Protein AF-0000000072585815 (afdb_homodimer)

InterPro domains:
  IPR023614 Porin domain superfamily [G3DSA:2.40.160.10] (22-375)
  IPR033900 Porin domain, Gram-negative type [PF13609] (7-346)
  IPR033900 Porin domain, Gram-negative type [cd00342] (23-375)
  IPR050298 Gram-negative bacterial outer membrane porin [PTHR34501] (1-341)

pLDDT: mean 92.59, std 15.58, range [22.86, 98.94]

Structure (mmCIF, N/CA/C/O backbone):
data_AF-0000000072585815-model_v1
#
loop_
_entity.id
_entity.type
_entity.pdbx_description
1 polymer 'Porin protein'
#
loop_
_atom_site.group_PDB
_atom_site.id
_atom_site.type_symbol
_atom_site.label_atom_id
_atom_site.label_alt_id
_atom_site.label_comp_id
_atom_site.label_asym_id
_atom_site.label_entity_id
_atom_site.label_seq_id
_atom_site.pdbx_PDB_ins_code
_atom_site.Cartn_x
_atom_site.Cartn_y
_atom_site.Cartn_z
_atom_site.occupancy
_atom_site.B_iso_or_equiv
_atom_site.auth_seq_id
_atom_site.auth_comp_id
_atom_site.auth_asym_id
_atom_site.auth_atom_id
_atom_site.pdbx_PDB_model_num
ATOM 1 N N . MET A 1 1 ? 60 14.336 -40 1 25.17 1 MET A N 1
ATOM 2 C CA . MET A 1 1 ? 58.75 13.703 -40.438 1 25.17 1 MET A CA 1
ATOM 3 C C . MET A 1 1 ? 57.75 13.672 -39.312 1 25.17 1 MET A C 1
ATOM 5 O O . MET A 1 1 ? 58.062 13.359 -38.188 1 25.17 1 MET A O 1
ATOM 9 N N . ASN A 1 2 ? 56.562 14.422 -39.438 1 25.73 2 ASN A N 1
ATOM 10 C CA . ASN A 1 2 ? 55.594 15.164 -38.625 1 25.73 2 ASN A CA 1
ATOM 11 C C . ASN A 1 2 ? 54.625 14.227 -37.906 1 25.73 2 ASN A C 1
ATOM 13 O O . ASN A 1 2 ? 53.938 13.422 -38.531 1 25.73 2 ASN A O 1
ATOM 17 N N . ALA A 1 3 ? 54.969 13.93 -36.562 1 34.47 3 ALA A N 1
ATOM 18 C CA . ALA A 1 3 ? 54.375 13.094 -35.531 1 34.47 3 ALA A CA 1
ATOM 19 C C . ALA A 1 3 ? 52.875 13.406 -35.344 1 34.47 3 ALA A C 1
ATOM 21 O O . ALA A 1 3 ? 52.25 12.844 -34.438 1 34.47 3 ALA A O 1
ATOM 22 N N . LYS A 1 4 ? 52.438 14.594 -35.906 1 31.53 4 LYS A N 1
ATOM 23 C CA . LYS A 1 4 ? 51.094 15.141 -35.875 1 31.53 4 LYS A CA 1
ATOM 24 C C . LYS A 1 4 ? 50.125 14.203 -36.562 1 31.53 4 LYS A C 1
ATOM 26 O O . LYS A 1 4 ? 48.906 14.391 -36.469 1 31.53 4 LYS A O 1
ATOM 31 N N . SER A 1 5 ? 50.562 13.406 -37.531 1 28.5 5 SER A N 1
ATOM 32 C CA . SER A 1 5 ? 49.656 12.633 -38.375 1 28.5 5 SER A CA 1
ATOM 33 C C . SER A 1 5 ? 49.031 11.484 -37.594 1 28.5 5 SER A C 1
ATOM 35 O O . SER A 1 5 ? 48.062 10.883 -38.031 1 28.5 5 SER A O 1
ATOM 37 N N . ILE A 1 6 ? 49.875 10.961 -36.594 1 26.02 6 ILE A N 1
ATOM 38 C CA . ILE A 1 6 ? 49.438 9.648 -36.125 1 26.02 6 ILE A CA 1
ATOM 39 C C . ILE A 1 6 ? 48.219 9.805 -35.219 1 26.02 6 ILE A C 1
ATOM 41 O O . ILE A 1 6 ? 47.562 8.812 -34.875 1 26.02 6 ILE A O 1
ATOM 45 N N . ALA A 1 7 ? 48.125 11.055 -34.531 1 31.72 7 ALA A N 1
ATOM 46 C CA . ALA A 1 7 ? 47.062 11.156 -33.5 1 31.72 7 ALA A CA 1
ATOM 47 C C . ALA A 1 7 ? 45.688 11.023 -34.125 1 31.72 7 ALA A C 1
ATOM 49 O O . ALA A 1 7 ? 44.719 10.711 -33.438 1 31.72 7 ALA A O 1
ATOM 50 N N . ALA A 1 8 ? 45.625 11.617 -35.344 1 27.33 8 ALA A N 1
ATOM 51 C CA . ALA A 1 8 ? 44.344 11.75 -36.031 1 27.33 8 ALA A CA 1
ATOM 52 C C . ALA A 1 8 ? 43.781 10.391 -36.438 1 27.33 8 ALA A C 1
ATOM 54 O O . ALA A 1 8 ? 42.594 10.258 -36.75 1 27.33 8 ALA A O 1
ATOM 55 N N . ALA A 1 9 ? 44.688 9.516 -36.875 1 26.97 9 ALA A N 1
ATOM 56 C CA . ALA A 1 9 ? 44.156 8.305 -37.469 1 26.97 9 ALA A CA 1
ATOM 57 C C . ALA A 1 9 ? 43.375 7.473 -36.469 1 26.97 9 ALA A C 1
ATOM 59 O O . ALA A 1 9 ? 42.5 6.707 -36.844 1 26.97 9 ALA A O 1
ATOM 60 N N . ALA A 1 10 ? 44.094 7.336 -35.219 1 27.2 10 ALA A N 1
ATOM 61 C CA . ALA A 1 10 ? 43.531 6.328 -34.344 1 27.2 10 ALA A CA 1
ATOM 62 C C . ALA A 1 10 ? 42.094 6.695 -33.938 1 27.2 10 ALA A C 1
ATOM 64 O O . ALA A 1 10 ? 41.375 5.898 -33.312 1 27.2 10 ALA A O 1
ATOM 65 N N . LEU A 1 11 ? 41.719 8.047 -33.969 1 29.03 11 LEU A N 1
ATOM 66 C CA . LEU A 1 11 ? 40.375 8.492 -33.594 1 29.03 11 LEU A CA 1
ATOM 67 C C . LEU A 1 11 ? 39.344 8.023 -34.625 1 29.03 11 LEU A C 1
ATOM 69 O O . LEU A 1 11 ? 38.156 8.141 -34.406 1 29.03 11 LEU A O 1
ATOM 73 N N . ALA A 1 12 ? 39.656 7.891 -35.938 1 29.69 12 ALA A N 1
ATOM 74 C CA . ALA A 1 12 ? 38.656 7.633 -36.969 1 29.69 12 ALA A CA 1
ATOM 75 C C . ALA A 1 12 ? 38.031 6.25 -36.812 1 29.69 12 ALA A C 1
ATOM 77 O O . ALA A 1 12 ? 36.938 5.984 -37.312 1 29.69 12 ALA A O 1
ATOM 78 N N . VAL A 1 13 ? 38.875 5.176 -36.656 1 31.09 13 VAL A N 1
ATOM 79 C CA . VAL A 1 13 ? 38.281 3.836 -36.781 1 31.09 13 VAL A CA 1
ATOM 80 C C . VAL A 1 13 ? 37.219 3.641 -35.688 1 31.09 13 VAL A C 1
ATOM 82 O O . VAL A 1 13 ? 36.531 2.633 -35.688 1 31.09 13 VAL A O 1
ATOM 85 N N . ALA A 1 14 ? 37.344 4.34 -34.469 1 31.66 14 ALA A N 1
ATOM 86 C CA . ALA A 1 14 ? 36.375 4.074 -33.406 1 31.66 14 ALA A CA 1
ATOM 87 C C . ALA A 1 14 ? 34.969 4.48 -33.844 1 31.66 14 ALA A C 1
ATOM 89 O O . ALA A 1 14 ? 34.031 4.402 -33.031 1 31.66 14 ALA A O 1
ATOM 90 N N . GLN A 1 15 ? 34.781 5.223 -34.906 1 31.02 15 GLN A N 1
ATOM 91 C CA . GLN A 1 15 ? 33.438 5.574 -35.406 1 31.02 15 GLN A CA 1
ATOM 92 C C . GLN A 1 15 ? 32.75 4.355 -36 1 31.02 15 GLN A C 1
ATOM 94 O O . GLN A 1 15 ? 31.812 4.496 -36.812 1 31.02 15 GLN A O 1
ATOM 99 N N . ALA A 1 16 ? 33.406 3.279 -36.375 1 33.69 16 ALA A N 1
ATOM 100 C CA . ALA A 1 16 ? 32.594 2.191 -36.906 1 33.69 16 ALA A CA 1
ATOM 101 C C . ALA A 1 16 ? 31.25 2.09 -36.188 1 33.69 16 ALA A C 1
ATOM 103 O O . ALA A 1 16 ? 31.156 2.457 -35 1 33.69 16 ALA A O 1
ATOM 104 N N . GLY A 1 17 ? 30.094 1.931 -36.938 1 34.75 17 GLY A N 1
ATOM 105 C CA . GLY A 1 17 ? 28.688 2.051 -36.594 1 34.75 17 GLY A CA 1
ATOM 106 C C . GLY A 1 17 ? 28.344 1.349 -35.281 1 34.75 17 GLY A C 1
ATOM 107 O O . GLY A 1 17 ? 28.328 0.118 -35.219 1 34.75 17 GLY A O 1
ATOM 108 N N . LEU A 1 18 ? 29 1.58 -34.188 1 36.94 18 LEU A N 1
ATOM 109 C CA . LEU A 1 18 ? 28.609 1.057 -32.906 1 36.94 18 LEU A CA 1
ATOM 110 C C . LEU A 1 18 ? 27.094 0.824 -32.844 1 36.94 18 LEU A C 1
ATOM 112 O O . LEU A 1 18 ? 26.312 1.751 -33.062 1 36.94 18 LEU A O 1
ATOM 116 N N . ALA A 1 19 ? 26.469 -0.164 -33.531 1 38.31 19 ALA A N 1
ATOM 117 C CA . ALA A 1 19 ? 25.094 -0.582 -33.25 1 38.31 19 ALA A CA 1
ATOM 118 C C . ALA A 1 19 ? 24.672 -0.135 -31.844 1 38.31 19 ALA A C 1
ATOM 120 O O . ALA A 1 19 ? 25.234 -0.605 -30.844 1 38.31 19 ALA A O 1
ATOM 121 N N . HIS A 1 20 ? 24.703 1.13 -31.531 1 44.03 20 HIS A N 1
ATOM 122 C CA . HIS A 1 20 ? 24.156 1.669 -30.297 1 44.03 20 HIS A CA 1
ATOM 123 C C . HIS A 1 20 ? 23.109 0.737 -29.703 1 44.03 20 HIS A C 1
ATOM 125 O O . HIS A 1 20 ? 22.078 0.48 -30.344 1 44.03 20 HIS A O 1
ATOM 131 N N . ALA A 1 21 ? 23.5 -0.372 -29.125 1 52.47 21 ALA A N 1
ATOM 132 C CA . ALA A 1 21 ? 22.641 -1.208 -28.297 1 52.47 21 ALA A CA 1
ATOM 133 C C . ALA A 1 21 ? 21.438 -0.413 -27.766 1 52.47 21 ALA A C 1
ATOM 135 O O . ALA A 1 21 ? 21.625 0.566 -27.031 1 52.47 21 ALA A O 1
ATOM 136 N N . GLN A 1 22 ? 20.422 -0.221 -28.641 1 65 22 GLN A N 1
ATOM 137 C CA . GLN A 1 22 ? 19.203 0.472 -28.25 1 65 22 GLN A CA 1
ATOM 138 C C . GLN A 1 22 ? 18.656 -0.063 -26.922 1 65 22 GLN A C 1
ATOM 140 O O . GLN A 1 22 ? 18.438 -1.267 -26.781 1 65 22 GLN A O 1
ATOM 145 N N . SER A 1 23 ? 19.047 0.602 -25.781 1 78.38 23 SER A N 1
ATOM 146 C CA . SER A 1 23 ? 18.562 0.31 -24.438 1 78.38 23 SER A CA 1
ATOM 147 C C . SER A 1 23 ? 17.203 0.956 -24.188 1 78.38 23 SER A C 1
ATOM 149 O O . SER A 1 23 ? 16.891 2.002 -24.766 1 78.38 23 SER A O 1
ATOM 151 N N . SER A 1 24 ? 16.375 0.03 -23.781 1 88.38 24 SER A N 1
ATOM 152 C CA . SER A 1 24 ? 15.062 0.546 -23.375 1 88.38 24 SER A CA 1
ATOM 153 C C . SER A 1 24 ? 14.797 0.272 -21.906 1 88.38 24 SER A C 1
ATOM 155 O O . SER A 1 24 ? 15.219 -0.756 -21.375 1 88.38 24 SER A O 1
ATOM 157 N N . VAL A 1 25 ? 14.375 1.264 -21.188 1 91.81 25 VAL A N 1
ATOM 158 C CA . VAL A 1 25 ? 13.906 1.129 -19.812 1 91.81 25 VAL A CA 1
ATOM 159 C C . VAL A 1 25 ? 12.453 1.569 -19.719 1 91.81 25 VAL A C 1
ATOM 161 O O . VAL A 1 25 ? 12.078 2.629 -20.234 1 91.81 25 VAL A O 1
ATOM 164 N N . THR A 1 26 ? 11.648 0.66 -19.156 1 94.12 26 THR A N 1
ATOM 165 C CA . THR A 1 26 ? 10.219 0.929 -19.062 1 94.12 26 THR A CA 1
ATOM 166 C C . THR A 1 26 ? 9.75 0.847 -17.609 1 94.12 26 THR A C 1
ATOM 168 O O . THR A 1 26 ? 10.086 -0.102 -16.906 1 94.12 26 THR A O 1
ATOM 171 N N . LEU A 1 27 ? 9.031 1.946 -17.219 1 94.94 27 LEU A N 1
ATOM 172 C CA . LEU A 1 27 ? 8.281 1.916 -15.969 1 94.94 27 LEU A CA 1
ATOM 173 C C . LEU A 1 27 ? 6.883 1.356 -16.188 1 94.94 27 LEU A C 1
ATOM 175 O O . LEU A 1 27 ? 6.219 1.702 -17.172 1 94.94 27 LEU A O 1
ATOM 179 N N . TYR A 1 28 ? 6.48 0.448 -15.281 1 95.56 28 TYR A N 1
ATOM 180 C CA . TYR A 1 28 ? 5.145 -0.118 -15.414 1 95.56 28 TYR A CA 1
ATOM 181 C C . TYR A 1 28 ? 4.539 -0.429 -14.055 1 95.56 28 TYR A C 1
ATOM 183 O O . TYR A 1 28 ? 5.219 -0.336 -13.031 1 95.56 28 TYR A O 1
ATOM 191 N N . GLY A 1 29 ? 3.166 -0.753 -14.117 1 96.94 29 GLY A N 1
ATOM 192 C CA . GLY A 1 29 ? 2.518 -1.128 -12.867 1 96.94 29 GLY A CA 1
ATOM 193 C C . GLY A 1 29 ? 1.028 -1.373 -13.023 1 96.94 29 GLY A C 1
ATOM 194 O O . GLY A 1 29 ? 0.509 -1.392 -14.141 1 96.94 29 GLY A O 1
ATOM 195 N N . ALA A 1 30 ? 0.469 -1.703 -11.867 1 97.81 30 ALA A N 1
ATOM 196 C CA . ALA A 1 30 ? -0.973 -1.921 -11.773 1 97.81 30 ALA A CA 1
ATOM 197 C C . ALA A 1 30 ? -1.479 -1.654 -10.359 1 97.81 30 ALA A C 1
ATOM 199 O O . ALA A 1 30 ? -0.751 -1.855 -9.383 1 97.81 30 ALA A O 1
ATOM 200 N N . LEU A 1 31 ? -2.646 -1.137 -10.32 1 98.25 31 LEU A N 1
ATOM 201 C CA . LEU A 1 31 ? -3.391 -1.033 -9.07 1 98.25 31 LEU A CA 1
ATOM 202 C C . LEU A 1 31 ? -4.68 -1.849 -9.141 1 98.25 31 LEU A C 1
ATOM 204 O O . LEU A 1 31 ? -5.391 -1.812 -10.141 1 98.25 31 LEU A O 1
ATOM 208 N N . ASP A 1 32 ? -4.898 -2.617 -8.117 1 98.38 32 ASP A N 1
ATOM 209 C CA . ASP A 1 32 ? -6.07 -3.479 -7.992 1 98.38 32 ASP A CA 1
ATOM 210 C C . ASP A 1 32 ? -6.699 -3.35 -6.605 1 98.38 32 ASP A C 1
ATOM 212 O O . ASP A 1 32 ? -6.125 -3.809 -5.617 1 98.38 32 ASP A O 1
ATOM 216 N N . ALA A 1 33 ? -7.852 -2.746 -6.57 1 96.44 33 ALA A N 1
ATOM 217 C CA . ALA A 1 33 ? -8.469 -2.467 -5.277 1 96.44 33 ALA A CA 1
ATOM 218 C C . ALA A 1 33 ? -9.977 -2.703 -5.328 1 96.44 33 ALA A C 1
ATOM 220 O O . ALA A 1 33 ? -10.602 -2.537 -6.379 1 96.44 33 ALA A O 1
ATOM 221 N N . GLY A 1 34 ? -10.508 -3.059 -4.172 1 96.75 34 GLY A N 1
ATOM 222 C CA . GLY A 1 34 ? -11.945 -3.266 -4.066 1 96.75 34 GLY A CA 1
ATOM 223 C C . GLY A 1 34 ? -12.438 -3.342 -2.633 1 96.75 34 GLY A C 1
ATOM 224 O O . GLY A 1 34 ? -11.688 -3.041 -1.699 1 96.75 34 GLY A O 1
ATOM 225 N N . VAL A 1 35 ? -13.734 -3.576 -2.539 1 96.38 35 VAL A N 1
ATOM 226 C CA . VAL A 1 35 ? -14.375 -3.805 -1.246 1 96.38 35 VAL A CA 1
ATOM 227 C C . VAL A 1 35 ? -14.727 -5.281 -1.099 1 96.38 35 VAL A C 1
ATOM 229 O O . VAL A 1 35 ? -15.344 -5.871 -1.989 1 96.38 35 VAL A O 1
ATOM 232 N N . LEU A 1 36 ? -14.312 -5.859 0.014 1 97 36 LEU A N 1
ATOM 233 C CA . LEU A 1 36 ? -14.562 -7.266 0.302 1 97 36 LEU A CA 1
ATOM 234 C C . LEU A 1 36 ? -15.539 -7.422 1.467 1 97 36 LEU A C 1
ATOM 236 O O . LEU A 1 36 ? -15.422 -6.715 2.473 1 97 36 LEU A O 1
ATOM 240 N N . TRP A 1 37 ? -16.531 -8.18 1.285 1 96.56 37 TRP A N 1
ATOM 241 C CA . TRP A 1 37 ? -17.359 -8.68 2.373 1 96.56 37 TRP A CA 1
ATOM 242 C C . TRP A 1 37 ? -17.141 -10.18 2.578 1 96.56 37 TRP A C 1
ATOM 244 O O . TRP A 1 37 ? -17.078 -10.938 1.61 1 96.56 37 TRP A O 1
ATOM 254 N N . GLN A 1 38 ? -16.984 -10.562 3.811 1 96.44 38 GLN A N 1
ATOM 255 C CA . GLN A 1 38 ? -16.812 -11.961 4.199 1 96.44 38 GLN A CA 1
ATOM 256 C C . GLN A 1 38 ? -17.562 -12.266 5.496 1 96.44 38 GLN A C 1
ATOM 258 O O . GLN A 1 38 ? -17.484 -11.492 6.453 1 96.44 38 GLN A O 1
ATOM 263 N N . ASN A 1 39 ? -18.266 -13.367 5.566 1 95.62 39 ASN A N 1
ATOM 264 C CA . ASN A 1 39 ? -19.172 -13.57 6.691 1 95.62 39 ASN A CA 1
ATOM 265 C C . ASN A 1 39 ? -18.453 -14.18 7.887 1 95.62 39 ASN A C 1
ATOM 267 O O . ASN A 1 39 ? -18.953 -14.125 9.016 1 95.62 39 ASN A O 1
ATOM 271 N N . THR A 1 40 ? -17.328 -14.938 7.684 1 94.38 40 THR A N 1
ATOM 272 C CA . THR A 1 40 ? -16.453 -15.391 8.758 1 94.38 40 THR A CA 1
ATOM 273 C C . THR A 1 40 ? -15 -15.016 8.461 1 94.38 40 THR A C 1
ATOM 275 O O . THR A 1 40 ? -14.609 -14.891 7.301 1 94.38 40 THR A O 1
ATOM 278 N N . SER A 1 41 ? -14.266 -14.797 9.508 1 93.5 41 SER A N 1
ATOM 279 C CA . SER A 1 41 ? -12.883 -14.367 9.344 1 93.5 41 SER A CA 1
ATOM 280 C C . SER A 1 41 ? -12.023 -14.82 10.523 1 93.5 41 SER A C 1
ATOM 282 O O . SER A 1 41 ? -12.531 -15.398 11.484 1 93.5 41 SER A O 1
ATOM 284 N N . ALA A 1 42 ? -10.773 -14.664 10.359 1 93.44 42 ALA A N 1
ATOM 285 C CA . ALA A 1 42 ? -9.789 -14.914 11.406 1 93.44 42 ALA A CA 1
ATOM 286 C C . ALA A 1 42 ? -8.664 -13.883 11.359 1 93.44 42 ALA A C 1
ATOM 288 O O . ALA A 1 42 ? -8.484 -13.195 10.352 1 93.44 42 ALA A O 1
ATOM 289 N N . ALA A 1 43 ? -7.93 -13.797 12.453 1 86.75 43 ALA A N 1
ATOM 290 C CA . ALA A 1 43 ? -6.844 -12.82 12.539 1 86.75 43 ALA A CA 1
ATOM 291 C C . ALA A 1 43 ? -5.594 -13.328 11.82 1 86.75 43 ALA A C 1
ATOM 293 O O . ALA A 1 43 ? -4.73 -12.539 11.438 1 86.75 43 ALA A O 1
ATOM 294 N N . SER A 1 44 ? -5.531 -14.617 11.75 1 87.81 44 SER A N 1
ATOM 295 C CA . SER A 1 44 ? -4.348 -15.227 11.148 1 87.81 44 SER A CA 1
ATOM 296 C C . SER A 1 44 ? -4.691 -16.547 10.453 1 87.81 44 SER A C 1
ATOM 298 O O . SER A 1 44 ? -5.84 -16.984 10.492 1 87.81 44 SER A O 1
ATOM 300 N N . PHE A 1 45 ? -3.65 -17.141 9.852 1 88.25 45 PHE A N 1
ATOM 301 C CA . PHE A 1 45 ? -3.826 -18.406 9.172 1 88.25 45 PHE A CA 1
ATOM 302 C C . PHE A 1 45 ? -3.5 -19.578 10.102 1 88.25 45 PHE A C 1
ATOM 304 O O . PHE A 1 45 ? -3.258 -20.688 9.641 1 88.25 45 PHE A O 1
ATOM 311 N N . SER A 1 46 ? -3.506 -19.297 11.383 1 85.31 46 SER A N 1
ATOM 312 C CA . SER A 1 46 ? -3.289 -20.344 12.359 1 85.31 46 SER A CA 1
ATOM 313 C C . SER A 1 46 ? -4.414 -21.375 12.328 1 85.31 46 SER A C 1
ATOM 315 O O . SER A 1 46 ? -5.59 -21.016 12.211 1 85.31 46 SER A O 1
ATOM 317 N N . PRO A 1 47 ? -4.051 -22.609 12.438 1 82.94 47 PRO A N 1
ATOM 318 C CA . PRO A 1 47 ? -5.086 -23.641 12.422 1 82.94 47 PRO A CA 1
ATOM 319 C C . PRO A 1 47 ? -6 -23.594 13.641 1 82.94 47 PRO A C 1
ATOM 321 O O . PRO A 1 47 ? -7.016 -24.281 13.695 1 82.94 47 PRO A O 1
ATOM 324 N N . THR A 1 48 ? -5.637 -22.766 14.586 1 86.44 48 THR A N 1
ATOM 325 C CA . THR A 1 48 ? -6.469 -22.641 15.773 1 86.44 48 THR A CA 1
ATOM 326 C C . THR A 1 48 ? -7.02 -21.234 15.898 1 86.44 48 THR A C 1
ATOM 328 O O . THR A 1 48 ? -7.488 -20.828 16.969 1 86.44 48 THR A O 1
ATOM 331 N N . ALA A 1 49 ? -6.93 -20.531 14.828 1 91.38 49 ALA A N 1
ATOM 332 C CA . ALA A 1 49 ? -7.398 -19.156 14.898 1 91.38 49 ALA A CA 1
ATOM 333 C C . ALA A 1 49 ? -8.906 -19.094 15.133 1 91.38 49 ALA A C 1
ATOM 335 O O . ALA A 1 49 ? -9.672 -19.75 14.422 1 91.38 49 ALA A O 1
ATOM 336 N N . PRO A 1 50 ? -9.367 -18.312 16.094 1 92.88 50 PRO A N 1
ATOM 337 C CA . PRO A 1 50 ? -10.805 -18.219 16.344 1 92.88 50 PRO A CA 1
ATOM 338 C C . PRO A 1 50 ? -11.539 -17.438 15.25 1 92.88 50 PRO A C 1
ATOM 340 O O . PRO A 1 50 ? -10.93 -16.609 14.562 1 92.88 50 PRO A O 1
ATOM 343 N N . ASN A 1 51 ? -12.852 -17.797 15.102 1 95.06 51 ASN A N 1
ATOM 344 C CA . ASN A 1 51 ? -13.703 -17 14.227 1 95.06 51 ASN A CA 1
ATOM 345 C C . ASN A 1 51 ? -13.938 -15.609 14.789 1 95.06 51 ASN A C 1
ATOM 347 O O . ASN A 1 51 ? -14.422 -15.453 15.914 1 95.06 51 ASN A O 1
ATOM 351 N N . THR A 1 52 ? -13.633 -14.602 14.062 1 93.12 52 THR A N 1
ATOM 352 C CA . THR A 1 52 ? -13.781 -13.227 14.531 1 93.12 52 THR A CA 1
ATOM 353 C C . THR A 1 52 ? -15.039 -12.594 13.953 1 93.12 52 THR A C 1
ATOM 355 O O . THR A 1 52 ? -15.336 -11.422 14.219 1 93.12 52 THR A O 1
ATOM 358 N N . GLY A 1 53 ? -15.805 -13.32 13.055 1 92.88 53 GLY A N 1
ATOM 359 C CA . GLY A 1 53 ? -17.078 -12.844 12.516 1 92.88 53 GLY A CA 1
ATOM 360 C C . GLY A 1 53 ? -16.938 -12.195 11.156 1 92.88 53 GLY A C 1
ATOM 361 O O . GLY A 1 53 ? -15.93 -12.367 10.477 1 92.88 53 GLY A O 1
ATOM 362 N N . ALA A 1 54 ? -18.016 -11.508 10.766 1 93.44 54 ALA A N 1
ATOM 363 C CA . ALA A 1 54 ? -18.094 -10.906 9.438 1 93.44 54 ALA A CA 1
ATOM 364 C C . ALA A 1 54 ? -17.203 -9.672 9.344 1 93.44 54 ALA A C 1
ATOM 366 O O . ALA A 1 54 ? -16.969 -8.977 10.336 1 93.44 54 ALA A O 1
ATOM 367 N N . VAL A 1 55 ? -16.766 -9.484 8.148 1 93.06 55 VAL A N 1
ATOM 368 C CA . VAL A 1 55 ? -15.906 -8.32 7.93 1 93.06 55 VAL A CA 1
ATOM 369 C C . VAL A 1 55 ? -16.25 -7.668 6.594 1 93.06 55 VAL A C 1
ATOM 371 O O . VAL A 1 55 ? -16.609 -8.352 5.633 1 93.06 55 VAL A O 1
ATOM 374 N N . VAL A 1 56 ? -16.281 -6.371 6.539 1 92.25 56 VAL A N 1
ATOM 375 C CA . VAL A 1 56 ? -16.281 -5.543 5.336 1 92.25 56 VAL A CA 1
ATOM 376 C C . VAL A 1 56 ? -15.023 -4.676 5.312 1 92.25 56 VAL A C 1
ATOM 378 O O . VAL A 1 56 ? -14.75 -3.938 6.266 1 92.25 56 VAL A O 1
ATOM 381 N N . ARG A 1 57 ? -14.273 -4.754 4.238 1 93.88 57 ARG A N 1
ATOM 382 C CA . ARG A 1 57 ? -13.023 -4.004 4.258 1 93.88 57 ARG A CA 1
ATOM 383 C C . ARG A 1 57 ? -12.602 -3.6 2.85 1 93.88 57 ARG A C 1
ATOM 385 O O . ARG A 1 57 ? -13.039 -4.203 1.868 1 93.88 57 ARG A O 1
ATOM 392 N N . PHE A 1 58 ? -11.812 -2.5 2.822 1 94.56 58 PHE A N 1
ATOM 393 C CA . PHE A 1 58 ? -10.977 -2.275 1.646 1 94.56 58 PHE A CA 1
ATOM 394 C C . PHE A 1 58 ? -10.016 -3.438 1.435 1 94.56 58 PHE A C 1
ATOM 396 O O . PHE A 1 58 ? -9.352 -3.883 2.375 1 94.56 58 PHE A O 1
ATOM 403 N N . LYS A 1 59 ? -9.984 -3.924 0.232 1 96.62 59 LYS A N 1
ATOM 404 C CA . LYS A 1 59 ? -9.117 -5.062 -0.05 1 96.62 59 LYS A CA 1
ATOM 405 C C . LYS A 1 59 ? -8.273 -4.812 -1.296 1 96.62 59 LYS A C 1
ATOM 407 O O . LYS A 1 59 ? -8.812 -4.531 -2.369 1 96.62 59 LYS A O 1
ATOM 412 N N . ASP A 1 60 ? -6.984 -4.852 -1.065 1 96.5 60 ASP A N 1
ATOM 413 C CA . ASP A 1 60 ? -6.043 -4.852 -2.184 1 96.5 60 ASP A CA 1
ATOM 414 C C . ASP A 1 60 ? -6.062 -6.191 -2.916 1 96.5 60 ASP A C 1
ATOM 416 O O . ASP A 1 60 ? -5.988 -7.25 -2.289 1 96.5 60 ASP A O 1
ATOM 420 N N . GLY A 1 61 ? -6.176 -6.109 -4.266 1 96.69 61 GLY A N 1
ATOM 421 C CA . GLY A 1 61 ? -5.984 -7.277 -5.105 1 96.69 61 GLY A CA 1
ATOM 422 C C . GLY A 1 61 ? -7.215 -8.164 -5.191 1 96.69 61 GLY A C 1
ATOM 423 O O . GLY A 1 61 ? -7.324 -9.156 -4.473 1 96.69 61 GLY A O 1
ATOM 424 N N . GLY A 1 62 ? -8.047 -7.973 -6.07 1 95.81 62 GLY A N 1
ATOM 425 C CA . GLY A 1 62 ? -9.133 -8.883 -6.395 1 95.81 62 GLY A CA 1
ATOM 426 C C . GLY A 1 62 ? -8.797 -9.82 -7.539 1 95.81 62 GLY A C 1
ATOM 427 O O . GLY A 1 62 ? -9.203 -10.992 -7.527 1 95.81 62 GLY A O 1
ATOM 428 N N . VAL A 1 63 ? -8.062 -9.289 -8.43 1 97.81 63 VAL A N 1
ATOM 429 C CA . VAL A 1 63 ? -7.605 -10.078 -9.57 1 97.81 63 VAL A CA 1
ATOM 430 C C . VAL A 1 63 ? -6.133 -10.445 -9.391 1 97.81 63 VAL A C 1
ATOM 432 O O . VAL A 1 63 ? -5.781 -11.625 -9.32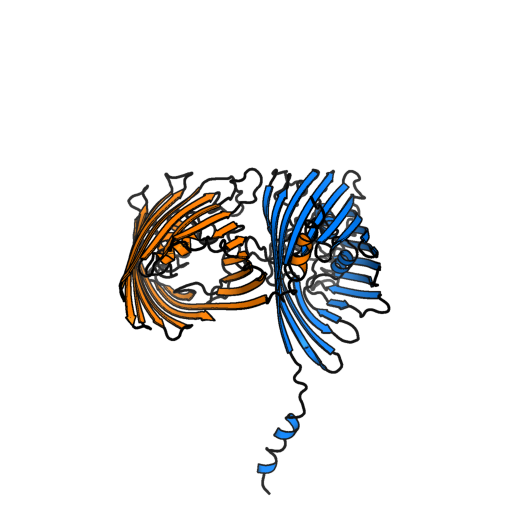8 1 97.81 63 VAL A O 1
ATOM 435 N N . TYR A 1 64 ? -5.289 -9.43 -9.297 1 97.94 64 TYR A N 1
ATOM 436 C CA . TYR A 1 64 ? -3.867 -9.633 -9.031 1 97.94 64 TYR A CA 1
ATOM 437 C C . TYR A 1 64 ? -3.33 -8.547 -8.102 1 97.94 64 TYR A C 1
ATOM 439 O O . TYR A 1 64 ? -4.066 -7.645 -7.699 1 97.94 64 TYR A O 1
ATOM 447 N N . SER A 1 65 ? -2.061 -8.648 -7.762 1 96.81 65 SER A N 1
ATOM 448 C CA . SER A 1 65 ? -1.435 -7.707 -6.836 1 96.81 65 SER A CA 1
ATOM 449 C C . SER A 1 65 ? -1.377 -6.305 -7.43 1 96.81 65 SER A C 1
ATOM 451 O O . SER A 1 65 ? -1.271 -6.141 -8.648 1 96.81 65 SER A O 1
ATOM 453 N N . SER A 1 66 ? -1.505 -5.289 -6.582 1 98.38 66 SER A N 1
ATOM 454 C CA . SER A 1 66 ? -0.957 -3.98 -6.926 1 98.38 66 SER A CA 1
ATOM 455 C C . SER A 1 66 ? 0.568 -4.008 -6.941 1 98.38 66 SER A C 1
ATOM 457 O O . SER A 1 66 ? 1.194 -4.539 -6.023 1 98.38 66 SER A O 1
ATOM 459 N N . LEU A 1 67 ? 1.131 -3.453 -8.016 1 98.5 67 LEU A N 1
ATOM 460 C CA . LEU A 1 67 ? 2.578 -3.562 -8.164 1 98.5 67 LEU A CA 1
ATOM 461 C C . LEU A 1 67 ? 3.123 -2.426 -9.023 1 98.5 67 LEU A C 1
ATOM 463 O O . LEU A 1 67 ? 2.361 -1.742 -9.711 1 98.5 67 LEU A O 1
ATOM 467 N N . TRP A 1 68 ? 4.379 -2.174 -8.922 1 97.12 68 TRP A N 1
ATOM 468 C CA . TRP A 1 68 ? 5.141 -1.317 -9.828 1 97.12 68 TRP A CA 1
ATOM 469 C C . TRP A 1 68 ? 6.492 -1.938 -10.148 1 97.12 68 TRP A C 1
ATOM 471 O O . TRP A 1 68 ? 6.977 -2.809 -9.422 1 97.12 68 TRP A O 1
ATOM 481 N N . GLY A 1 69 ? 7.035 -1.527 -11.336 1 97.31 69 GLY A N 1
ATOM 482 C CA . GLY A 1 69 ? 8.32 -2.096 -11.703 1 97.31 69 GLY A CA 1
ATOM 483 C C . GLY A 1 69 ? 9.008 -1.343 -12.828 1 97.31 69 GLY A C 1
ATOM 484 O O . GLY A 1 69 ? 8.445 -0.388 -13.367 1 97.31 69 GLY A O 1
ATOM 485 N N . ILE A 1 70 ? 10.234 -1.662 -12.977 1 97.06 70 ILE A N 1
ATOM 486 C CA . ILE A 1 70 ? 11.07 -1.186 -14.07 1 97.06 70 ILE A CA 1
ATOM 487 C C . ILE A 1 70 ? 11.656 -2.375 -14.828 1 97.06 70 ILE A C 1
ATOM 489 O O . ILE A 1 70 ? 12.141 -3.332 -14.219 1 97.06 70 ILE A O 1
ATOM 493 N N . LYS A 1 71 ? 11.531 -2.328 -16.078 1 97.12 71 LYS A N 1
ATOM 494 C CA . LYS A 1 71 ? 12.148 -3.369 -16.891 1 97.12 71 LYS A CA 1
ATOM 495 C C . LYS A 1 71 ? 12.891 -2.768 -18.078 1 97.12 71 LYS A C 1
ATOM 497 O O . LYS A 1 71 ? 12.617 -1.634 -18.484 1 97.12 71 LYS A O 1
ATOM 502 N N . GLY A 1 72 ? 13.906 -3.584 -18.578 1 96.12 72 GLY A N 1
ATOM 503 C CA . GLY A 1 72 ? 14.664 -3.098 -19.719 1 96.12 72 GLY A CA 1
ATOM 504 C C . GLY A 1 72 ? 15.422 -4.195 -20.438 1 96.12 72 GLY A C 1
ATOM 505 O O . GLY A 1 72 ? 15.5 -5.328 -19.953 1 96.12 72 GLY A O 1
ATOM 506 N N . THR A 1 73 ? 15.75 -3.82 -21.625 1 95.19 73 THR A N 1
ATOM 507 C CA . THR A 1 73 ? 16.547 -4.715 -22.453 1 95.19 73 THR A CA 1
ATOM 508 C C . THR A 1 73 ? 17.672 -3.945 -23.141 1 95.19 73 THR A C 1
ATOM 510 O O . THR A 1 73 ? 17.578 -2.73 -23.328 1 95.19 73 THR A O 1
ATOM 513 N N . GLU A 1 74 ? 18.766 -4.605 -23.312 1 95.31 74 GLU A N 1
ATOM 514 C CA . GLU A 1 74 ? 19.859 -4.133 -24.156 1 95.31 74 GLU A CA 1
ATOM 515 C C . GLU A 1 74 ? 20.172 -5.137 -25.266 1 95.31 74 GLU A C 1
ATOM 517 O O . GLU A 1 74 ? 20.5 -6.293 -24.984 1 95.31 74 GLU A O 1
ATOM 522 N N . ASP A 1 75 ? 20.109 -4.637 -26.469 1 94.19 75 ASP A N 1
ATOM 523 C CA . ASP A 1 75 ? 20.422 -5.492 -27.609 1 94.19 75 ASP A CA 1
ATOM 524 C C . ASP A 1 75 ? 21.938 -5.719 -27.719 1 94.19 75 ASP A C 1
ATOM 526 O O . ASP A 1 75 ? 22.719 -4.766 -27.703 1 94.19 75 ASP A O 1
ATOM 530 N N . LEU A 1 76 ? 22.328 -6.961 -27.859 1 93.38 76 LEU A N 1
ATOM 531 C CA . LEU A 1 76 ? 23.734 -7.309 -27.969 1 93.38 76 LEU A CA 1
ATOM 532 C C . LEU A 1 76 ? 24.094 -7.664 -29.406 1 93.38 76 LEU A C 1
ATOM 534 O O . LEU A 1 76 ? 25.266 -7.906 -29.719 1 93.38 76 LEU A O 1
ATOM 538 N N . GLY A 1 77 ? 23.109 -7.688 -30.219 1 92.62 77 GLY A N 1
ATOM 539 C CA . GLY A 1 77 ? 23.312 -8.148 -31.578 1 92.62 77 GLY A CA 1
ATOM 540 C C . GLY A 1 77 ? 23.109 -9.648 -31.734 1 92.62 77 GLY A C 1
ATOM 541 O O . GLY A 1 77 ? 23.172 -10.391 -30.75 1 92.62 77 GLY A O 1
ATOM 542 N N . GLY A 1 78 ? 22.844 -10.125 -33 1 94.44 78 GLY A N 1
ATOM 543 C CA . GLY A 1 78 ? 22.703 -11.539 -33.312 1 94.44 78 GLY A CA 1
ATOM 544 C C . GLY A 1 78 ? 21.469 -12.164 -32.688 1 94.44 78 GLY A C 1
ATOM 545 O O . GLY A 1 78 ? 21.422 -13.375 -32.469 1 94.44 78 GLY A O 1
ATOM 546 N N . GLY A 1 79 ? 20.562 -11.406 -32.375 1 94.44 79 GLY A N 1
ATOM 547 C CA . GLY A 1 79 ? 19.328 -11.922 -31.797 1 94.44 79 GLY A CA 1
ATOM 548 C C . GLY A 1 79 ? 19.422 -12.102 -30.281 1 94.44 79 GLY A C 1
ATOM 549 O O . GLY A 1 79 ? 18.5 -12.648 -29.672 1 94.44 79 GLY A O 1
ATOM 550 N N . TYR A 1 80 ? 20.453 -11.641 -29.656 1 95.69 80 TYR A N 1
ATOM 551 C CA . TYR A 1 80 ? 20.641 -11.781 -28.219 1 95.69 80 TYR A CA 1
ATOM 552 C C . TYR A 1 80 ? 20.438 -10.445 -27.516 1 95.69 80 TYR A C 1
ATOM 554 O O . TYR A 1 80 ? 20.703 -9.383 -28.078 1 95.69 80 TYR A O 1
ATOM 562 N N . ARG A 1 81 ? 19.922 -10.57 -26.328 1 96.5 81 ARG A N 1
ATOM 563 C CA . ARG A 1 81 ? 19.672 -9.375 -25.531 1 96.5 81 ARG A CA 1
ATOM 564 C C . ARG A 1 81 ? 19.953 -9.648 -24.062 1 96.5 81 ARG A C 1
ATOM 566 O O . ARG A 1 81 ? 19.75 -10.766 -23.578 1 96.5 81 ARG A O 1
ATOM 573 N N . VAL A 1 82 ? 20.391 -8.609 -23.359 1 97.19 82 VAL A N 1
ATOM 574 C CA . VAL A 1 82 ? 20.391 -8.578 -21.906 1 97.19 82 VAL A CA 1
ATOM 575 C C . VAL A 1 82 ? 19.062 -7.996 -21.406 1 97.19 82 VAL A C 1
ATOM 577 O O . VAL A 1 82 ? 18.562 -7.023 -21.969 1 97.19 82 VAL A O 1
ATOM 580 N N . ASN A 1 83 ? 18.531 -8.695 -20.422 1 96.75 83 ASN A N 1
ATOM 581 C CA . ASN A 1 83 ? 17.281 -8.195 -19.844 1 96.75 83 ASN A CA 1
ATOM 582 C C . ASN A 1 83 ? 17.391 -8.031 -18.328 1 96.75 83 ASN A C 1
ATOM 584 O O . ASN A 1 83 ? 18.125 -8.773 -17.672 1 96.75 83 ASN A O 1
ATOM 588 N N . PHE A 1 84 ? 16.703 -7.039 -17.812 1 97.81 84 PHE A N 1
ATOM 589 C CA . PHE A 1 84 ? 16.531 -6.926 -16.375 1 97.81 84 PHE A CA 1
ATOM 590 C C . PHE A 1 84 ? 15.086 -6.566 -16.016 1 97.81 84 PHE A C 1
ATOM 592 O O . PHE A 1 84 ? 14.367 -6.016 -16.859 1 97.81 84 PHE A O 1
ATOM 599 N N . ARG A 1 85 ? 14.703 -6.941 -14.828 1 97.88 85 ARG A N 1
ATOM 600 C CA . ARG A 1 85 ? 13.375 -6.602 -14.328 1 97.88 85 ARG A CA 1
ATOM 601 C C . ARG A 1 85 ? 13.391 -6.445 -12.812 1 97.88 85 ARG A C 1
ATOM 603 O O . ARG A 1 85 ? 13.953 -7.281 -12.102 1 97.88 85 ARG A O 1
ATOM 610 N N . LEU A 1 86 ? 12.852 -5.352 -12.336 1 98.56 86 LEU A N 1
ATOM 611 C CA . LEU A 1 86 ? 12.586 -5.051 -10.93 1 98.56 86 LEU A CA 1
ATOM 612 C C . LEU A 1 86 ? 11.102 -4.816 -10.695 1 98.56 86 LEU A C 1
ATOM 614 O O . LEU A 1 86 ? 10.484 -3.994 -11.375 1 98.56 86 LEU A O 1
ATOM 618 N N . GLN A 1 87 ? 10.547 -5.609 -9.773 1 98.5 87 GLN A N 1
ATOM 619 C CA . GLN A 1 87 ? 9.109 -5.512 -9.531 1 98.5 87 GLN A CA 1
ATOM 620 C C . GLN A 1 87 ? 8.781 -5.746 -8.062 1 98.5 87 GLN A C 1
ATOM 622 O O . GLN A 1 87 ? 9.289 -6.688 -7.449 1 98.5 87 GLN A O 1
ATOM 627 N N . GLY A 1 88 ? 8 -4.883 -7.488 1 97.81 88 GLY A N 1
ATOM 628 C CA . GLY A 1 88 ? 7.535 -5 -6.113 1 97.81 88 GLY A CA 1
ATOM 629 C C . GLY A 1 88 ? 6.039 -4.805 -5.969 1 97.81 88 GLY A C 1
ATOM 630 O O . GLY A 1 88 ? 5.465 -3.895 -6.57 1 97.81 88 GLY A O 1
ATOM 631 N N . ALA A 1 89 ? 5.438 -5.664 -5.203 1 97.69 89 ALA A N 1
ATOM 632 C CA . ALA A 1 89 ? 4.035 -5.477 -4.84 1 97.69 89 ALA A CA 1
ATOM 633 C C . ALA A 1 89 ? 3.9 -4.566 -3.623 1 97.69 89 ALA A C 1
ATOM 635 O O . ALA A 1 89 ? 4.844 -4.426 -2.838 1 97.69 89 ALA A O 1
ATOM 636 N N . PHE A 1 90 ? 2.77 -3.881 -3.494 1 97.25 90 PHE A N 1
ATOM 637 C CA . PHE A 1 90 ? 2.396 -3.105 -2.316 1 97.25 90 PHE A CA 1
ATOM 638 C C . PHE A 1 90 ? 0.907 -3.248 -2.023 1 97.25 90 PHE A C 1
ATOM 640 O O . PHE A 1 90 ? 0.13 -3.627 -2.902 1 97.25 90 PHE A O 1
ATOM 647 N N . ASP A 1 91 ? 0.593 -2.994 -0.823 1 97.06 91 ASP A N 1
ATOM 648 C CA . ASP A 1 91 ? -0.819 -2.959 -0.456 1 97.06 91 ASP A CA 1
ATOM 649 C C . ASP A 1 91 ? -1.454 -1.625 -0.843 1 97.06 91 ASP A C 1
ATOM 651 O O . ASP A 1 91 ? -1.07 -0.575 -0.324 1 97.06 91 ASP A O 1
ATOM 655 N N . GLY A 1 92 ? -2.418 -1.649 -1.658 1 95.38 92 GLY A N 1
ATOM 656 C CA . GLY A 1 92 ? -3.033 -0.439 -2.178 1 95.38 92 GLY A CA 1
ATOM 657 C C . GLY A 1 92 ? -3.812 0.332 -1.13 1 95.38 92 GLY A C 1
ATOM 658 O O . GLY A 1 92 ? -4.168 1.493 -1.342 1 95.38 92 GLY A O 1
ATOM 659 N N . GLY A 1 93 ? -4.133 -0.26 -0.018 1 95.69 93 GLY A N 1
ATOM 660 C CA . GLY A 1 93 ? -4.852 0.397 1.061 1 95.69 93 GLY A CA 1
ATOM 661 C C . GLY A 1 93 ? -3.939 1.087 2.057 1 95.69 93 GLY A C 1
ATOM 662 O O . GLY A 1 93 ? -4.316 2.094 2.66 1 95.69 93 GLY A O 1
ATOM 663 N N . THR A 1 94 ? -2.723 0.575 2.225 1 94.69 94 THR A N 1
ATOM 664 C CA . THR A 1 94 ? -1.854 1.07 3.287 1 94.69 94 THR A CA 1
ATOM 665 C C . THR A 1 94 ? -0.542 1.596 2.713 1 94.69 94 THR A C 1
ATOM 667 O O . THR A 1 94 ? 0.205 2.299 3.398 1 94.69 94 THR A O 1
ATOM 670 N N . GLY A 1 95 ? -0.243 1.167 1.463 1 95.12 95 GLY A N 1
ATOM 671 C CA . GLY A 1 95 ? 1.018 1.542 0.841 1 95.12 95 GLY A CA 1
ATOM 672 C C . GLY A 1 95 ? 2.178 0.663 1.269 1 95.12 95 GLY A C 1
ATOM 673 O O . GLY A 1 95 ? 3.307 0.847 0.807 1 95.12 95 GLY A O 1
ATOM 674 N N . LYS A 1 96 ? 2.033 -0.357 2.105 1 94.75 96 LYS A N 1
ATOM 675 C CA . LYS A 1 96 ? 3.104 -1.157 2.691 1 94.75 96 LYS A CA 1
ATOM 676 C C . LYS A 1 96 ? 3.686 -2.129 1.669 1 94.75 96 LYS A C 1
ATOM 678 O O . LYS A 1 96 ? 2.992 -2.549 0.739 1 94.75 96 LYS A O 1
ATOM 683 N N . PHE A 1 97 ? 4.859 -2.564 1.896 1 93.62 97 PHE A N 1
ATOM 684 C CA . PHE A 1 97 ? 5.598 -3.5 1.054 1 93.62 97 PHE A CA 1
ATOM 685 C C . PHE A 1 97 ? 5.012 -4.902 1.162 1 93.62 97 PHE A C 1
ATOM 687 O O . PHE A 1 97 ? 4.359 -5.234 2.156 1 93.62 97 PHE A O 1
ATOM 694 N N . GLY A 1 98 ? 5.32 -5.641 0.093 1 93.88 98 GLY A N 1
ATOM 695 C CA . GLY A 1 98 ? 5.062 -7.066 0.179 1 93.88 98 GLY A CA 1
ATOM 696 C C . GLY A 1 98 ? 6.098 -7.809 1.005 1 93.88 98 GLY A C 1
ATOM 697 O O . GLY A 1 98 ? 7.172 -7.277 1.286 1 93.88 98 GLY A O 1
ATOM 698 N N . LEU A 1 99 ? 5.801 -9.031 1.282 1 93.19 99 LEU A N 1
ATOM 699 C CA . LEU A 1 99 ? 6.629 -9.867 2.146 1 93.19 99 LEU A CA 1
ATOM 700 C C . LEU A 1 99 ? 7.824 -10.422 1.379 1 93.19 99 LEU A C 1
ATOM 702 O O . LEU A 1 99 ? 7.73 -10.672 0.175 1 93.19 99 LEU A O 1
ATOM 706 N N . SER A 1 100 ? 8.891 -10.688 2.117 1 94.81 100 SER A N 1
ATOM 707 C CA . SER A 1 100 ? 10.055 -11.398 1.598 1 94.81 100 SER A CA 1
ATOM 708 C C . SER A 1 100 ? 9.969 -12.891 1.902 1 94.81 100 SER A C 1
ATOM 710 O O . SER A 1 100 ? 8.898 -13.406 2.219 1 94.81 100 SER A O 1
ATOM 712 N N . ASP A 1 101 ? 11.078 -13.594 1.654 1 93.94 101 ASP A N 1
ATOM 713 C CA . ASP A 1 101 ? 11.117 -15.023 1.947 1 93.94 101 ASP A CA 1
ATOM 714 C C . ASP A 1 101 ? 11.523 -15.273 3.398 1 93.94 101 ASP A C 1
ATOM 716 O O . ASP A 1 101 ? 11.578 -16.422 3.844 1 93.94 101 ASP A O 1
ATOM 720 N N . ALA A 1 102 ? 11.859 -14.18 4.191 1 92.06 102 ALA A N 1
ATOM 721 C CA . ALA A 1 102 ? 12.156 -14.266 5.621 1 92.06 102 ALA A CA 1
ATOM 722 C C . ALA A 1 102 ? 10.945 -13.875 6.461 1 92.06 102 ALA A C 1
ATOM 724 O O . ALA A 1 102 ? 10.289 -12.867 6.18 1 92.06 102 ALA A O 1
ATOM 725 N N . PRO A 1 103 ? 10.672 -14.672 7.48 1 91.25 103 PRO A N 1
ATOM 726 C CA . PRO A 1 103 ? 9.5 -14.375 8.297 1 91.25 103 PRO A CA 1
ATOM 727 C C . PRO A 1 103 ? 9.516 -12.953 8.867 1 91.25 103 PRO A C 1
ATOM 729 O O . PRO A 1 103 ? 10.492 -12.547 9.492 1 91.25 103 PRO A O 1
ATOM 732 N N . GLY A 1 104 ? 8.445 -12.242 8.602 1 88.12 104 GLY A N 1
ATOM 733 C CA . GLY A 1 104 ? 8.242 -10.93 9.195 1 88.12 104 GLY A CA 1
ATOM 734 C C . GLY A 1 104 ? 8.992 -9.828 8.477 1 88.12 104 GLY A C 1
ATOM 735 O O . GLY A 1 104 ? 8.914 -8.656 8.867 1 88.12 104 GLY A O 1
ATOM 736 N N . ALA A 1 105 ? 9.672 -10.156 7.441 1 91.44 105 ALA A N 1
ATOM 737 C CA . ALA A 1 105 ? 10.469 -9.156 6.727 1 91.44 105 ALA A CA 1
ATOM 738 C C . ALA A 1 105 ? 9.812 -8.789 5.398 1 91.44 105 ALA A C 1
ATOM 740 O O . ALA A 1 105 ? 9.148 -9.617 4.773 1 91.44 105 ALA A O 1
ATOM 741 N N . VAL A 1 106 ? 10.039 -7.512 5.031 1 93.5 106 VAL A N 1
ATOM 742 C CA . VAL A 1 106 ? 9.516 -7.035 3.754 1 93.5 106 VAL A CA 1
ATOM 743 C C . VAL A 1 106 ? 10.664 -6.836 2.768 1 93.5 106 VAL A C 1
ATOM 745 O O . VAL A 1 106 ? 11.836 -6.922 3.143 1 93.5 106 VAL A O 1
ATOM 748 N N . ALA A 1 107 ? 10.312 -6.656 1.432 1 94.38 107 ALA A N 1
ATOM 749 C CA . ALA A 1 107 ? 11.312 -6.41 0.396 1 94.38 107 ALA A CA 1
ATOM 750 C C . ALA A 1 107 ? 10.812 -5.383 -0.615 1 94.38 107 ALA A C 1
ATOM 752 O O . ALA A 1 107 ? 9.633 -5.379 -0.975 1 94.38 107 ALA A O 1
ATOM 753 N N . ALA A 1 108 ? 11.711 -4.543 -1.104 1 94.25 108 ALA A N 1
ATOM 754 C CA . ALA A 1 108 ? 11.391 -3.539 -2.115 1 94.25 108 ALA A CA 1
ATOM 755 C C . ALA A 1 108 ? 10.906 -4.199 -3.406 1 94.25 108 ALA A C 1
ATOM 757 O O . ALA A 1 108 ? 9.906 -3.779 -3.986 1 94.25 108 ALA A O 1
ATOM 758 N N . PHE A 1 109 ? 11.609 -5.219 -3.818 1 97.56 109 PHE A N 1
ATOM 759 C CA . PHE A 1 109 ? 11.25 -5.992 -5 1 97.56 109 PHE A CA 1
ATOM 760 C C . PHE A 1 109 ? 10.969 -7.445 -4.633 1 97.56 109 PHE A C 1
ATOM 762 O O . PHE A 1 109 ? 11.695 -8.352 -5.047 1 97.56 109 PHE A O 1
ATOM 769 N N . ASN A 1 110 ? 9.828 -7.566 -3.973 1 97.69 110 ASN A N 1
ATOM 770 C CA . ASN A 1 110 ? 9.484 -8.852 -3.373 1 97.69 110 ASN A CA 1
ATOM 771 C C . ASN A 1 110 ? 9.039 -9.859 -4.43 1 97.69 110 ASN A C 1
ATOM 773 O O . ASN A 1 110 ? 9.008 -11.07 -4.164 1 97.69 110 ASN A O 1
ATOM 777 N N . GLN A 1 111 ? 8.789 -9.445 -5.695 1 98.38 111 GLN A N 1
ATOM 778 C CA . GLN A 1 111 ? 8.289 -10.375 -6.703 1 98.38 111 GLN A CA 1
ATOM 779 C C . GLN A 1 111 ? 9.383 -10.742 -7.699 1 98.38 111 GLN A C 1
ATOM 781 O O . GLN A 1 111 ? 9.594 -11.922 -7.992 1 98.38 111 GLN A O 1
ATOM 786 N N . ILE A 1 112 ? 10.031 -9.703 -8.219 1 98.62 112 ILE A N 1
ATOM 787 C CA . ILE A 1 112 ? 11.031 -9.969 -9.25 1 98.62 112 ILE A CA 1
ATOM 788 C C . ILE A 1 112 ? 12.227 -9.031 -9.062 1 98.62 112 ILE A C 1
ATOM 790 O O . ILE A 1 112 ? 12.055 -7.828 -8.867 1 98.62 112 ILE A O 1
ATOM 794 N N . ALA A 1 113 ? 13.375 -9.477 -9.062 1 98.69 113 ALA A N 1
ATOM 795 C CA . ALA A 1 113 ? 14.664 -8.805 -9.164 1 98.69 113 ALA A CA 1
ATOM 796 C C . ALA A 1 113 ? 15.656 -9.648 -9.969 1 98.69 113 ALA A C 1
ATOM 798 O O . AL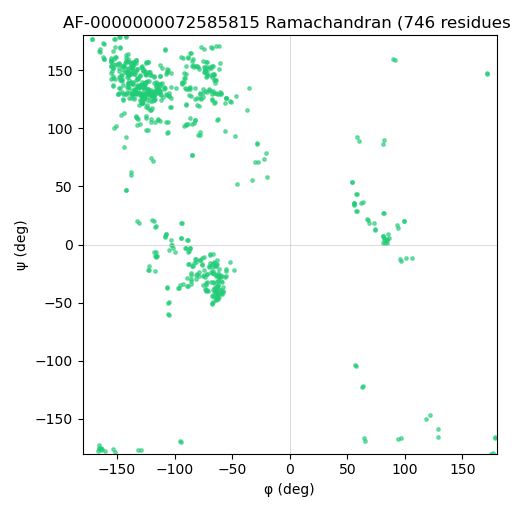A A 1 113 ? 16.5 -10.352 -9.391 1 98.69 113 ALA A O 1
ATOM 799 N N . THR A 1 114 ? 15.578 -9.508 -11.336 1 98.5 114 THR A N 1
ATOM 800 C CA . THR A 1 114 ? 16.312 -10.453 -12.156 1 98.5 114 THR A CA 1
ATOM 801 C C . THR A 1 114 ? 17.219 -9.719 -13.148 1 98.5 114 THR A C 1
ATOM 803 O O . THR A 1 114 ? 16.922 -8.602 -13.555 1 98.5 114 THR A O 1
ATOM 806 N N . LEU A 1 115 ? 18.234 -10.344 -13.43 1 98.38 115 LEU A N 1
ATOM 807 C CA . LEU A 1 115 ? 19.141 -10.078 -14.539 1 98.38 115 LEU A CA 1
ATOM 808 C C . LEU A 1 115 ? 19.328 -11.328 -15.398 1 98.38 115 LEU A C 1
ATOM 810 O O . LEU A 1 115 ? 19.484 -12.43 -14.867 1 98.38 115 LEU A O 1
ATOM 814 N N . GLY A 1 116 ? 19.266 -11.125 -16.75 1 98.25 116 GLY A N 1
ATOM 815 C CA . GLY A 1 116 ? 19.375 -12.32 -17.578 1 98.25 116 GLY A CA 1
ATOM 816 C C . GLY A 1 116 ? 19.641 -12.016 -19.031 1 98.25 116 GLY A C 1
ATOM 817 O O . GLY A 1 116 ? 19.938 -10.867 -19.391 1 98.25 116 GLY A O 1
ATOM 818 N N . VAL A 1 117 ? 19.641 -13.141 -19.75 1 98 117 VAL A N 1
ATOM 819 C CA . VAL A 1 117 ? 19.891 -13.07 -21.188 1 98 117 VAL A CA 1
ATOM 820 C C . VAL A 1 117 ? 18.812 -13.836 -21.953 1 98 117 VAL A C 1
ATOM 822 O O . VAL A 1 117 ? 18.297 -14.836 -21.453 1 98 117 VAL A O 1
ATOM 825 N N . SER A 1 118 ? 18.5 -13.336 -23.094 1 97.69 118 SER A N 1
ATOM 826 C CA . SER A 1 118 ? 17.594 -14.039 -23.984 1 97.69 118 SER A CA 1
ATOM 827 C C . SER A 1 118 ? 18.109 -14.078 -25.422 1 97.69 118 SER A C 1
ATOM 829 O O . SER A 1 118 ? 18.969 -13.266 -25.781 1 97.69 118 SER A O 1
ATOM 831 N N . GLY A 1 119 ? 17.594 -15.039 -26.172 1 97.19 119 GLY A N 1
ATOM 832 C CA . GLY A 1 119 ? 17.938 -15.266 -27.562 1 97.19 119 GLY A CA 1
ATOM 833 C C . GLY A 1 119 ? 17.234 -16.469 -28.172 1 97.19 119 GLY A C 1
ATOM 834 O O . GLY A 1 119 ? 16.25 -16.953 -27.625 1 97.19 119 GLY A O 1
ATOM 835 N N . PRO A 1 120 ? 17.688 -16.875 -29.281 1 96.56 120 PRO A N 1
ATOM 836 C CA . PRO A 1 120 ? 17.047 -18.016 -29.953 1 96.56 120 PRO A CA 1
ATOM 837 C C . PRO A 1 120 ? 16.969 -19.25 -29.062 1 96.56 120 PRO A C 1
ATOM 839 O O . PRO A 1 120 ? 16.094 -20.109 -29.266 1 96.56 120 PRO A O 1
ATOM 842 N N . PHE A 1 121 ? 17.812 -19.344 -28.062 1 97.25 121 PHE A N 1
ATOM 843 C CA . PHE A 1 121 ? 17.844 -20.516 -27.203 1 97.25 121 PHE A CA 1
ATOM 844 C C . PHE A 1 121 ? 16.766 -20.422 -26.125 1 97.25 121 PHE A C 1
ATOM 846 O O . PHE A 1 121 ? 16.484 -21.406 -25.438 1 97.25 121 PHE A O 1
ATOM 853 N N . GLY A 1 122 ? 16.25 -19.328 -26.016 1 98.19 122 GLY A N 1
ATOM 854 C CA . GLY A 1 122 ? 15.32 -19.078 -24.922 1 98.19 122 GLY A CA 1
ATOM 855 C C . GLY A 1 122 ? 15.789 -17.984 -23.984 1 98.19 122 GLY A C 1
ATOM 856 O O . GLY A 1 122 ? 16.344 -16.969 -24.422 1 98.19 122 GLY A O 1
ATOM 857 N N . THR A 1 123 ? 15.375 -18.141 -22.734 1 98.31 123 THR A N 1
ATOM 858 C CA . THR A 1 123 ? 15.734 -17.109 -21.766 1 98.31 123 THR A CA 1
ATOM 859 C C . THR A 1 123 ? 16.375 -17.734 -20.531 1 98.31 123 THR A C 1
ATOM 861 O O . THR A 1 123 ? 15.938 -18.797 -20.062 1 98.31 123 THR A O 1
ATOM 864 N N . PHE A 1 124 ? 17.359 -17.109 -20.047 1 98.56 124 PHE A N 1
ATOM 865 C CA . PHE A 1 124 ? 17.984 -17.422 -18.766 1 98.56 124 PHE A CA 1
ATOM 866 C C . PHE A 1 124 ? 17.984 -16.203 -17.844 1 98.56 124 PHE A C 1
ATOM 868 O O . PHE A 1 124 ? 18.578 -15.172 -18.172 1 98.56 124 PHE A O 1
ATOM 875 N N . ASN A 1 125 ? 17.297 -16.328 -16.734 1 98.5 125 ASN A N 1
ATOM 876 C CA . ASN A 1 125 ? 17.25 -15.25 -15.75 1 98.5 125 ASN A CA 1
ATOM 877 C C . ASN A 1 125 ? 17.766 -15.719 -14.391 1 98.5 125 ASN A C 1
ATOM 879 O O . ASN A 1 125 ? 17.516 -16.859 -13.977 1 98.5 125 ASN A O 1
ATOM 883 N N . ALA A 1 126 ? 18.422 -14.758 -13.688 1 98.5 126 ALA A N 1
ATOM 884 C CA . ALA A 1 126 ? 18.938 -15.031 -12.352 1 98.5 126 ALA A CA 1
ATOM 885 C C . ALA A 1 126 ? 18.422 -13.992 -11.352 1 98.5 126 ALA A C 1
ATOM 887 O O . ALA A 1 126 ? 18.344 -12.805 -11.672 1 98.5 126 ALA A O 1
ATOM 888 N N . GLY A 1 127 ? 18.062 -14.453 -10.188 1 98.44 127 GLY A N 1
ATOM 889 C CA . GLY A 1 127 ? 17.578 -13.586 -9.125 1 98.44 127 GLY A CA 1
ATOM 890 C C . GLY A 1 127 ? 16.266 -14.047 -8.531 1 98.44 127 GLY A C 1
ATOM 891 O O . GLY A 1 127 ? 15.875 -15.211 -8.68 1 98.44 127 GLY A O 1
ATOM 892 N N . ARG A 1 128 ? 15.648 -13.172 -7.805 1 98.38 128 ARG A N 1
ATOM 893 C CA . ARG A 1 128 ? 14.312 -13.453 -7.289 1 98.38 128 ARG A CA 1
ATOM 894 C C . ARG A 1 128 ? 13.266 -13.336 -8.391 1 98.38 128 ARG A C 1
ATOM 896 O O . ARG A 1 128 ? 13.289 -12.391 -9.188 1 98.38 128 ARG A O 1
ATOM 903 N N . GLN A 1 129 ? 12.422 -14.281 -8.438 1 97.38 129 GLN A N 1
ATOM 904 C CA . GLN A 1 129 ? 11.453 -14.211 -9.523 1 97.38 129 GLN A CA 1
ATOM 905 C C . GLN A 1 129 ? 10.234 -15.094 -9.227 1 97.38 129 GLN A C 1
ATOM 907 O O . GLN A 1 129 ? 10.289 -15.945 -8.344 1 97.38 129 GLN A O 1
ATOM 912 N N . ILE A 1 130 ? 9.133 -14.805 -9.891 1 97.5 130 ILE A N 1
ATOM 913 C CA . ILE A 1 130 ? 7.957 -15.664 -9.852 1 97.5 130 ILE A CA 1
ATOM 914 C C . ILE A 1 130 ? 8.289 -17.016 -10.469 1 97.5 130 ILE A C 1
ATOM 916 O O . ILE A 1 130 ? 8.852 -17.094 -11.562 1 97.5 130 ILE A O 1
ATOM 920 N N . VAL A 1 131 ? 7.961 -17.984 -9.781 1 96.56 131 VAL A N 1
ATOM 921 C CA . VAL A 1 131 ? 8.359 -19.344 -10.172 1 96.56 131 VAL A CA 1
ATOM 922 C C . VAL A 1 131 ? 7.539 -19.781 -11.383 1 96.56 131 VAL A C 1
ATOM 924 O O . VAL A 1 131 ? 6.344 -19.5 -11.477 1 96.56 131 VAL A O 1
ATOM 927 N N . PRO A 1 132 ? 8.109 -20.516 -12.281 1 97.44 132 PRO A N 1
ATOM 928 C CA . PRO A 1 132 ? 7.41 -20.922 -13.508 1 97.44 132 PRO A CA 1
ATOM 929 C C . PRO A 1 132 ? 6.133 -21.703 -13.227 1 97.44 132 PRO A C 1
ATOM 931 O O . PRO A 1 132 ? 5.195 -21.672 -14.023 1 97.44 132 PRO A O 1
ATOM 934 N N . MET A 1 133 ? 6.078 -22.375 -12.109 1 97.56 133 MET A N 1
ATOM 935 C CA . MET A 1 133 ? 4.957 -23.281 -11.844 1 97.56 133 MET A CA 1
ATOM 936 C C . MET A 1 133 ? 3.645 -22.5 -11.789 1 97.56 133 MET A C 1
ATOM 938 O O . MET A 1 133 ? 2.609 -23 -12.242 1 97.56 133 MET A O 1
ATOM 942 N N . ILE A 1 134 ? 3.682 -21.297 -11.297 1 97.38 134 ILE A N 1
ATOM 943 C CA . ILE A 1 134 ? 2.412 -20.609 -11.133 1 97.38 134 ILE A CA 1
ATOM 944 C C . ILE A 1 134 ? 1.872 -20.188 -12.508 1 97.38 134 ILE A C 1
ATOM 946 O O . ILE A 1 134 ? 0.657 -20.172 -12.719 1 97.38 134 ILE A O 1
ATOM 950 N N . TYR A 1 135 ? 2.746 -19.859 -13.43 1 97.88 135 TYR A N 1
ATOM 951 C CA . TYR A 1 135 ? 2.281 -19.531 -14.773 1 97.88 135 TYR A CA 1
ATOM 952 C C . TYR A 1 135 ? 1.627 -20.75 -15.422 1 97.88 135 TYR A C 1
ATOM 954 O O . TYR A 1 135 ? 0.617 -20.625 -16.125 1 97.88 135 TYR A O 1
ATOM 962 N N . ALA A 1 136 ? 2.225 -21.859 -15.188 1 98.5 136 ALA A N 1
ATOM 963 C CA . ALA A 1 136 ? 1.65 -23.094 -15.711 1 98.5 136 ALA A CA 1
ATOM 964 C C . ALA A 1 136 ? 0.275 -23.359 -15.102 1 98.5 136 ALA A C 1
ATOM 966 O O . ALA A 1 136 ? -0.659 -23.75 -15.812 1 98.5 136 ALA A O 1
ATOM 967 N N . MET A 1 137 ? 0.171 -23.156 -13.859 1 98.81 137 MET A N 1
ATOM 968 C CA . MET A 1 137 ? -1.108 -23.344 -13.18 1 98.81 137 MET A CA 1
ATOM 969 C C . MET A 1 137 ? -2.141 -22.344 -13.68 1 98.81 137 MET A C 1
ATOM 971 O O . MET A 1 137 ? -3.297 -22.703 -13.914 1 98.81 137 MET A O 1
ATOM 975 N N . ALA A 1 138 ? -1.726 -21.141 -13.875 1 98.62 138 ALA A N 1
ATOM 976 C CA . ALA A 1 138 ? -2.629 -20.094 -14.367 1 98.62 138 ALA A CA 1
ATOM 977 C C . ALA A 1 138 ? -3.135 -20.438 -15.766 1 98.62 138 ALA A C 1
ATOM 979 O O . ALA A 1 138 ? -4.312 -20.234 -16.078 1 98.62 138 ALA A O 1
ATOM 980 N N . ASP A 1 139 ? -2.262 -20.922 -16.594 1 98.31 139 ASP A N 1
ATOM 981 C CA . ASP A 1 139 ? -2.59 -21.234 -17.984 1 98.31 139 ASP A CA 1
ATOM 982 C C . ASP A 1 139 ? -3.623 -22.344 -18.078 1 98.31 139 ASP A C 1
ATOM 984 O O . ASP A 1 139 ? -4.215 -22.578 -19.125 1 98.31 139 ASP A O 1
ATOM 988 N N . THR A 1 140 ? -3.781 -23.062 -17.016 1 98.81 140 THR A N 1
ATOM 989 C CA . THR A 1 140 ? -4.688 -24.203 -17.047 1 98.81 140 THR A CA 1
ATOM 990 C C . THR A 1 140 ? -5.828 -24.031 -16.062 1 98.81 140 THR A C 1
ATOM 992 O O . THR A 1 140 ? -6.379 -25.016 -15.555 1 98.81 140 THR A O 1
ATOM 995 N N . ASP A 1 141 ? -6.098 -22.891 -15.656 1 98.75 141 ASP A N 1
ATOM 996 C CA . ASP A 1 141 ? -7.199 -22.453 -14.797 1 98.75 141 ASP A CA 1
ATOM 997 C C . ASP A 1 141 ? -8.031 -21.359 -15.477 1 98.75 141 ASP A C 1
ATOM 999 O O . ASP A 1 141 ? -7.523 -20.281 -15.75 1 98.75 141 ASP A O 1
ATOM 1003 N N . VAL A 1 142 ? -9.234 -21.656 -15.648 1 98.44 142 VAL A N 1
ATOM 1004 C CA . VAL A 1 142 ? -10.102 -20.688 -16.312 1 98.44 142 VAL A CA 1
ATOM 1005 C C . VAL A 1 142 ? -10.07 -19.359 -15.562 1 98.44 142 VAL A C 1
ATOM 1007 O O . VAL A 1 142 ? -10.273 -18.297 -16.156 1 98.44 142 VAL A O 1
ATOM 1010 N N . ARG A 1 143 ? -9.812 -19.453 -14.289 1 98.5 143 ARG A N 1
ATOM 1011 C CA . ARG A 1 143 ? -9.781 -18.234 -13.492 1 98.5 143 ARG A CA 1
ATOM 1012 C C . ARG A 1 143 ? -8.352 -17.703 -13.375 1 98.5 143 ARG A C 1
ATOM 1014 O O . ARG A 1 143 ? -8.086 -16.797 -12.57 1 98.5 143 ARG A O 1
ATOM 1021 N N . ALA A 1 144 ? -7.469 -18.297 -14.031 1 98.19 144 ALA A N 1
ATOM 1022 C CA . ALA A 1 144 ? -6.125 -17.812 -14.336 1 98.19 144 ALA A CA 1
ATOM 1023 C C . ALA A 1 144 ? -5.367 -17.453 -13.055 1 98.19 144 ALA A C 1
ATOM 1025 O O . ALA A 1 144 ? -4.668 -16.438 -13.008 1 98.19 144 ALA A O 1
ATOM 1026 N N . ALA A 1 145 ? -5.555 -18.172 -11.977 1 98.25 145 ALA A N 1
ATOM 1027 C CA . ALA A 1 145 ? -4.848 -18.016 -10.711 1 98.25 145 ALA A CA 1
ATOM 1028 C C . ALA A 1 145 ? -5.102 -16.641 -10.102 1 98.25 145 ALA A C 1
ATOM 1030 O O . ALA A 1 145 ? -4.203 -16.047 -9.508 1 98.25 145 ALA A O 1
ATOM 1031 N N . ARG A 1 146 ? -6.199 -16.094 -10.219 1 97.75 146 ARG A N 1
ATOM 1032 C CA . ARG A 1 146 ? -6.52 -14.789 -9.656 1 97.75 146 ARG A CA 1
ATOM 1033 C C . ARG A 1 146 ? -6.543 -14.844 -8.133 1 97.75 146 ARG A C 1
ATOM 1035 O O . ARG A 1 146 ? -6.617 -15.922 -7.543 1 97.75 146 ARG A O 1
ATOM 1042 N N . PHE A 1 147 ? -6.602 -13.695 -7.547 1 98.06 147 PHE A N 1
ATOM 1043 C CA . PHE A 1 147 ? -6.438 -13.555 -6.105 1 98.06 147 PHE A CA 1
ATOM 1044 C C . PHE A 1 147 ? -7.742 -13.867 -5.379 1 98.06 147 PHE A C 1
ATOM 1046 O O . PHE A 1 147 ? -7.746 -14.078 -4.168 1 98.06 147 PHE A O 1
ATOM 1053 N N . PHE A 1 148 ? -8.844 -13.906 -6.117 1 98.56 148 PHE A N 1
ATOM 1054 C CA . PHE A 1 148 ? -10.102 -14.281 -5.488 1 98.56 148 PHE A CA 1
ATOM 1055 C C . PHE A 1 148 ? -10.617 -15.594 -6.059 1 98.56 148 PHE A C 1
ATOM 1057 O O . PHE A 1 148 ? -11.109 -15.633 -7.191 1 98.56 148 PHE A O 1
ATOM 1064 N N . GLY A 1 149 ? -10.555 -16.609 -5.379 1 98.25 149 GLY A N 1
ATOM 1065 C CA . GLY A 1 149 ? -11.086 -17.906 -5.762 1 98.25 149 GLY A CA 1
ATOM 1066 C C . GLY A 1 149 ? -10.492 -18.438 -7.055 1 98.25 149 GLY A C 1
ATOM 1067 O O . GLY A 1 149 ? -11.047 -18.219 -8.133 1 98.25 149 GLY A O 1
ATOM 1068 N N . SER A 1 150 ? -9.484 -19.188 -7.027 1 98.75 150 SER A N 1
ATOM 1069 C CA . SER A 1 150 ? -8.781 -19.766 -8.172 1 98.75 150 SER A CA 1
ATOM 1070 C C . SER A 1 150 ? -7.883 -20.922 -7.746 1 98.75 150 SER A C 1
ATOM 1072 O O . SER A 1 150 ? -7.91 -21.344 -6.586 1 98.75 150 SER A O 1
ATOM 1074 N N . VAL A 1 151 ? -7.16 -21.422 -8.703 1 98.75 151 VAL A N 1
ATOM 1075 C CA . VAL A 1 151 ? -6.195 -22.484 -8.406 1 98.75 151 VAL A CA 1
ATOM 1076 C C . VAL A 1 151 ? -5.141 -21.953 -7.434 1 98.75 151 VAL A C 1
ATOM 1078 O O . VAL A 1 151 ? -4.594 -22.719 -6.633 1 98.75 151 VAL A O 1
ATOM 1081 N N . LEU A 1 152 ? -4.883 -20.656 -7.438 1 98.5 152 LEU A N 1
ATOM 1082 C CA . LEU A 1 152 ? -3.92 -20.062 -6.516 1 98.5 152 LEU A CA 1
ATOM 1083 C C . LEU A 1 152 ? -4.426 -20.141 -5.082 1 98.5 152 LEU A C 1
ATOM 1085 O O . LEU A 1 152 ? -3.697 -20.578 -4.188 1 98.5 152 LEU A O 1
ATOM 1089 N N . THR A 1 153 ? -5.656 -19.703 -4.871 1 97.94 153 THR A N 1
ATOM 1090 C CA . THR A 1 153 ? -6.176 -19.719 -3.506 1 97.94 153 THR A CA 1
ATOM 1091 C C . THR A 1 153 ? -6.348 -21.156 -3.012 1 97.94 153 THR A C 1
ATOM 1093 O O . THR A 1 153 ? -6.18 -21.422 -1.822 1 97.94 153 THR A O 1
ATOM 1096 N N . ALA A 1 154 ? -6.656 -22.062 -3.904 1 98.56 154 ALA A N 1
ATOM 1097 C CA . ALA A 1 154 ? -6.688 -23.469 -3.537 1 98.56 154 ALA A CA 1
ATOM 1098 C C . ALA A 1 154 ? -5.305 -23.953 -3.123 1 98.56 154 ALA A C 1
ATOM 1100 O O . ALA A 1 154 ? -5.156 -24.625 -2.1 1 98.56 154 ALA A O 1
ATOM 1101 N N . TRP A 1 155 ? -4.359 -23.625 -3.922 1 98.56 155 TRP A N 1
ATOM 1102 C CA . TRP A 1 155 ? -2.982 -23.984 -3.609 1 98.56 155 TRP A CA 1
ATOM 1103 C C . TRP A 1 155 ? -2.543 -23.391 -2.281 1 98.56 155 TRP A C 1
ATOM 1105 O O . TRP A 1 155 ? -1.883 -24.047 -1.479 1 98.56 155 TRP A O 1
ATOM 1115 N N . LEU A 1 156 ? -2.889 -22.172 -2.049 1 97.19 156 LEU A N 1
ATOM 1116 C CA . LEU A 1 156 ? -2.588 -21.562 -0.761 1 97.19 156 LEU A CA 1
ATOM 1117 C C . LEU A 1 156 ? -3.311 -22.281 0.371 1 97.19 156 LEU A C 1
ATOM 1119 O O . LEU A 1 156 ? -2.809 -22.344 1.495 1 97.19 156 LEU A O 1
ATOM 1123 N N . GLY A 1 157 ? -4.5 -22.812 0.029 1 97.12 157 GLY A N 1
ATOM 1124 C CA . GLY A 1 157 ? -5.18 -23.672 0.989 1 97.12 157 GLY A CA 1
ATOM 1125 C C . GLY A 1 157 ? -4.359 -24.875 1.404 1 97.12 157 GLY A C 1
ATOM 1126 O O . GLY A 1 157 ? -4.379 -25.266 2.572 1 97.12 157 GLY A O 1
ATOM 1127 N N . LEU A 1 158 ? -3.652 -25.484 0.443 1 98.06 158 LEU A N 1
ATOM 1128 C CA . LEU A 1 158 ? -2.732 -26.562 0.79 1 98.06 158 LEU A CA 1
ATOM 1129 C C . LEU A 1 158 ? -1.667 -26.062 1.766 1 98.06 158 LEU A C 1
ATOM 1131 O O . LEU A 1 158 ? -1.32 -26.781 2.717 1 98.06 158 LEU A O 1
ATOM 1135 N N . ASN A 1 159 ? -1.195 -24.906 1.521 1 97.44 159 ASN A N 1
ATOM 1136 C CA . ASN A 1 159 ? -0.128 -24.344 2.35 1 97.44 159 ASN A CA 1
ATOM 1137 C C . ASN A 1 159 ? -0.603 -24.094 3.775 1 97.44 159 ASN A C 1
ATOM 1139 O O . ASN A 1 159 ? 0.092 -24.422 4.738 1 97.44 159 ASN A O 1
ATOM 1143 N N . THR A 1 160 ? -1.778 -23.516 3.896 1 95.88 160 THR A N 1
ATOM 1144 C CA . THR A 1 160 ? -2.285 -23.266 5.242 1 95.88 160 THR A CA 1
ATOM 1145 C C . THR A 1 160 ? -2.553 -24.578 5.969 1 95.88 160 THR A C 1
ATOM 1147 O O . THR A 1 160 ? -2.299 -24.703 7.168 1 95.88 160 THR A O 1
ATOM 1150 N N . ALA A 1 161 ? -3.037 -25.562 5.262 1 96.06 161 ALA A N 1
ATOM 1151 C CA . ALA A 1 161 ? -3.26 -26.891 5.84 1 96.06 161 ALA A CA 1
ATOM 1152 C C . ALA A 1 161 ? -1.942 -27.516 6.277 1 96.06 161 ALA A C 1
ATOM 1154 O O . ALA A 1 161 ? -1.914 -28.328 7.215 1 96.06 161 ALA A O 1
ATOM 1155 N N . ALA A 1 162 ? -0.894 -27.109 5.609 1 96.25 162 ALA A N 1
ATOM 1156 C CA . ALA A 1 162 ? 0.432 -27.625 5.938 1 96.25 162 ALA A CA 1
ATOM 1157 C C . ALA A 1 162 ? 1.095 -26.781 7.027 1 96.25 162 ALA A C 1
ATOM 1159 O O . ALA A 1 162 ? 2.279 -26.969 7.32 1 96.25 162 ALA A O 1
ATOM 1160 N N . GLY A 1 163 ? 0.409 -25.812 7.566 1 92.88 163 GLY A N 1
ATOM 1161 C CA . GLY A 1 163 ? 0.88 -25.094 8.742 1 92.88 163 GLY A CA 1
ATOM 1162 C C . GLY A 1 163 ? 1.539 -23.766 8.406 1 92.88 163 GLY A C 1
ATOM 1163 O O . GLY A 1 163 ? 2.322 -23.234 9.203 1 92.88 163 GLY A O 1
ATOM 1164 N N . TRP A 1 164 ? 1.295 -23.25 7.309 1 94.5 164 TRP A N 1
ATOM 1165 C CA . TRP A 1 164 ? 1.874 -21.969 6.918 1 94.5 164 TRP A CA 1
ATOM 1166 C C . TRP A 1 164 ? 1.154 -20.812 7.605 1 94.5 164 TRP A C 1
ATOM 1168 O O . TRP A 1 164 ? -0.06 -20.656 7.457 1 94.5 164 TRP A O 1
ATOM 1178 N N . PRO A 1 165 ? 1.854 -19.938 8.312 1 91.5 165 PRO A N 1
ATOM 1179 C CA . PRO A 1 165 ? 1.183 -18.828 9.008 1 91.5 165 PRO A CA 1
ATOM 1180 C C . PRO A 1 165 ? 1.011 -17.594 8.125 1 91.5 165 PRO A C 1
ATOM 1182 O O . PRO A 1 165 ? 0.422 -16.609 8.555 1 91.5 165 PRO A O 1
ATOM 1185 N N . GLY A 1 166 ? 1.535 -17.594 6.965 1 91.12 166 GLY A N 1
ATOM 1186 C CA . GLY A 1 166 ? 1.359 -16.484 6.043 1 91.12 166 GLY A CA 1
ATOM 1187 C C . GLY A 1 166 ? 2.291 -15.32 6.328 1 91.12 166 GLY A C 1
ATOM 1188 O O . GLY A 1 166 ? 1.978 -14.172 5.996 1 91.12 166 GLY A O 1
ATOM 1189 N N . ASN A 1 167 ? 3.488 -15.539 6.938 1 91.06 167 ASN A N 1
ATOM 1190 C CA . ASN A 1 167 ? 4.344 -14.438 7.367 1 91.06 167 ASN A CA 1
ATOM 1191 C C . ASN A 1 167 ? 5.582 -14.312 6.484 1 91.06 167 ASN A C 1
ATOM 1193 O O . ASN A 1 167 ? 6.512 -13.57 6.809 1 91.06 167 ASN A O 1
ATOM 1197 N N . SER A 1 168 ? 5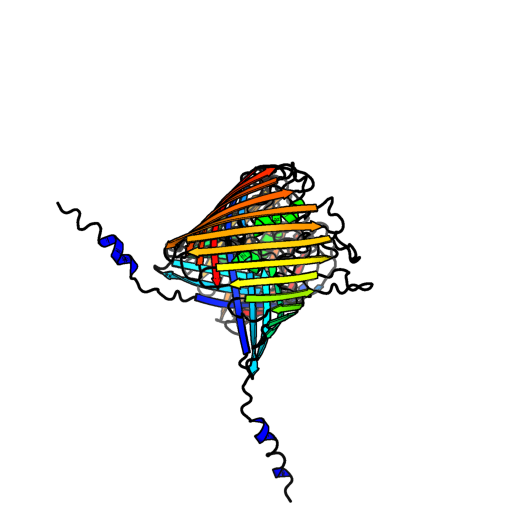.648 -15.094 5.391 1 94.19 168 SER A N 1
ATOM 1198 C CA . SER A 1 168 ? 6.703 -15.008 4.387 1 94.19 168 SER A CA 1
ATOM 1199 C C . SER A 1 168 ? 6.281 -15.68 3.086 1 94.19 168 SER A C 1
ATOM 1201 O O . SER A 1 168 ? 5.242 -16.344 3.033 1 94.19 168 SER A O 1
ATOM 1203 N N . THR A 1 169 ? 7.086 -15.547 2.068 1 95.31 169 THR A N 1
ATOM 1204 C CA . THR A 1 169 ? 6.777 -16.188 0.791 1 95.31 169 THR A CA 1
ATOM 1205 C C . THR A 1 169 ? 7.387 -17.578 0.72 1 95.31 169 THR A C 1
ATOM 1207 O O . THR A 1 169 ? 7.215 -18.281 -0.276 1 95.31 169 THR A O 1
ATOM 1210 N N . ASN A 1 170 ? 8.148 -17.984 1.768 1 95.69 170 ASN A N 1
ATOM 1211 C CA . ASN A 1 170 ? 8.75 -19.312 1.823 1 95.69 170 ASN A CA 1
ATOM 1212 C C . ASN A 1 170 ? 7.773 -20.344 2.387 1 95.69 170 ASN A C 1
ATOM 1214 O O . ASN A 1 170 ? 7.988 -20.875 3.477 1 95.69 170 ASN A O 1
ATOM 1218 N N . ALA A 1 171 ? 6.809 -20.781 1.578 1 96.25 171 ALA A N 1
ATOM 1219 C CA . ALA A 1 171 ? 5.691 -21.625 1.99 1 96.25 171 ALA A CA 1
ATOM 1220 C C . ALA A 1 171 ? 6.078 -23.109 1.94 1 96.25 171 ALA A C 1
ATOM 1222 O O . ALA A 1 171 ? 7.07 -23.469 1.308 1 96.25 171 ALA A O 1
ATOM 1223 N N . PRO A 1 172 ? 5.344 -23.938 2.535 1 97.31 172 PRO A N 1
ATOM 1224 C CA . PRO A 1 172 ? 5.73 -25.344 2.672 1 97.31 172 PRO A CA 1
ATOM 1225 C C . PRO A 1 172 ? 5.352 -26.172 1.453 1 97.31 172 PRO A C 1
ATOM 1227 O O . PRO A 1 172 ? 5.824 -27.312 1.303 1 97.31 172 PRO A O 1
ATOM 1230 N N . ILE A 1 173 ? 4.441 -25.703 0.608 1 98.38 173 ILE A N 1
ATOM 1231 C CA . ILE A 1 173 ? 4.047 -26.453 -0.575 1 98.38 173 ILE A CA 1
ATOM 1232 C C . ILE A 1 173 ? 4.227 -25.594 -1.822 1 98.38 173 ILE A C 1
ATOM 1234 O O . ILE A 1 173 ? 3.432 -24.688 -2.078 1 98.38 173 ILE A O 1
ATOM 1238 N N . GLY A 1 174 ? 5.238 -25.984 -2.604 1 97.62 174 GLY A N 1
ATOM 1239 C CA . GLY A 1 174 ? 5.523 -25.172 -3.777 1 97.62 174 GLY A CA 1
ATOM 1240 C C . GLY A 1 174 ? 6 -23.781 -3.438 1 97.62 174 GLY A C 1
ATOM 1241 O O . GLY A 1 174 ? 6.441 -23.516 -2.312 1 97.62 174 GLY A O 1
ATOM 1242 N N . ALA A 1 175 ? 6.043 -22.984 -4.461 1 95.12 175 ALA A N 1
ATOM 1243 C CA . ALA A 1 175 ? 6.477 -21.609 -4.254 1 95.12 175 ALA A CA 1
ATOM 1244 C C . ALA A 1 175 ? 5.848 -20.672 -5.281 1 95.12 175 ALA A C 1
ATOM 1246 O O . ALA A 1 175 ? 5.66 -21.047 -6.441 1 95.12 175 ALA A O 1
ATOM 1247 N N . LEU A 1 176 ? 5.52 -19.5 -4.809 1 96.88 176 LEU A N 1
ATOM 1248 C CA . LEU A 1 176 ? 5.113 -18.453 -5.73 1 96.88 176 LEU A CA 1
ATOM 1249 C C . LEU A 1 176 ? 6.316 -17.641 -6.203 1 96.88 176 LEU A C 1
ATOM 1251 O O . LEU A 1 176 ? 6.387 -17.25 -7.367 1 96.88 176 LEU A O 1
ATOM 1255 N N . TYR A 1 177 ? 7.238 -17.469 -5.316 1 97.38 177 TYR A N 1
ATOM 1256 C CA . TYR A 1 177 ? 8.5 -16.781 -5.57 1 97.38 177 TYR A CA 1
ATOM 1257 C C . TYR A 1 177 ? 9.68 -17.578 -5.047 1 97.38 177 TYR A C 1
ATOM 1259 O O . TYR A 1 177 ? 9.602 -18.188 -3.973 1 97.38 177 TYR A O 1
ATOM 1267 N N . ASP A 1 178 ? 10.711 -17.516 -5.758 1 97.5 178 ASP A N 1
ATOM 1268 C CA . ASP A 1 178 ? 11.961 -18.062 -5.238 1 97.5 178 ASP A CA 1
ATOM 1269 C C . ASP A 1 178 ? 13.094 -17.031 -5.32 1 97.5 178 ASP A C 1
ATOM 1271 O O . ASP A 1 178 ? 13.211 -16.312 -6.312 1 97.5 178 ASP A O 1
ATOM 1275 N N . SER A 1 179 ? 13.82 -16.938 -4.246 1 96.81 179 SER A N 1
ATOM 1276 C CA . SER A 1 179 ? 15.016 -16.109 -4.203 1 96.81 179 SER A CA 1
ATOM 1277 C C . SER A 1 179 ? 16.219 -16.844 -4.77 1 96.81 179 SER A C 1
ATOM 1279 O O . SER A 1 179 ? 16.266 -18.078 -4.754 1 96.81 179 SER A O 1
ATOM 1281 N N . ASP A 1 180 ? 17.172 -16.094 -5.297 1 96.81 180 ASP A N 1
ATOM 1282 C CA . ASP A 1 180 ? 18.453 -16.625 -5.773 1 96.81 180 ASP A CA 1
ATOM 1283 C C . ASP A 1 180 ? 18.25 -17.719 -6.82 1 96.81 180 ASP A C 1
ATOM 1285 O O . ASP A 1 180 ? 18.984 -18.703 -6.855 1 96.81 180 ASP A O 1
ATOM 1289 N N . ALA A 1 181 ? 17.281 -17.578 -7.613 1 98.19 181 ALA A N 1
ATOM 1290 C CA . ALA A 1 181 ? 16.906 -18.641 -8.539 1 98.19 181 ALA A CA 1
ATOM 1291 C C . ALA A 1 181 ? 17.562 -18.469 -9.898 1 98.19 181 ALA A C 1
ATOM 1293 O O . ALA A 1 181 ? 17.703 -17.344 -10.383 1 98.19 181 ALA A O 1
ATOM 1294 N N . LEU A 1 182 ? 17.969 -19.547 -10.406 1 98.25 182 LEU A N 1
ATOM 1295 C CA . LEU A 1 182 ? 18.391 -19.672 -11.797 1 98.25 182 LEU A CA 1
ATOM 1296 C C . LEU A 1 182 ? 17.312 -20.375 -12.625 1 98.25 182 LEU A C 1
ATOM 1298 O O . LEU A 1 182 ? 16.984 -21.531 -12.375 1 98.25 182 LEU A O 1
ATOM 1302 N N . VAL A 1 183 ? 16.781 -19.656 -13.641 1 98.75 183 VAL A N 1
ATOM 1303 C CA . VAL A 1 183 ? 15.672 -20.234 -14.391 1 98.75 183 VAL A CA 1
ATOM 1304 C C . VAL A 1 183 ? 15.984 -20.188 -15.891 1 98.75 183 VAL A C 1
ATOM 1306 O O . VAL A 1 183 ? 16.312 -19.125 -16.438 1 98.75 183 VAL A O 1
ATOM 1309 N N . TYR A 1 184 ? 15.922 -21.297 -16.484 1 98.81 184 TYR A N 1
ATOM 1310 C CA . TYR A 1 184 ? 15.969 -21.406 -17.938 1 98.81 184 TYR A CA 1
ATOM 1311 C C . TYR A 1 184 ? 14.586 -21.703 -18.5 1 98.81 184 TYR A C 1
ATOM 1313 O O . TYR A 1 184 ? 13.891 -22.609 -18.016 1 98.81 184 TYR A O 1
ATOM 1321 N N . GLN A 1 185 ? 14.195 -20.969 -19.453 1 98.62 185 GLN A N 1
ATOM 1322 C CA . GLN A 1 185 ? 12.977 -21.219 -20.219 1 98.62 185 GLN A CA 1
ATOM 1323 C C . GLN A 1 185 ? 13.281 -21.438 -21.703 1 98.62 185 GLN A C 1
ATOM 1325 O O . GLN A 1 185 ? 13.914 -20.594 -22.344 1 98.62 185 GLN A O 1
ATOM 1330 N N . SER A 1 186 ? 12.781 -22.438 -22.219 1 98.62 186 SER A N 1
ATOM 1331 C CA . SER A 1 186 ? 13.031 -22.766 -23.625 1 98.62 186 SER A CA 1
ATOM 1332 C C . SER A 1 186 ? 12.078 -22 -24.547 1 98.62 186 SER A C 1
ATOM 1334 O O . SER A 1 186 ? 11.039 -21.516 -24.094 1 98.62 186 SER A O 1
ATOM 1336 N N . PRO A 1 187 ? 12.477 -21.891 -25.797 1 97.56 187 PRO A N 1
ATOM 1337 C CA . PRO A 1 187 ? 11.445 -21.516 -26.766 1 97.56 187 PRO A CA 1
ATOM 1338 C C . PRO A 1 187 ? 10.344 -22.562 -26.891 1 97.56 187 PRO A C 1
ATOM 1340 O O . PRO A 1 187 ? 10.43 -23.641 -26.281 1 97.56 187 PRO A O 1
ATOM 1343 N N . ALA A 1 188 ? 9.367 -22.156 -27.594 1 96.88 188 ALA A N 1
ATOM 1344 C CA . ALA A 1 188 ? 8.312 -23.125 -27.875 1 96.88 188 ALA A CA 1
ATOM 1345 C C . ALA A 1 188 ? 8.633 -23.938 -29.125 1 96.88 188 ALA A C 1
ATOM 1347 O O . ALA A 1 188 ? 9.016 -23.375 -30.156 1 96.88 188 ALA A O 1
ATOM 1348 N N . PHE A 1 189 ? 8.562 -25.203 -29 1 97.19 189 PHE A N 1
ATOM 1349 C CA . PHE A 1 189 ? 8.711 -26.125 -30.125 1 97.19 189 PHE A CA 1
ATOM 1350 C C . PHE A 1 189 ? 7.402 -26.875 -30.391 1 97.19 189 PHE A C 1
ATOM 1352 O O . PHE A 1 189 ? 7.09 -27.844 -29.719 1 97.19 189 PHE A O 1
ATOM 1359 N N . GLY A 1 190 ? 6.734 -26.531 -31.469 1 96.44 190 GLY A N 1
ATOM 1360 C CA . GLY A 1 190 ? 5.426 -27.109 -31.734 1 96.44 190 GLY A CA 1
ATOM 1361 C C . GLY A 1 190 ? 4.426 -26.875 -30.625 1 96.44 190 GLY A C 1
ATOM 1362 O O . GLY A 1 190 ? 3.625 -27.75 -30.297 1 96.44 190 GLY A O 1
ATOM 1363 N N . GLY A 1 191 ? 4.562 -25.844 -29.922 1 97.62 191 GLY A N 1
ATOM 1364 C CA . GLY A 1 191 ? 3.662 -25.484 -28.828 1 97.62 191 GLY A CA 1
ATOM 1365 C C . GLY A 1 191 ? 4.168 -25.938 -27.469 1 97.62 191 GLY A C 1
ATOM 1366 O O . GLY A 1 191 ? 3.666 -25.484 -26.438 1 97.62 191 GLY A O 1
ATOM 1367 N N . ALA A 1 192 ? 5.141 -26.766 -27.438 1 98.44 192 ALA A N 1
ATOM 1368 C CA . ALA A 1 192 ? 5.672 -27.297 -26.188 1 98.44 192 ALA A CA 1
ATOM 1369 C C . ALA A 1 192 ? 6.84 -26.469 -25.688 1 98.44 192 ALA A C 1
ATOM 1371 O O . ALA A 1 192 ? 7.668 -26 -26.469 1 98.44 192 ALA A O 1
ATOM 1372 N N . SER A 1 193 ? 6.918 -26.188 -24.406 1 98.38 193 SER A N 1
ATOM 1373 C CA . SER A 1 193 ? 8.039 -25.469 -23.812 1 98.38 193 SER A CA 1
ATOM 1374 C C . SER A 1 193 ? 8.414 -26.062 -22.453 1 98.38 193 SER A C 1
ATOM 1376 O O . SER A 1 193 ? 7.621 -26.797 -21.844 1 98.38 193 SER A O 1
ATOM 1378 N N . LEU A 1 194 ? 9.594 -25.781 -22.078 1 98.44 194 LEU A N 1
ATOM 1379 C CA . LEU A 1 194 ? 10.18 -26.312 -20.859 1 98.44 194 LEU A CA 1
ATOM 1380 C C . LEU A 1 194 ? 10.797 -25.203 -20.016 1 98.44 194 LEU A C 1
ATOM 1382 O O . LEU A 1 194 ? 11.445 -24.297 -20.547 1 98.44 194 LEU A O 1
ATOM 1386 N N . ALA A 1 195 ? 10.555 -25.234 -18.688 1 98.81 195 ALA A N 1
ATOM 1387 C CA . ALA A 1 195 ? 11.266 -24.375 -17.75 1 98.81 195 ALA A CA 1
ATOM 1388 C C . ALA A 1 195 ? 11.977 -25.188 -16.688 1 98.81 195 ALA A C 1
ATOM 1390 O O . ALA A 1 195 ? 11.391 -26.109 -16.094 1 98.81 195 ALA A O 1
ATOM 1391 N N . LEU A 1 196 ? 13.219 -24.906 -16.516 1 98.81 196 LEU A N 1
ATOM 1392 C CA . LEU A 1 196 ? 14.039 -25.516 -15.477 1 98.81 196 LEU A CA 1
ATOM 1393 C C . LEU A 1 196 ? 14.477 -24.469 -14.461 1 98.81 196 LEU A C 1
ATOM 1395 O O . LEU A 1 196 ? 14.945 -23.391 -14.828 1 98.81 196 LEU A O 1
ATOM 1399 N N . GLU A 1 197 ? 14.273 -24.812 -13.234 1 98.62 197 GLU A N 1
ATOM 1400 C CA . GLU A 1 197 ? 14.68 -23.891 -12.172 1 98.62 197 GLU A CA 1
ATOM 1401 C C . GLU A 1 197 ? 15.555 -24.594 -11.141 1 98.62 197 GLU A C 1
ATOM 1403 O O . GLU A 1 197 ? 15.289 -25.719 -10.758 1 98.62 197 GLU A O 1
ATOM 1408 N N . TYR A 1 198 ? 16.562 -23.875 -10.766 1 98.31 198 TYR A N 1
ATOM 1409 C CA . TYR A 1 198 ? 17.391 -24.25 -9.625 1 98.31 198 TYR A CA 1
ATOM 1410 C C . TYR A 1 198 ? 17.766 -23.031 -8.797 1 98.31 198 TYR A C 1
ATOM 1412 O O . TYR A 1 198 ? 18.25 -22.031 -9.336 1 98.31 198 TYR A O 1
ATOM 1420 N N . ALA A 1 199 ? 17.484 -23.094 -7.527 1 97.75 199 ALA A N 1
ATOM 1421 C CA . ALA A 1 199 ? 17.875 -22.047 -6.578 1 97.75 199 ALA A CA 1
ATOM 1422 C C . ALA A 1 199 ? 18.781 -22.609 -5.48 1 97.75 199 ALA A C 1
ATOM 1424 O O . ALA A 1 199 ? 18.297 -23.266 -4.547 1 97.75 199 ALA A O 1
ATOM 1425 N N . PRO A 1 200 ? 20.031 -22.297 -5.586 1 95.44 200 PRO A N 1
ATOM 1426 C CA . PRO A 1 200 ? 20.906 -22.75 -4.508 1 95.44 200 PRO A CA 1
ATOM 1427 C C . PRO A 1 200 ? 20.609 -22.078 -3.174 1 95.44 200 PRO A C 1
ATOM 1429 O O . PRO A 1 200 ? 20.25 -20.906 -3.141 1 95.44 200 PRO A O 1
ATOM 1432 N N . GLY A 1 201 ? 20.766 -22.766 -2.129 1 92.25 201 GLY A N 1
ATOM 1433 C CA . GLY A 1 201 ? 20.453 -22.203 -0.821 1 92.25 201 GLY A CA 1
ATOM 1434 C C . GLY A 1 201 ? 21.547 -21.281 -0.298 1 92.25 201 GLY A C 1
ATOM 1435 O O . GLY A 1 201 ? 21.281 -20.422 0.542 1 92.25 201 GLY A O 1
ATOM 1436 N N . GLY A 1 202 ? 22.719 -21.547 -0.739 1 90.19 202 GLY A N 1
ATOM 1437 C CA . GLY A 1 202 ? 23.812 -20.688 -0.311 1 90.19 202 GLY A CA 1
ATOM 1438 C C . GLY A 1 202 ? 24.219 -20.922 1.132 1 90.19 202 GLY A C 1
ATOM 1439 O O . GLY A 1 202 ? 24.719 -20.016 1.796 1 90.19 202 GLY A O 1
ATOM 1440 N N . VAL A 1 203 ? 23.906 -21.953 1.717 1 88.56 203 VAL A N 1
ATOM 1441 C CA . VAL A 1 203 ? 24.219 -22.266 3.109 1 88.56 203 VAL A CA 1
ATOM 1442 C C . VAL A 1 203 ? 25.344 -23.281 3.176 1 88.56 203 VAL A C 1
ATOM 1444 O O . VAL A 1 203 ? 25.297 -24.328 2.512 1 88.56 203 VAL A O 1
ATOM 1447 N N . PRO A 1 204 ? 26.391 -22.969 3.953 1 87.62 204 PRO A N 1
ATOM 1448 C CA . PRO A 1 204 ? 27.5 -23.938 4.066 1 87.62 204 PRO A CA 1
ATOM 1449 C C . PRO A 1 204 ? 27.047 -25.266 4.66 1 87.62 204 PRO A C 1
ATOM 1451 O O . PRO A 1 204 ? 26.094 -25.312 5.43 1 87.62 204 PRO A O 1
ATOM 1454 N N . GLY A 1 205 ? 27.75 -26.344 4.266 1 89.12 205 GLY A N 1
ATOM 1455 C CA . GLY A 1 205 ? 27.5 -27.641 4.871 1 89.12 205 GLY A CA 1
ATOM 1456 C C . GLY A 1 205 ? 26.75 -28.594 3.967 1 89.12 205 GLY A C 1
ATOM 1457 O O . GLY A 1 205 ? 26.594 -29.766 4.285 1 89.12 205 GLY A O 1
ATOM 1458 N N . GLY A 1 206 ? 26.219 -28.047 2.877 1 88.5 206 GLY A N 1
ATOM 1459 C CA . GLY A 1 206 ? 25.547 -28.922 1.936 1 88.5 206 GLY A CA 1
ATOM 1460 C C . GLY A 1 206 ? 24.797 -28.172 0.854 1 88.5 206 GLY A C 1
ATOM 1461 O O . GLY A 1 206 ? 24.141 -27.172 1.129 1 88.5 206 GLY A O 1
ATOM 1462 N N . VAL A 1 207 ? 24.766 -28.781 -0.283 1 88.38 207 VAL A N 1
ATOM 1463 C CA . VAL A 1 207 ? 24.188 -28.125 -1.451 1 88.38 207 VAL A CA 1
ATOM 1464 C C . VAL A 1 207 ? 22.656 -28.141 -1.356 1 88.38 207 VAL A C 1
ATOM 1466 O O . VAL A 1 207 ? 21.984 -27.359 -2.016 1 88.38 207 VAL A O 1
ATOM 1469 N N . GLN A 1 208 ? 22.156 -29.016 -0.478 1 92.12 208 GLN A N 1
ATOM 1470 C CA . GLN A 1 208 ? 20.719 -29.141 -0.376 1 92.12 208 GLN A CA 1
ATOM 1471 C C . GLN A 1 208 ? 20.141 -28.156 0.634 1 92.12 208 GLN A C 1
ATOM 1473 O O . GLN A 1 208 ? 18.938 -27.922 0.67 1 92.12 208 GLN A O 1
ATOM 1478 N N . ARG A 1 209 ? 21.031 -27.641 1.467 1 93.5 209 ARG A N 1
ATOM 1479 C CA . ARG A 1 209 ? 20.547 -26.719 2.5 1 93.5 209 ARG A CA 1
ATOM 1480 C C . ARG A 1 209 ? 19.922 -25.469 1.883 1 93.5 209 ARG A C 1
ATOM 1482 O O . ARG A 1 209 ? 20.625 -24.656 1.275 1 93.5 209 ARG A O 1
ATOM 1489 N N . GLY A 1 210 ? 18.594 -25.406 1.982 1 94.5 210 GLY A N 1
ATOM 1490 C CA . GLY A 1 210 ? 17.859 -24.266 1.48 1 94.5 210 GLY A CA 1
ATOM 1491 C C . GLY A 1 210 ? 17.625 -24.312 -0.019 1 94.5 210 GLY A C 1
ATOM 1492 O O . GLY A 1 210 ? 17.141 -23.344 -0.608 1 94.5 210 GLY A O 1
ATOM 1493 N N . ALA A 1 211 ? 17.938 -25.359 -0.665 1 96.56 211 ALA A N 1
ATOM 1494 C CA . ALA A 1 211 ? 17.891 -25.422 -2.123 1 96.56 211 ALA A CA 1
ATOM 1495 C C . ALA A 1 211 ? 16.469 -25.688 -2.617 1 96.56 211 ALA A C 1
ATOM 1497 O O . ALA A 1 211 ? 15.664 -26.297 -1.905 1 96.56 211 ALA A O 1
ATOM 1498 N N . ARG A 1 212 ? 16.188 -25.25 -3.84 1 97.38 212 ARG A N 1
ATOM 1499 C CA . ARG A 1 212 ? 14.93 -25.516 -4.535 1 97.38 212 ARG A CA 1
ATOM 1500 C C . ARG A 1 212 ? 15.172 -25.859 -6 1 97.38 212 ARG A C 1
ATOM 1502 O O . ARG A 1 212 ? 16.172 -25.438 -6.586 1 97.38 212 ARG A O 1
ATOM 1509 N N . ALA A 1 213 ? 14.273 -26.594 -6.516 1 98 213 ALA A N 1
ATOM 1510 C CA . ALA A 1 213 ? 14.328 -26.953 -7.93 1 98 213 ALA A CA 1
ATOM 1511 C C . ALA A 1 213 ? 12.938 -27.25 -8.477 1 98 213 ALA A C 1
ATOM 1513 O O . ALA A 1 213 ? 12.062 -27.719 -7.734 1 98 213 ALA A O 1
ATOM 1514 N N . SER A 1 214 ? 12.781 -27.016 -9.742 1 98.5 214 SER A N 1
ATOM 1515 C CA . SER A 1 214 ? 11.508 -27.375 -10.359 1 98.5 214 SER A CA 1
ATOM 1516 C C . SER A 1 214 ? 11.664 -27.609 -11.852 1 98.5 214 SER A C 1
ATOM 1518 O O . SER A 1 214 ? 12.625 -27.141 -12.469 1 98.5 214 SER A O 1
ATOM 1520 N N . ILE A 1 215 ? 10.844 -28.375 -12.352 1 98.81 215 ILE A N 1
ATOM 1521 C CA . ILE A 1 215 ? 10.664 -28.625 -13.781 1 98.81 215 ILE A CA 1
ATOM 1522 C C . ILE A 1 215 ? 9.211 -28.375 -14.164 1 98.81 215 ILE A C 1
ATOM 1524 O O . ILE A 1 215 ? 8.289 -28.875 -13.516 1 98.81 215 ILE A O 1
ATOM 1528 N N . VAL A 1 216 ? 9.023 -27.609 -15.211 1 98.88 216 VAL A N 1
ATOM 1529 C CA . VAL A 1 216 ? 7.684 -27.281 -15.695 1 98.88 216 VAL A CA 1
ATOM 1530 C C . VAL A 1 216 ? 7.594 -27.547 -17.203 1 98.88 216 VAL A C 1
ATOM 1532 O O . VAL A 1 216 ? 8.398 -27.031 -17.969 1 98.88 216 VAL A O 1
ATOM 1535 N N . LEU A 1 217 ? 6.668 -28.328 -17.547 1 98.88 217 LEU A N 1
ATOM 1536 C CA . LEU A 1 217 ? 6.336 -28.562 -18.953 1 98.88 217 LEU A CA 1
ATOM 1537 C C . LEU A 1 217 ? 5 -27.938 -19.312 1 98.88 217 LEU A C 1
ATOM 1539 O O . LEU A 1 217 ? 4.023 -28.062 -18.562 1 98.88 217 LEU A O 1
ATOM 1543 N N . LYS A 1 218 ? 5 -27.266 -20.484 1 98.75 218 LYS A N 1
ATOM 1544 C CA . LYS A 1 218 ? 3.77 -26.656 -20.969 1 98.75 218 LYS A CA 1
ATOM 1545 C C . LYS A 1 218 ? 3.543 -27 -22.438 1 98.75 218 LYS A C 1
ATOM 1547 O O . LYS A 1 218 ? 4.5 -27.25 -23.188 1 98.75 218 LYS A O 1
ATOM 1552 N N . TYR A 1 219 ? 2.369 -27.031 -22.781 1 98.69 219 TYR A N 1
ATOM 1553 C CA . TYR A 1 219 ? 1.933 -27.078 -24.172 1 98.69 219 TYR A CA 1
ATOM 1554 C C . TYR A 1 219 ? 0.817 -26.078 -24.422 1 98.69 219 TYR A C 1
ATOM 1556 O O . TYR A 1 219 ? -0.136 -25.984 -23.641 1 98.69 219 TYR A O 1
ATOM 1564 N N . ALA A 1 220 ? 1.021 -25.312 -25.469 1 98 220 ALA A N 1
ATOM 1565 C CA . ALA A 1 220 ? -0.001 -24.344 -25.828 1 98 220 ALA A CA 1
ATOM 1566 C C . ALA A 1 220 ? -0.314 -24.422 -27.328 1 98 220 ALA A C 1
ATOM 1568 O O . ALA A 1 220 ? 0.594 -24.391 -28.156 1 98 220 ALA A O 1
ATOM 1569 N N . SER A 1 221 ? -1.535 -24.453 -27.594 1 95.69 221 SER A N 1
ATOM 1570 C CA . SER A 1 221 ? -2.08 -24.297 -28.938 1 95.69 221 SER A CA 1
ATOM 1571 C C . SER A 1 221 ? -3.219 -23.281 -28.938 1 95.69 221 SER A C 1
ATOM 1573 O O . SER A 1 221 ? -3.467 -22.594 -27.938 1 95.69 221 SER A O 1
ATOM 1575 N N . ASN A 1 222 ? -3.879 -23.078 -30.109 1 91.81 222 ASN A N 1
ATOM 1576 C CA . ASN A 1 222 ? -4.984 -22.141 -30.203 1 91.81 222 ASN A CA 1
ATOM 1577 C C . ASN A 1 222 ? -6.141 -22.531 -29.281 1 91.81 222 ASN A C 1
ATOM 1579 O O . ASN A 1 222 ? -6.824 -21.672 -28.734 1 91.81 222 ASN A O 1
ATOM 1583 N N . ALA A 1 223 ? -6.242 -23.797 -28.984 1 95.12 223 ALA A N 1
ATOM 1584 C CA . ALA A 1 223 ? -7.434 -24.234 -28.266 1 95.12 223 ALA A CA 1
ATOM 1585 C C . ALA A 1 223 ? -7.059 -24.922 -26.953 1 95.12 223 ALA A C 1
ATOM 1587 O O . ALA A 1 223 ? -7.875 -25.016 -26.031 1 95.12 223 ALA A O 1
ATOM 1588 N N . LEU A 1 224 ? -5.875 -25.422 -26.812 1 98.19 224 LEU A N 1
ATOM 1589 C CA . LEU A 1 224 ? -5.559 -26.328 -25.719 1 98.19 224 LEU A CA 1
ATOM 1590 C C . LEU A 1 224 ? -4.289 -25.891 -25 1 98.19 224 LEU A C 1
ATOM 1592 O O . LEU A 1 224 ? -3.268 -25.625 -25.641 1 98.19 224 LEU A O 1
ATOM 1596 N N . ASN A 1 225 ? -4.383 -25.781 -23.734 1 98.81 225 ASN A N 1
ATOM 1597 C CA . ASN A 1 225 ? -3.227 -25.641 -22.859 1 98.81 225 ASN A CA 1
ATOM 1598 C C . ASN A 1 225 ? -3.059 -26.844 -21.938 1 98.81 225 ASN A C 1
ATOM 1600 O O . ASN A 1 225 ? -4.039 -27.359 -21.375 1 98.81 225 ASN A O 1
ATOM 1604 N N . LEU A 1 226 ? -1.883 -27.328 -21.812 1 98.88 226 LEU A N 1
ATOM 1605 C CA . LEU A 1 226 ? -1.513 -28.391 -20.875 1 98.88 226 LEU A CA 1
ATOM 1606 C C . LEU A 1 226 ? -0.335 -27.953 -20.016 1 98.88 226 LEU A C 1
ATOM 1608 O O . LEU A 1 226 ? 0.512 -27.172 -20.453 1 98.88 226 LEU A O 1
ATOM 1612 N N . ALA A 1 227 ? -0.308 -28.469 -18.828 1 98.88 227 ALA A N 1
ATOM 1613 C CA . ALA A 1 227 ? 0.799 -28.172 -17.922 1 98.88 227 ALA A CA 1
ATOM 1614 C C . ALA A 1 227 ? 1.128 -29.359 -17.031 1 98.88 227 ALA A C 1
ATOM 1616 O O . ALA A 1 227 ? 0.229 -30.078 -16.594 1 98.88 227 ALA A O 1
ATOM 1617 N N . ALA A 1 228 ? 2.33 -29.594 -16.781 1 98.94 228 ALA A N 1
ATOM 1618 C CA . ALA A 1 228 ? 2.852 -30.531 -15.789 1 98.94 228 ALA A CA 1
ATOM 1619 C C . ALA A 1 228 ? 3.971 -29.891 -14.977 1 98.94 228 ALA A C 1
ATOM 1621 O O . ALA A 1 228 ? 4.875 -29.266 -15.531 1 98.94 228 ALA A O 1
ATOM 1622 N N . VAL A 1 229 ? 3.889 -30 -13.672 1 98.88 229 VAL A N 1
ATOM 1623 C CA . VAL A 1 229 ? 4.816 -29.328 -12.766 1 98.88 229 VAL A CA 1
ATOM 1624 C C . VAL A 1 229 ? 5.375 -30.328 -11.758 1 98.88 229 VAL A C 1
ATOM 1626 O O . VAL A 1 229 ? 4.641 -31.172 -11.242 1 98.88 229 VAL A O 1
ATOM 1629 N N . TYR A 1 230 ? 6.602 -30.266 -11.531 1 98.88 230 TYR A N 1
ATOM 1630 C CA . TYR A 1 230 ? 7.27 -30.859 -10.375 1 98.88 230 TYR A CA 1
ATOM 1631 C C . TYR A 1 230 ? 8.133 -29.844 -9.648 1 98.88 230 TYR A C 1
ATOM 1633 O O . TYR A 1 230 ? 8.992 -29.203 -10.266 1 98.88 230 TYR A O 1
ATOM 1641 N N . TYR A 1 231 ? 7.93 -29.641 -8.383 1 98.81 231 TYR A N 1
ATOM 1642 C CA . TYR A 1 231 ? 8.68 -28.703 -7.547 1 98.81 231 TYR A CA 1
ATOM 1643 C C . TYR A 1 231 ? 9.188 -29.391 -6.285 1 98.81 231 TYR A C 1
ATOM 1645 O O . TYR A 1 231 ? 8.469 -30.172 -5.656 1 98.81 231 TYR A O 1
ATOM 1653 N N . ASN A 1 232 ? 10.414 -29.141 -5.93 1 98.62 232 ASN A N 1
ATOM 1654 C CA . ASN A 1 232 ? 11 -29.625 -4.688 1 98.62 232 ASN A CA 1
ATOM 1655 C C . ASN A 1 232 ? 11.789 -28.531 -3.975 1 98.62 232 ASN A C 1
ATOM 1657 O O . ASN A 1 232 ? 12.539 -27.781 -4.609 1 98.62 232 ASN A O 1
ATOM 1661 N N . GLY A 1 233 ? 11.547 -28.406 -2.701 1 97.75 233 GLY A N 1
ATOM 1662 C CA . GLY A 1 233 ? 12.266 -27.422 -1.905 1 97.75 233 GLY A CA 1
ATOM 1663 C C . GLY A 1 233 ? 12.742 -27.969 -0.569 1 97.75 233 GLY A C 1
ATOM 1664 O O . GLY A 1 233 ? 12.156 -28.922 -0.043 1 97.75 233 GLY A O 1
ATOM 1665 N N . HIS A 1 234 ? 13.758 -27.359 -0.043 1 97.62 234 HIS A N 1
ATOM 1666 C CA . HIS A 1 234 ? 14.336 -27.734 1.243 1 97.62 234 HIS A CA 1
ATOM 1667 C C . HIS A 1 234 ? 14.227 -26.594 2.25 1 97.62 234 HIS A C 1
ATOM 1669 O O . HIS A 1 234 ? 14.359 -25.422 1.886 1 97.62 234 HIS A O 1
ATOM 1675 N N . ASP A 1 235 ? 14 -26.938 3.531 1 96.75 235 ASP A N 1
ATOM 1676 C CA . ASP A 1 235 ? 14.016 -26.016 4.656 1 96.75 235 ASP A CA 1
ATOM 1677 C C . ASP A 1 235 ? 13 -24.891 4.465 1 96.75 235 ASP A C 1
ATOM 1679 O O . ASP A 1 235 ? 13.32 -23.719 4.633 1 96.75 235 ASP A O 1
ATOM 1683 N N . THR A 1 236 ? 11.82 -25.281 4.012 1 96.25 236 THR A N 1
ATOM 1684 C CA . THR A 1 236 ? 10.773 -24.297 3.752 1 96.25 236 THR A CA 1
ATOM 1685 C C . THR A 1 236 ? 9.945 -24.047 5.008 1 96.25 236 THR A C 1
ATOM 1687 O O . THR A 1 236 ? 10.031 -24.797 5.977 1 96.25 236 THR A O 1
ATOM 1690 N N . ASN A 1 237 ? 9.25 -22.938 5.012 1 94.44 237 ASN A N 1
ATOM 1691 C CA . ASN A 1 237 ? 8.43 -22.516 6.145 1 94.44 237 ASN A CA 1
ATOM 1692 C C . ASN A 1 237 ? 9.234 -22.484 7.441 1 94.44 237 ASN A C 1
ATOM 1694 O O . ASN A 1 237 ? 8.828 -23.094 8.438 1 94.44 237 ASN A O 1
ATOM 1698 N N . PRO A 1 238 ? 10.297 -21.781 7.387 1 91.25 238 PRO A N 1
ATOM 1699 C CA . PRO A 1 238 ? 11.156 -21.797 8.57 1 91.25 238 PRO A CA 1
ATOM 1700 C C . PRO A 1 238 ? 10.586 -20.969 9.727 1 91.25 238 PRO A C 1
ATOM 1702 O O . PRO A 1 238 ? 9.922 -19.953 9.492 1 91.25 238 PRO A O 1
ATOM 1705 N N . ALA A 1 239 ? 10.875 -21.406 10.938 1 89.38 239 ALA A N 1
ATOM 1706 C CA . ALA A 1 239 ? 10.688 -20.516 12.078 1 89.38 239 ALA A CA 1
ATOM 1707 C C . ALA A 1 239 ? 11.656 -19.344 12.016 1 89.38 239 ALA A C 1
ATOM 1709 O O . ALA A 1 239 ? 12.719 -19.438 11.398 1 89.38 239 ALA A O 1
ATOM 1710 N N . PRO A 1 240 ? 11.266 -18.25 12.625 1 87.25 240 PRO A N 1
ATOM 1711 C CA . PRO A 1 240 ? 12.211 -17.125 12.656 1 87.25 240 PRO A CA 1
ATOM 1712 C C . PRO A 1 240 ? 13.555 -17.516 13.258 1 87.25 240 PRO A C 1
ATOM 1714 O O . PRO A 1 240 ? 13.609 -18.125 14.336 1 87.25 240 PRO A O 1
ATOM 1717 N N . GLY A 1 241 ? 14.586 -17.266 12.523 1 84.69 241 GLY A N 1
ATOM 1718 C CA . GLY A 1 241 ? 15.93 -17.5 13.031 1 84.69 241 GLY A CA 1
ATOM 1719 C C . GLY A 1 241 ? 16.391 -18.938 12.852 1 84.69 241 GLY A C 1
ATOM 1720 O O . GLY A 1 241 ? 17.5 -19.297 13.258 1 84.69 241 GLY A O 1
ATOM 1721 N N . ALA A 1 242 ? 15.609 -19.812 12.211 1 87.56 242 ALA A N 1
ATOM 1722 C CA . ALA A 1 242 ? 15.977 -21.203 12.039 1 87.56 242 ALA A CA 1
ATOM 1723 C C . ALA A 1 242 ? 17.109 -21.359 11.023 1 87.56 242 ALA A C 1
ATOM 1725 O O . ALA A 1 242 ? 17.172 -20.625 10.031 1 87.56 242 ALA A O 1
ATOM 1726 N N . SER A 1 243 ? 17.938 -22.375 11.273 1 88.06 243 SER A N 1
ATOM 1727 C CA . SER A 1 243 ? 19.031 -22.672 10.352 1 88.06 243 SER A CA 1
ATOM 1728 C C . SER A 1 243 ? 18.594 -23.703 9.312 1 88.06 243 SER A C 1
ATOM 1730 O O . SER A 1 243 ? 17.812 -24.625 9.617 1 88.06 243 SER A O 1
ATOM 1732 N N . ALA A 1 244 ? 19.156 -23.562 8.109 1 91.94 244 ALA A N 1
ATOM 1733 C CA . ALA A 1 244 ? 18.891 -24.531 7.047 1 91.94 244 ALA A CA 1
ATOM 1734 C C . ALA A 1 244 ? 19.703 -25.797 7.25 1 91.94 244 ALA A C 1
ATOM 1736 O O . ALA A 1 244 ? 20.922 -25.734 7.418 1 91.94 244 ALA A O 1
ATOM 1737 N N . THR A 1 245 ? 19.062 -26.984 7.184 1 93.56 245 THR A N 1
ATOM 1738 C CA . THR A 1 245 ? 19.734 -28.266 7.461 1 93.56 245 THR A CA 1
ATOM 1739 C C . THR A 1 245 ? 19.734 -29.141 6.219 1 93.56 245 THR A C 1
ATOM 1741 O O . THR A 1 245 ? 20.406 -30.188 6.195 1 93.56 245 THR A O 1
ATOM 1744 N N . GLY A 1 246 ? 19 -28.719 5.219 1 95 246 GLY A N 1
ATOM 1745 C CA . GLY A 1 246 ? 18.875 -29.531 4.023 1 95 246 GLY A CA 1
ATOM 1746 C C . GLY A 1 246 ? 17.656 -30.438 4.047 1 95 246 GLY A C 1
ATOM 1747 O O . GLY A 1 246 ? 17.578 -31.391 3.27 1 95 246 GLY A O 1
ATOM 1748 N N . LEU A 1 247 ? 16.75 -30.141 4.977 1 95.88 247 LEU A N 1
ATOM 1749 C CA . LEU A 1 247 ? 15.547 -30.969 5.133 1 95.88 247 LEU A CA 1
ATOM 1750 C C . LEU A 1 247 ? 14.672 -30.875 3.891 1 95.88 247 LEU A C 1
ATOM 1752 O O . LEU A 1 247 ? 14.297 -29.781 3.459 1 95.88 247 LEU A O 1
ATOM 1756 N N . ASP A 1 248 ? 14.391 -32.094 3.271 1 97.56 248 ASP A N 1
ATOM 1757 C CA . ASP A 1 248 ? 13.484 -32.156 2.129 1 97.56 248 ASP A CA 1
ATOM 1758 C C . ASP A 1 248 ? 12.031 -32.125 2.576 1 97.56 248 ASP A C 1
ATOM 1760 O O . ASP A 1 248 ? 11.422 -33.156 2.854 1 97.56 248 ASP A O 1
ATOM 1764 N N . ASN A 1 249 ? 11.453 -30.875 2.59 1 97.88 249 ASN A N 1
ATOM 1765 C CA . ASN A 1 249 ? 10.164 -30.766 3.26 1 97.88 249 ASN A CA 1
ATOM 1766 C C . ASN A 1 249 ? 9.141 -30.031 2.4 1 97.88 249 ASN A C 1
ATOM 1768 O O . ASN A 1 249 ? 8.141 -29.531 2.912 1 97.88 249 ASN A O 1
ATOM 1772 N N . ASN A 1 250 ? 9.328 -29.906 1.156 1 98.56 250 ASN A N 1
ATOM 1773 C CA . ASN A 1 250 ? 8.406 -29.281 0.214 1 98.56 250 ASN A CA 1
ATOM 1774 C C . ASN A 1 250 ? 8.422 -30 -1.138 1 98.56 250 ASN A C 1
ATOM 1776 O O . ASN A 1 250 ? 9.414 -29.922 -1.869 1 98.56 250 ASN A O 1
ATOM 1780 N N . ARG A 1 251 ? 7.367 -30.594 -1.432 1 98.69 251 ARG A N 1
ATOM 1781 C CA . ARG A 1 251 ? 7.184 -31.203 -2.742 1 98.69 251 ARG A CA 1
ATOM 1782 C C . ARG A 1 251 ? 5.805 -30.891 -3.309 1 98.69 251 ARG A C 1
ATOM 1784 O O . ARG A 1 251 ? 4.801 -30.984 -2.6 1 98.69 251 ARG A O 1
ATOM 1791 N N . PHE A 1 252 ? 5.75 -30.516 -4.527 1 98.88 252 PHE A N 1
ATOM 1792 C CA . PHE A 1 252 ? 4.484 -30.234 -5.195 1 98.88 252 PHE A CA 1
ATOM 1793 C C . PHE A 1 252 ? 4.488 -30.766 -6.617 1 98.88 252 PHE A C 1
ATOM 1795 O O . PHE A 1 252 ? 5.465 -30.594 -7.352 1 98.88 252 PHE A O 1
ATOM 1802 N N . VAL A 1 253 ? 3.459 -31.5 -6.98 1 98.88 253 VAL A N 1
ATOM 1803 C CA . VAL A 1 253 ? 3.234 -31.953 -8.352 1 98.88 253 VAL A CA 1
ATOM 1804 C C . VAL A 1 253 ? 1.882 -31.453 -8.844 1 98.88 253 VAL A C 1
ATOM 1806 O O . VAL A 1 253 ? 0.938 -31.312 -8.062 1 98.88 253 VAL A O 1
ATOM 1809 N N . TYR A 1 254 ? 1.776 -31.188 -10.148 1 98.94 254 TYR A N 1
ATOM 1810 C CA . TYR A 1 254 ? 0.562 -30.609 -10.719 1 98.94 254 TYR A CA 1
ATOM 1811 C C . TYR A 1 254 ? 0.42 -31 -12.188 1 98.94 254 TYR A C 1
ATOM 1813 O O . TYR A 1 254 ? 1.408 -31.031 -12.93 1 98.94 254 TYR A O 1
ATOM 1821 N N . VAL A 1 255 ? -0.764 -31.359 -12.602 1 98.94 255 VAL A N 1
ATOM 1822 C CA . VAL A 1 255 ? -1.134 -31.516 -14.008 1 98.94 255 VAL A CA 1
ATOM 1823 C C . VAL A 1 255 ? -2.451 -30.797 -14.273 1 98.94 255 VAL A C 1
ATOM 1825 O O . VAL A 1 255 ? -3.357 -30.812 -13.438 1 98.94 255 VAL A O 1
ATOM 1828 N N . GLY A 1 256 ? -2.525 -30.094 -15.359 1 98.94 256 GLY A N 1
ATOM 1829 C CA . GLY A 1 256 ? -3.736 -29.359 -15.68 1 98.94 256 GLY A CA 1
ATOM 1830 C C . GLY A 1 256 ? -3.945 -29.172 -17.172 1 98.94 256 GLY A C 1
ATOM 1831 O O . GLY A 1 256 ? -3.012 -29.344 -17.953 1 98.94 256 GLY A O 1
ATOM 1832 N N . ALA A 1 257 ? -5.152 -28.875 -17.5 1 98.94 257 ALA A N 1
ATOM 1833 C CA . ALA A 1 257 ? -5.539 -28.609 -18.891 1 98.94 257 ALA A CA 1
ATOM 1834 C C . ALA A 1 257 ? -6.637 -27.562 -18.953 1 98.94 257 ALA A C 1
ATOM 1836 O O . ALA A 1 257 ? -7.473 -27.453 -18.062 1 98.94 257 ALA A O 1
ATOM 1837 N N . GLN A 1 258 ? -6.586 -26.797 -19.969 1 98.88 258 GLN A N 1
ATOM 1838 C CA . GLN A 1 258 ? -7.668 -25.891 -20.328 1 98.88 258 GLN A CA 1
ATOM 1839 C C . GLN A 1 258 ? -7.977 -25.953 -21.828 1 98.88 258 GLN A C 1
ATOM 1841 O O . GLN A 1 258 ? -7.062 -25.922 -22.656 1 98.88 258 GLN A O 1
ATOM 1846 N N . TYR A 1 259 ? -9.18 -26.094 -22.141 1 98.69 259 TYR A N 1
ATOM 1847 C CA . TYR A 1 259 ? -9.656 -26.141 -23.516 1 98.69 259 TYR A CA 1
ATOM 1848 C C . TYR A 1 259 ? -10.602 -24.984 -23.812 1 98.69 259 TYR A C 1
ATOM 1850 O O . TYR A 1 259 ? -11.531 -24.719 -23.047 1 98.69 259 TYR A O 1
ATOM 1858 N N . LYS A 1 260 ? -10.281 -24.297 -24.891 1 97.31 260 LYS A N 1
ATOM 1859 C CA . LYS A 1 260 ? -11.125 -23.188 -25.344 1 97.31 260 LYS A CA 1
ATOM 1860 C C . LYS A 1 260 ? -11.844 -23.547 -26.641 1 97.31 260 LYS A C 1
ATOM 1862 O O . LYS A 1 260 ? -11.211 -23.953 -27.609 1 97.31 260 LYS A O 1
ATOM 1867 N N . LEU A 1 261 ? -13.086 -23.406 -26.641 1 95.19 261 LEU A N 1
ATOM 1868 C CA . LEU A 1 261 ? -13.938 -23.578 -27.812 1 95.19 261 LEU A CA 1
ATOM 1869 C C . LEU A 1 261 ? -14.773 -22.328 -28.062 1 95.19 261 LEU A C 1
ATOM 1871 O O . LEU A 1 261 ? -15.867 -22.188 -27.516 1 95.19 261 LEU A O 1
ATOM 1875 N N . LYS A 1 262 ? -14.312 -21.438 -29.031 1 93.75 262 LYS A N 1
ATOM 1876 C CA . LYS A 1 262 ? -14.961 -20.172 -29.328 1 93.75 262 LYS A CA 1
ATOM 1877 C C . LYS A 1 262 ? -15.078 -19.297 -28.078 1 93.75 262 LYS A C 1
ATOM 1879 O O . LYS A 1 262 ? -14.062 -18.844 -27.547 1 93.75 262 LYS A O 1
ATOM 1884 N N . ASP A 1 263 ? -16.312 -19.25 -27.531 1 95.75 263 ASP A N 1
ATOM 1885 C CA . ASP A 1 263 ? -16.531 -18.328 -26.422 1 95.75 263 ASP A CA 1
ATOM 1886 C C . ASP A 1 263 ? -16.562 -19.062 -25.094 1 95.75 263 ASP A C 1
ATOM 1888 O O . ASP A 1 263 ? -16.734 -18.453 -24.047 1 95.75 263 ASP A O 1
ATOM 1892 N N . VAL A 1 264 ? -16.312 -20.375 -25.109 1 98.19 264 VAL A N 1
ATOM 1893 C CA . VAL A 1 264 ? -16.391 -21.188 -23.906 1 98.19 264 VAL A CA 1
ATOM 1894 C C . VAL A 1 264 ? -15 -21.734 -23.562 1 98.19 264 VAL A C 1
ATOM 1896 O O . VAL A 1 264 ? -14.258 -22.141 -24.453 1 98.19 264 VAL A O 1
ATOM 1899 N N . ALA A 1 265 ? -14.648 -21.734 -22.266 1 98.44 265 ALA A N 1
ATOM 1900 C CA . ALA A 1 265 ? -13.414 -22.359 -21.797 1 98.44 265 ALA A CA 1
ATOM 1901 C C . ALA A 1 265 ? -13.703 -23.328 -20.641 1 98.44 265 ALA A C 1
ATOM 1903 O O . ALA A 1 265 ? -14.539 -23.047 -19.781 1 98.44 265 ALA A O 1
ATOM 1904 N N . VAL A 1 266 ? -13.102 -24.453 -20.688 1 98.75 266 VAL A N 1
ATOM 1905 C CA . VAL A 1 266 ? -13.203 -25.438 -19.625 1 98.75 266 VAL A CA 1
ATOM 1906 C C . VAL A 1 266 ? -11.805 -25.812 -19.141 1 98.75 266 VAL A C 1
ATOM 1908 O O . VAL A 1 266 ? -10.867 -25.922 -19.938 1 98.75 266 VAL A O 1
ATOM 1911 N N . SER A 1 267 ? -11.656 -25.969 -17.828 1 98.88 267 SER A N 1
ATOM 1912 C CA . SER A 1 267 ? -10.352 -26.375 -17.297 1 98.88 267 SER A CA 1
ATOM 1913 C C . SER A 1 267 ? -10.508 -27.438 -16.203 1 98.88 267 SER A C 1
ATOM 1915 O O . SER A 1 267 ? -11.555 -27.531 -15.57 1 98.88 267 SER A O 1
ATOM 1917 N N . ALA A 1 268 ? -9.539 -28.25 -16.047 1 98.94 268 ALA A N 1
ATOM 1918 C CA . ALA A 1 268 ? -9.43 -29.25 -14.984 1 98.94 268 ALA A CA 1
ATOM 1919 C C . ALA A 1 268 ? -7.977 -29.469 -14.586 1 98.94 268 ALA A C 1
ATOM 1921 O O . ALA A 1 268 ? -7.082 -29.422 -15.438 1 98.94 268 ALA A O 1
ATOM 1922 N N . SER A 1 269 ? -7.785 -29.688 -13.32 1 98.94 269 SER A N 1
ATOM 1923 C CA . SER A 1 269 ? -6.418 -29.953 -12.891 1 98.94 269 SER A CA 1
ATOM 1924 C C . SER A 1 269 ? -6.391 -30.766 -11.594 1 98.94 269 SER A C 1
ATOM 1926 O O . SER A 1 269 ? -7.402 -30.875 -10.906 1 98.94 269 SER A O 1
ATOM 1928 N N . TYR A 1 270 ? -5.297 -31.422 -11.375 1 98.88 270 TYR A N 1
ATOM 1929 C CA . TYR A 1 270 ? -4.965 -32.156 -10.156 1 98.88 270 TYR A CA 1
ATOM 1930 C C . TYR A 1 270 ? -3.586 -31.75 -9.641 1 98.88 270 TYR A C 1
ATOM 1932 O O . TYR A 1 270 ? -2.652 -31.578 -10.43 1 98.88 270 TYR A O 1
ATOM 1940 N N . GLY A 1 271 ? -3.479 -31.578 -8.359 1 98.88 271 GLY A N 1
ATOM 1941 C CA . GLY A 1 271 ? -2.201 -31.344 -7.711 1 98.88 271 GLY A CA 1
ATOM 1942 C C . GLY A 1 271 ? -2.053 -32.094 -6.398 1 98.88 271 GLY A C 1
ATOM 1943 O O . GLY A 1 271 ? -3.049 -32.438 -5.766 1 98.88 271 GLY A O 1
ATOM 1944 N N . ASN A 1 272 ? -0.863 -32.312 -6.016 1 98.94 272 ASN A N 1
ATOM 1945 C CA . ASN A 1 272 ? -0.543 -32.906 -4.719 1 98.94 272 ASN A CA 1
ATOM 1946 C C . ASN A 1 272 ? 0.625 -32.188 -4.051 1 98.94 272 ASN A C 1
ATOM 1948 O O . ASN A 1 272 ? 1.645 -31.922 -4.688 1 98.94 272 ASN A O 1
ATOM 1952 N N . GLY A 1 273 ? 0.448 -31.812 -2.842 1 98.81 273 GLY A N 1
ATOM 1953 C CA . GLY A 1 273 ? 1.485 -31.25 -1.992 1 98.81 273 GLY A CA 1
ATOM 1954 C C . GLY A 1 273 ? 1.825 -32.125 -0.803 1 98.81 273 GLY A C 1
ATOM 1955 O O . GLY A 1 273 ? 0.931 -32.594 -0.101 1 98.81 273 GLY A O 1
ATOM 1956 N N . ARG A 1 274 ? 3.123 -32.312 -0.593 1 98.31 274 ARG A N 1
ATOM 1957 C CA . ARG A 1 274 ? 3.52 -33.188 0.5 1 98.31 274 ARG A CA 1
ATOM 1958 C C . ARG A 1 274 ? 4.836 -32.75 1.12 1 98.31 274 ARG A C 1
ATOM 1960 O O . ARG A 1 274 ? 5.629 -32.062 0.471 1 98.31 274 ARG A O 1
ATOM 1967 N N . ASN A 1 275 ? 5.008 -33 2.379 1 98.5 275 ASN A N 1
ATOM 1968 C CA . ASN A 1 275 ? 6.301 -32.938 3.053 1 98.5 275 ASN A CA 1
ATOM 1969 C C . ASN A 1 275 ? 7.02 -34.281 3.008 1 98.5 275 ASN A C 1
ATOM 1971 O O . ASN A 1 275 ? 6.699 -35.188 3.777 1 98.5 275 ASN A O 1
ATOM 1975 N N . PRO A 1 276 ? 8.023 -34.375 2.115 1 98.06 276 PRO A N 1
ATOM 1976 C CA . PRO A 1 276 ? 8.656 -35.688 1.975 1 98.06 276 PRO A CA 1
ATOM 1977 C C . PRO A 1 276 ? 9.273 -36.188 3.279 1 98.06 276 PRO A C 1
ATOM 1979 O O . PRO A 1 276 ? 9.289 -37.406 3.533 1 98.06 276 PRO A O 1
ATOM 1982 N N . ALA A 1 277 ? 9.742 -35.312 4.105 1 97.06 277 ALA A N 1
ATOM 1983 C CA . ALA A 1 277 ? 10.352 -35.719 5.375 1 97.06 277 ALA A CA 1
ATOM 1984 C C . ALA A 1 277 ? 9.289 -36.156 6.379 1 97.06 277 ALA A C 1
ATOM 1986 O O . ALA A 1 277 ? 9.578 -36.906 7.305 1 97.06 277 ALA A O 1
ATOM 1987 N N . ARG A 1 278 ? 8.133 -35.656 6.234 1 96.5 278 ARG A N 1
ATOM 1988 C CA . ARG A 1 278 ? 7.031 -35.969 7.125 1 96.5 278 ARG A CA 1
ATOM 1989 C C . ARG A 1 278 ? 5.734 -36.188 6.348 1 96.5 278 ARG A C 1
ATOM 1991 O O . ARG A 1 278 ? 4.73 -35.531 6.625 1 96.5 278 ARG A O 1
ATOM 1998 N N . GLY A 1 279 ? 5.773 -37.188 5.457 1 95.5 279 GLY A N 1
ATOM 1999 C CA . GLY A 1 279 ? 4.621 -37.5 4.613 1 95.5 279 GLY A CA 1
ATOM 2000 C C . GLY A 1 279 ? 3.398 -37.906 5.402 1 95.5 279 GLY A C 1
ATOM 2001 O O . GLY A 1 279 ? 2.271 -37.812 4.914 1 95.5 279 GLY A O 1
ATOM 2002 N N . ASP A 1 280 ? 3.631 -38.344 6.645 1 95.94 280 ASP A N 1
ATOM 2003 C CA . ASP A 1 280 ? 2.545 -38.781 7.523 1 95.94 280 ASP A CA 1
ATOM 2004 C C . ASP A 1 280 ? 1.815 -37.562 8.109 1 95.94 280 ASP A C 1
ATOM 2006 O O . ASP A 1 280 ? 0.707 -37.719 8.633 1 95.94 280 ASP A O 1
ATOM 2010 N N . ARG A 1 281 ? 2.41 -36.406 7.965 1 94.62 281 ARG A N 1
ATOM 2011 C CA . ARG A 1 281 ? 1.809 -35.188 8.531 1 94.62 281 ARG A CA 1
ATOM 2012 C C . ARG A 1 281 ? 1.209 -34.312 7.441 1 94.62 281 ARG A C 1
ATOM 2014 O O . ARG A 1 281 ? 0.168 -33.688 7.645 1 94.62 281 ARG A O 1
ATOM 2021 N N . VAL A 1 282 ? 1.885 -34.281 6.32 1 97.88 282 VAL A N 1
ATOM 2022 C CA . VAL A 1 282 ? 1.424 -33.406 5.246 1 97.88 282 VAL A CA 1
ATOM 2023 C C . VAL A 1 282 ? 1.383 -34.188 3.93 1 97.88 282 VAL A C 1
ATOM 2025 O O . VAL A 1 282 ? 2.428 -34.531 3.373 1 97.88 282 VAL A O 1
ATOM 2028 N N . ASN A 1 283 ? 0.305 -34.5 3.455 1 98.75 283 ASN A N 1
ATOM 2029 C CA . ASN A 1 283 ? -0.015 -35.094 2.16 1 98.75 283 ASN A CA 1
ATOM 2030 C C . ASN A 1 283 ? -1.41 -34.688 1.689 1 98.75 283 ASN A C 1
ATOM 2032 O O . ASN A 1 283 ? -2.408 -35.25 2.129 1 98.75 283 ASN A O 1
ATOM 2036 N N . LEU A 1 284 ? -1.452 -33.75 0.776 1 98.75 284 LEU A N 1
ATOM 2037 C CA . LEU A 1 284 ? -2.695 -33.062 0.451 1 98.75 284 LEU A CA 1
ATOM 2038 C C . LEU A 1 284 ? -2.965 -33.094 -1.049 1 98.75 284 LEU A C 1
ATOM 2040 O O . LEU A 1 284 ? -2.064 -32.844 -1.854 1 98.75 284 LEU A O 1
ATOM 2044 N N . ASP A 1 285 ? -4.18 -33.344 -1.426 1 98.88 285 ASP A N 1
ATOM 2045 C CA . ASP A 1 285 ? -4.609 -33.344 -2.82 1 98.88 285 ASP A CA 1
ATOM 2046 C C . ASP A 1 285 ? -5.434 -32.094 -3.137 1 98.88 285 ASP A C 1
ATOM 2048 O O . ASP A 1 285 ? -6.125 -31.547 -2.266 1 98.88 285 ASP A O 1
ATOM 2052 N N . MET A 1 286 ? -5.352 -31.703 -4.344 1 98.88 286 MET A N 1
ATOM 2053 C CA . MET A 1 286 ? -6.137 -30.594 -4.867 1 98.88 286 MET A CA 1
ATOM 2054 C C . MET A 1 286 ? -6.738 -30.938 -6.227 1 98.88 286 MET A C 1
ATOM 2056 O O . MET A 1 286 ? -6.027 -31.375 -7.129 1 98.88 286 MET A O 1
ATOM 2060 N N . PHE A 1 287 ? -7.988 -30.781 -6.336 1 98.88 287 PHE A N 1
ATOM 2061 C CA . PHE A 1 287 ? -8.711 -30.922 -7.594 1 98.88 287 PHE A CA 1
ATOM 2062 C C . PHE A 1 287 ? -9.375 -29.609 -7.984 1 98.88 287 PHE A C 1
ATOM 2064 O O . PHE A 1 287 ? -9.922 -28.906 -7.129 1 98.88 287 PHE A O 1
ATOM 2071 N N . ALA A 1 288 ? -9.32 -29.297 -9.25 1 98.88 288 ALA A N 1
ATOM 2072 C CA . ALA A 1 288 ? -9.914 -28.047 -9.719 1 98.88 288 ALA A CA 1
ATOM 2073 C C . ALA A 1 288 ? -10.664 -28.25 -11.031 1 98.88 288 ALA A C 1
ATOM 2075 O O . ALA A 1 288 ? -10.211 -29 -11.898 1 98.88 288 ALA A O 1
ATOM 2076 N N . PHE A 1 289 ? -11.773 -27.609 -11.109 1 98.88 289 PHE A N 1
ATOM 2077 C CA . PHE A 1 289 ? -12.57 -27.547 -12.336 1 98.88 289 PHE A CA 1
ATOM 2078 C C . PHE A 1 289 ? -13.078 -26.141 -12.578 1 98.88 289 PHE A C 1
ATOM 2080 O O . PHE A 1 289 ? -13.477 -25.438 -11.633 1 98.88 289 PHE A O 1
ATOM 2087 N N . GLY A 1 290 ? -13.031 -25.688 -13.852 1 98.81 290 GLY A N 1
ATOM 2088 C CA . GLY A 1 290 ? -13.484 -24.344 -14.156 1 98.81 290 GLY A CA 1
ATOM 2089 C C . GLY A 1 290 ? -14.25 -24.25 -15.461 1 98.81 290 GLY A C 1
ATOM 2090 O O . GLY A 1 290 ? -14.055 -25.062 -16.359 1 98.81 290 GLY A O 1
ATOM 2091 N N . LEU A 1 291 ? -15.141 -23.281 -15.5 1 98.81 291 LEU A N 1
ATOM 2092 C CA . LEU A 1 291 ? -15.914 -22.938 -16.688 1 98.81 291 LEU A CA 1
ATOM 2093 C C . LEU A 1 291 ? -15.914 -21.422 -16.906 1 98.81 291 LEU A C 1
ATOM 2095 O O . LEU A 1 291 ? -16.141 -20.656 -15.977 1 98.81 291 LEU A O 1
ATOM 2099 N N . GLY A 1 292 ? -15.609 -21.062 -18.109 1 98.62 292 GLY A N 1
ATOM 2100 C CA . GLY A 1 292 ? -15.641 -19.656 -18.484 1 98.62 292 GLY A CA 1
ATOM 2101 C C . GLY A 1 292 ? -16.453 -19.406 -19.75 1 98.62 292 GLY A C 1
ATOM 2102 O O . GLY A 1 292 ? -16.609 -20.297 -20.578 1 98.62 292 GLY A O 1
ATOM 2103 N N . TYR A 1 293 ? -16.969 -18.203 -19.828 1 98.56 293 TYR A N 1
ATOM 2104 C CA . TYR A 1 293 ? -17.766 -17.797 -20.984 1 98.56 293 TYR A CA 1
ATOM 2105 C C . TYR A 1 293 ? -17.547 -16.344 -21.328 1 98.56 293 TYR A C 1
ATOM 2107 O O . TYR A 1 293 ? -17.719 -15.461 -20.484 1 98.56 293 TYR A O 1
ATOM 2115 N N . ARG A 1 294 ? -17.188 -16.141 -22.547 1 97.75 294 ARG A N 1
ATOM 2116 C CA . ARG A 1 294 ? -17.078 -14.773 -23.062 1 97.75 294 ARG A CA 1
ATOM 2117 C C . ARG A 1 294 ? -18.391 -14.305 -23.656 1 97.75 294 ARG A C 1
ATOM 2119 O O . ARG A 1 294 ? -18.734 -14.625 -24.797 1 97.75 294 ARG A O 1
ATOM 2126 N N . VAL A 1 295 ? -19.031 -13.5 -22.922 1 97.56 295 VAL A N 1
ATOM 2127 C CA . VAL A 1 295 ? -20.359 -13.039 -23.328 1 97.56 295 VAL A CA 1
ATOM 2128 C C . VAL A 1 295 ? -20.219 -12.055 -24.484 1 97.56 295 VAL A C 1
ATOM 2130 O O . VAL A 1 295 ? -21.016 -12.078 -25.422 1 97.56 295 VAL A O 1
ATOM 2133 N N . SER A 1 296 ? -19.203 -11.18 -24.406 1 96.44 296 SER A N 1
ATOM 2134 C CA . SER A 1 296 ? -18.812 -10.211 -25.422 1 96.44 296 SER A CA 1
ATOM 2135 C C . SER A 1 296 ? -17.312 -9.898 -25.344 1 96.44 296 SER A C 1
ATOM 2137 O O . SER A 1 296 ? -16.625 -10.375 -24.453 1 96.44 296 SER A O 1
ATOM 2139 N N . PRO A 1 297 ? -16.906 -9.109 -26.25 1 93.62 297 PRO A N 1
ATOM 2140 C CA . PRO A 1 297 ? -15.477 -8.781 -26.203 1 93.62 297 PRO A CA 1
ATOM 2141 C C . PRO A 1 297 ? -15.086 -8.023 -24.922 1 93.62 297 PRO A C 1
ATOM 2143 O O . PRO A 1 297 ? -13.906 -7.973 -24.578 1 93.62 297 PRO A O 1
ATOM 2146 N N . PHE A 1 298 ? -16.016 -7.473 -24.219 1 95.31 298 PHE A N 1
ATOM 2147 C CA . PHE A 1 298 ? -15.688 -6.652 -23.062 1 95.31 298 PHE A CA 1
ATOM 2148 C C . PHE A 1 298 ? -16.266 -7.258 -21.797 1 95.31 298 PHE A C 1
ATOM 2150 O O . PHE A 1 298 ? -16.031 -6.742 -20.688 1 95.31 298 PHE A O 1
ATOM 2157 N N . PHE A 1 299 ? -17.047 -8.289 -21.922 1 97.75 299 PHE A N 1
ATOM 2158 C CA . PHE A 1 299 ? -17.719 -8.867 -20.766 1 97.75 299 PHE A CA 1
ATOM 2159 C C . PHE A 1 299 ? -17.484 -10.375 -20.703 1 97.75 299 PHE A C 1
ATOM 2161 O O . PHE A 1 299 ? -17.844 -11.102 -21.641 1 97.75 299 PHE A O 1
ATOM 2168 N N . ARG A 1 300 ? -16.906 -10.828 -19.594 1 98.19 300 ARG A N 1
ATOM 2169 C CA . ARG A 1 300 ? -16.625 -12.25 -19.422 1 98.19 300 ARG A CA 1
ATOM 2170 C C . ARG A 1 300 ? -17.062 -12.734 -18.047 1 98.19 300 ARG A C 1
ATOM 2172 O O . ARG A 1 300 ? -17.016 -11.977 -17.078 1 98.19 300 ARG A O 1
ATOM 2179 N N . VAL A 1 301 ? -17.438 -13.953 -18.016 1 98.69 301 VAL A N 1
ATOM 2180 C CA . VAL A 1 301 ? -17.797 -14.602 -16.766 1 98.69 301 VAL A CA 1
ATOM 2181 C C . VAL A 1 301 ? -16.953 -15.859 -16.578 1 98.69 301 VAL A C 1
ATOM 2183 O O . VAL A 1 301 ? -16.625 -16.547 -17.547 1 98.69 301 VAL A O 1
ATOM 2186 N N . SER A 1 302 ? -16.5 -16.156 -15.367 1 98.69 302 SER A N 1
ATOM 2187 C CA . SER A 1 302 ? -15.742 -17.359 -15.055 1 98.69 302 SER A CA 1
ATOM 2188 C C . SER A 1 302 ? -16.203 -17.984 -13.75 1 98.69 302 SER A C 1
ATOM 2190 O O . SER A 1 302 ? -16.766 -17.312 -12.891 1 98.69 302 SER A O 1
ATOM 2192 N N . SER A 1 303 ? -16.047 -19.234 -13.672 1 98.81 303 SER A N 1
ATOM 2193 C CA . SER A 1 303 ? -16.406 -19.984 -12.469 1 98.81 303 SER A CA 1
ATOM 2194 C C . SER A 1 303 ? -15.406 -21.109 -12.195 1 98.81 303 SER A C 1
ATOM 2196 O O . SER A 1 303 ? -14.664 -21.516 -13.094 1 98.81 303 SER A O 1
ATOM 2198 N N . GLY A 1 304 ? -15.336 -21.531 -10.93 1 98.81 304 GLY A N 1
ATOM 2199 C CA . GLY A 1 304 ? -14.438 -22.609 -10.547 1 98.81 304 GLY A CA 1
ATOM 2200 C C . GLY A 1 304 ? -14.891 -23.359 -9.312 1 98.81 304 GLY A C 1
ATOM 2201 O O . GLY A 1 304 ? -15.602 -22.812 -8.469 1 98.81 304 GLY A O 1
ATOM 2202 N N . VAL A 1 305 ? -14.57 -24.609 -9.258 1 98.88 305 VAL A N 1
ATOM 2203 C CA . VAL A 1 305 ? -14.695 -25.453 -8.078 1 98.88 305 VAL A CA 1
ATOM 2204 C C . VAL A 1 305 ? -13.328 -26.031 -7.703 1 98.88 305 VAL A C 1
ATOM 2206 O O . VAL A 1 305 ? -12.625 -26.578 -8.555 1 98.88 305 VAL A O 1
ATOM 2209 N N . TYR A 1 306 ? -12.977 -25.906 -6.496 1 98.88 306 TYR A N 1
ATOM 2210 C CA . TYR A 1 306 ? -11.688 -26.375 -5.988 1 98.88 306 TYR A CA 1
ATOM 2211 C C . TYR A 1 306 ? -11.875 -27.25 -4.754 1 98.88 306 TYR A C 1
ATOM 2213 O O . TYR A 1 306 ? -12.453 -26.812 -3.758 1 98.88 306 TYR A O 1
ATOM 2221 N N . TYR A 1 307 ? -11.406 -28.422 -4.848 1 98.88 307 TYR A N 1
ATOM 2222 C CA . TYR A 1 307 ? -11.562 -29.406 -3.777 1 98.88 307 TYR A CA 1
ATOM 2223 C C . TYR A 1 307 ? -10.211 -29.828 -3.227 1 98.88 307 TYR A C 1
ATOM 2225 O O . TYR A 1 307 ? -9.328 -30.234 -3.982 1 98.88 307 TYR A O 1
ATOM 2233 N N . LEU A 1 308 ? -10.031 -29.672 -1.922 1 98.88 308 LEU A N 1
ATOM 2234 C CA . LEU A 1 308 ? -8.828 -30.094 -1.217 1 98.88 308 LEU A CA 1
ATOM 2235 C C . LEU A 1 308 ? -9.133 -31.25 -0.263 1 98.88 308 LEU A C 1
ATOM 2237 O O . LEU A 1 308 ? -10.18 -31.266 0.382 1 98.88 308 LEU A O 1
ATOM 2241 N N . LYS A 1 309 ? -8.203 -32.125 -0.139 1 98.44 309 LYS A N 1
ATOM 2242 C CA . LYS A 1 309 ? -8.359 -33.25 0.793 1 98.44 309 LYS A CA 1
ATOM 2243 C C . LYS A 1 309 ? -7.02 -33.625 1.401 1 98.44 309 LYS A C 1
ATOM 2245 O O . LYS A 1 309 ? -5.996 -33.656 0.713 1 98.44 309 LYS A O 1
ATOM 2250 N N . ASP A 1 310 ? -7.039 -33.938 2.633 1 98.44 310 ASP A N 1
ATOM 2251 C CA . ASP A 1 310 ? -5.887 -34.5 3.348 1 98.44 310 ASP A CA 1
ATOM 2252 C C . ASP A 1 310 ? -5.867 -36.031 3.279 1 98.44 310 ASP A C 1
ATOM 2254 O O . ASP A 1 310 ? -6.781 -36.688 3.783 1 98.44 310 ASP A O 1
ATOM 2258 N N . ARG A 1 311 ? -4.867 -36.562 2.756 1 98.25 311 ARG A N 1
ATOM 2259 C CA . ARG A 1 311 ? -4.789 -38 2.605 1 98.25 311 ARG A CA 1
ATOM 2260 C C . ARG A 1 311 ? -4.57 -38.688 3.953 1 98.25 311 ARG A C 1
ATOM 2262 O O . ARG A 1 311 ? -4.871 -39.875 4.113 1 98.25 311 ARG A O 1
ATOM 2269 N N . ASN A 1 312 ? -3.99 -37.969 4.891 1 97.81 312 ASN A N 1
ATOM 2270 C CA . ASN A 1 312 ? -3.684 -38.562 6.199 1 97.81 312 ASN A CA 1
ATOM 2271 C C . ASN A 1 312 ? -4.883 -38.469 7.141 1 97.81 312 ASN A C 1
ATOM 2273 O O . ASN A 1 312 ? -4.992 -39.25 8.086 1 97.81 312 ASN A O 1
ATOM 2277 N N . ARG A 1 313 ? -5.688 -37.5 7.055 1 96 313 ARG A N 1
ATOM 2278 C CA . ARG A 1 313 ? -6.859 -37.25 7.898 1 96 313 ARG A CA 1
ATOM 2279 C C . ARG A 1 313 ? -8.094 -36.969 7.055 1 96 313 ARG A C 1
ATOM 2281 O O . ARG A 1 313 ? -8.344 -35.812 6.699 1 96 313 ARG A O 1
ATOM 2288 N N . SER A 1 314 ? -8.977 -37.875 6.906 1 96 314 SER A N 1
ATOM 2289 C CA . SER A 1 314 ? -10.102 -37.812 5.98 1 96 314 SER A CA 1
ATOM 2290 C C . SER A 1 314 ? -11.078 -36.719 6.387 1 96 314 SER A C 1
ATOM 2292 O O . SER A 1 314 ? -11.828 -36.188 5.551 1 96 314 SER A O 1
ATOM 2294 N N . ALA A 1 315 ? -11.07 -36.344 7.648 1 96.62 315 ALA A N 1
ATOM 2295 C CA . ALA A 1 315 ? -11.961 -35.312 8.133 1 96.62 315 ALA A CA 1
ATOM 2296 C C . ALA A 1 315 ? -11.57 -33.938 7.551 1 96.62 315 ALA A C 1
ATOM 2298 O O . ALA A 1 315 ? -12.391 -33.031 7.512 1 96.62 315 ALA A O 1
ATOM 2299 N N . ASN A 1 316 ? -10.352 -33.812 7.164 1 97.38 316 ASN A N 1
ATOM 2300 C CA . ASN A 1 316 ? -9.852 -32.562 6.602 1 97.38 316 ASN A CA 1
ATOM 2301 C C . ASN A 1 316 ? -10.141 -32.469 5.105 1 97.38 316 ASN A C 1
ATOM 2303 O O . ASN A 1 316 ? -9.43 -33.062 4.293 1 97.38 316 ASN A O 1
ATOM 2307 N N . ARG A 1 317 ? -11.078 -31.719 4.754 1 98.25 317 ARG A N 1
ATOM 2308 C CA . ARG A 1 317 ? -11.445 -31.453 3.363 1 98.25 317 ARG A CA 1
ATOM 2309 C C . ARG A 1 317 ? -12.008 -30.047 3.197 1 98.25 317 ARG A C 1
ATOM 2311 O O . ARG A 1 317 ? -12.523 -29.469 4.152 1 98.25 317 ARG A O 1
ATOM 2318 N N . SER A 1 318 ? -11.914 -29.547 2.045 1 98.44 318 SER A N 1
ATOM 2319 C CA . SER A 1 318 ? -12.398 -28.203 1.735 1 98.44 318 SER A CA 1
ATOM 2320 C C . SER A 1 318 ? -12.883 -28.109 0.292 1 98.44 318 SER A C 1
ATOM 2322 O O . SER A 1 318 ? -12.219 -28.609 -0.623 1 98.44 318 SER A O 1
ATOM 2324 N N . THR A 1 319 ? -14.023 -27.5 0.094 1 98.75 319 THR A N 1
ATOM 2325 C CA . THR A 1 319 ? -14.547 -27.25 -1.242 1 98.75 319 THR A CA 1
ATOM 2326 C C . THR A 1 319 ? -14.883 -25.766 -1.42 1 98.75 319 THR A C 1
ATOM 2328 O O . THR A 1 319 ? -15.633 -25.203 -0.626 1 98.75 319 THR A O 1
ATOM 2331 N N . SER A 1 320 ? -14.344 -25.25 -2.42 1 98.62 320 SER A N 1
ATOM 2332 C CA . SER A 1 320 ? -14.664 -23.859 -2.762 1 98.62 320 SER A CA 1
ATOM 2333 C C . SER A 1 320 ? -15.367 -23.781 -4.109 1 98.62 320 SER A C 1
ATOM 2335 O O . SER A 1 320 ? -15.008 -24.484 -5.051 1 98.62 320 SER A O 1
ATOM 2337 N N . ILE A 1 321 ? -16.391 -22.969 -4.188 1 98.81 321 ILE A N 1
ATOM 2338 C CA . ILE A 1 321 ? -17.094 -22.625 -5.414 1 98.81 321 ILE A CA 1
ATOM 2339 C C . ILE A 1 321 ? -17.078 -21.109 -5.621 1 98.81 321 ILE A C 1
ATOM 2341 O O . ILE A 1 321 ? -17.375 -20.344 -4.707 1 98.81 321 ILE A O 1
ATOM 2345 N N . VAL A 1 322 ? -16.734 -20.719 -6.812 1 98.81 322 VAL A N 1
ATOM 2346 C CA . VAL A 1 322 ? -16.531 -19.297 -7.051 1 98.81 322 VAL A CA 1
ATOM 2347 C C . VAL A 1 322 ? -17.125 -18.906 -8.406 1 98.81 322 VAL A C 1
ATOM 2349 O O . VAL A 1 322 ? -17.141 -19.719 -9.336 1 98.81 322 VAL A O 1
ATOM 2352 N N . LEU A 1 323 ? -17.609 -17.703 -8.461 1 98.75 323 LEU A N 1
ATOM 2353 C CA . LEU A 1 323 ? -18.078 -17.062 -9.68 1 98.75 323 LEU A CA 1
ATOM 2354 C C . LEU A 1 323 ? -17.531 -15.648 -9.789 1 98.75 323 LEU A C 1
ATOM 2356 O O . LEU A 1 323 ? -17.422 -14.938 -8.789 1 98.75 323 LEU A O 1
ATOM 2360 N N . GLY A 1 324 ? -17.188 -15.273 -11.031 1 98.69 324 GLY A N 1
ATOM 2361 C CA . GLY A 1 324 ? -16.703 -13.922 -11.273 1 98.69 324 GLY A CA 1
ATOM 2362 C C . GLY A 1 324 ? -17.156 -13.359 -12.609 1 98.69 324 GLY A C 1
ATOM 2363 O O . GLY A 1 324 ? -17.422 -14.109 -13.547 1 98.69 324 GLY A O 1
ATOM 2364 N N . ALA A 1 325 ? -17.219 -12.086 -12.633 1 98.75 325 ALA A N 1
ATOM 2365 C CA . ALA A 1 325 ? -17.516 -11.328 -13.844 1 98.75 325 ALA A CA 1
ATOM 2366 C C . ALA A 1 325 ? -16.531 -10.172 -14.016 1 98.75 325 ALA A C 1
ATOM 2368 O O . ALA A 1 325 ? -16.203 -9.484 -13.039 1 98.75 325 ALA A O 1
ATOM 2369 N N . ASP A 1 326 ? -16.062 -10.039 -15.234 1 98.44 326 ASP A N 1
ATOM 2370 C CA . ASP A 1 326 ? -15.164 -8.945 -15.586 1 98.44 326 ASP A CA 1
ATOM 2371 C C . ASP A 1 326 ? -15.758 -8.086 -16.703 1 98.44 326 ASP A C 1
ATOM 2373 O O . ASP A 1 326 ? -16.281 -8.617 -17.688 1 98.44 326 ASP A O 1
ATOM 2377 N N . TYR A 1 327 ? -15.695 -6.859 -16.5 1 98.31 327 TYR A N 1
ATOM 2378 C CA . TYR A 1 327 ? -16.078 -5.895 -17.516 1 98.31 327 TYR A CA 1
ATOM 2379 C C . TYR A 1 327 ? -14.914 -4.984 -17.875 1 98.31 327 TYR A C 1
ATOM 2381 O O . TYR A 1 327 ? -14.492 -4.16 -17.062 1 98.31 327 TYR A O 1
ATOM 2389 N N . GLU A 1 328 ? -14.492 -5.102 -19.125 1 96.06 328 GLU A N 1
ATOM 2390 C CA . GLU A 1 328 ? -13.367 -4.301 -19.594 1 96.06 328 GLU A CA 1
ATOM 2391 C C . GLU A 1 328 ? -13.812 -2.9 -20 1 96.06 328 GLU A C 1
ATOM 2393 O O . GLU A 1 328 ? -14.32 -2.703 -21.109 1 96.06 328 GLU A O 1
ATOM 2398 N N . LEU A 1 329 ? -13.438 -1.975 -19.156 1 93.38 329 LEU A N 1
ATOM 2399 C CA . LEU A 1 329 ? -13.742 -0.591 -19.516 1 93.38 329 LEU A CA 1
ATOM 2400 C C . LEU A 1 329 ? -12.797 -0.089 -20.594 1 93.38 329 LEU A C 1
ATOM 2402 O O . LEU A 1 329 ? -13.18 0.746 -21.422 1 93.38 329 LEU A O 1
ATOM 2406 N N . SER A 1 330 ? -11.625 -0.5 -20.562 1 91.06 330 SER A N 1
ATOM 2407 C CA . SER A 1 330 ? -10.578 -0.266 -21.562 1 91.06 330 SER A CA 1
ATOM 2408 C C . SER A 1 330 ? -9.555 -1.392 -21.547 1 91.06 330 SER A C 1
ATOM 2410 O O . SER A 1 330 ? -9.703 -2.377 -20.828 1 91.06 330 SER A O 1
ATOM 2412 N N . LYS A 1 331 ? -8.539 -1.231 -22.344 1 90.94 331 LYS A N 1
ATOM 2413 C CA . LYS A 1 331 ? -7.484 -2.24 -22.344 1 90.94 331 LYS A CA 1
ATOM 2414 C C . LYS A 1 331 ? -6.711 -2.238 -21.031 1 90.94 331 LYS A C 1
ATOM 2416 O O . LYS A 1 331 ? -6.012 -3.205 -20.719 1 90.94 331 LYS A O 1
ATOM 2421 N N . HIS A 1 332 ? -6.836 -1.168 -20.25 1 94.31 332 HIS A N 1
ATOM 2422 C CA . HIS A 1 332 ? -6.004 -1.019 -19.062 1 94.31 332 HIS A CA 1
ATOM 2423 C C . HIS A 1 332 ? -6.844 -1.056 -17.797 1 94.31 332 HIS A C 1
ATOM 2425 O O . HIS A 1 332 ? -6.301 -1.116 -16.688 1 94.31 332 HIS A O 1
ATOM 2431 N N . THR A 1 333 ? -8.156 -1.015 -17.969 1 96.25 333 THR A N 1
ATOM 2432 C CA . THR A 1 333 ? -9.008 -0.912 -16.797 1 96.25 333 THR A CA 1
ATOM 2433 C C . THR A 1 333 ? -10.102 -1.974 -16.812 1 96.25 333 THR A C 1
ATOM 2435 O O . THR A 1 333 ? -10.875 -2.053 -17.781 1 96.25 333 THR A O 1
ATOM 2438 N N . THR A 1 334 ? -10.188 -2.656 -15.742 1 97.56 334 THR A N 1
ATOM 2439 C CA . THR A 1 334 ? -11.18 -3.711 -15.602 1 97.56 334 THR A CA 1
ATOM 2440 C C . THR A 1 334 ? -11.984 -3.535 -14.312 1 97.56 334 THR A C 1
ATOM 2442 O O . THR A 1 334 ? -11.406 -3.34 -13.242 1 97.56 334 THR A O 1
ATOM 2445 N N . LEU A 1 335 ? -13.305 -3.543 -14.469 1 98.06 335 LEU A N 1
ATOM 2446 C CA . LEU A 1 335 ? -14.172 -3.707 -13.312 1 98.06 335 LEU A CA 1
ATOM 2447 C C . LEU A 1 335 ? -14.484 -5.18 -13.07 1 98.06 335 LEU A C 1
ATOM 2449 O O . LEU A 1 335 ? -14.648 -5.949 -14.016 1 98.06 335 LEU A O 1
ATOM 2453 N N . TYR A 1 336 ? -14.562 -5.547 -11.797 1 98.69 336 TYR A N 1
ATOM 2454 C CA . TYR A 1 336 ? -14.875 -6.949 -11.555 1 98.69 336 TYR A CA 1
ATOM 2455 C C . TYR A 1 336 ? -15.828 -7.102 -10.383 1 98.69 336 TYR A C 1
ATOM 2457 O O . TYR A 1 336 ? -15.852 -6.262 -9.477 1 98.69 336 TYR A O 1
ATOM 2465 N N . ALA A 1 337 ? -16.656 -8.086 -10.438 1 98.75 337 ALA A N 1
ATOM 2466 C CA . ALA A 1 337 ? -17.484 -8.602 -9.359 1 98.75 337 ALA A CA 1
ATOM 2467 C C . ALA A 1 337 ? -17.281 -10.102 -9.172 1 98.75 337 ALA A C 1
ATOM 2469 O O . ALA A 1 337 ? -17.312 -10.867 -10.141 1 98.75 337 ALA A O 1
ATOM 2470 N N . GLN A 1 338 ? -17 -10.484 -7.949 1 98.69 338 GLN A N 1
ATOM 2471 C CA . GLN A 1 338 ? -16.703 -11.883 -7.684 1 98.69 338 GLN A CA 1
ATOM 2472 C C . GLN A 1 338 ? -17.328 -12.336 -6.367 1 98.69 338 GLN A C 1
ATOM 2474 O O . GLN A 1 338 ? -17.5 -11.539 -5.445 1 98.69 338 GLN A O 1
ATOM 2479 N N . GLY A 1 339 ? -17.75 -13.516 -6.312 1 98.69 339 GLY A N 1
ATOM 2480 C CA . GLY A 1 339 ? -18.312 -14.125 -5.113 1 98.69 339 GLY A CA 1
ATOM 2481 C C . GLY A 1 339 ? -18.078 -15.625 -5.043 1 98.69 339 GLY A C 1
ATOM 2482 O O . GLY A 1 339 ? -17.859 -16.266 -6.066 1 98.69 339 GLY A O 1
ATOM 2483 N N . GLY A 1 340 ? -18.094 -16.141 -3.824 1 98.69 340 GLY A N 1
ATOM 2484 C CA . GLY A 1 340 ? -17.906 -17.562 -3.668 1 98.69 340 GLY A CA 1
ATOM 2485 C C . GLY A 1 340 ? -18.141 -18.047 -2.248 1 98.69 340 GLY A C 1
ATOM 2486 O O . GLY A 1 340 ? -18.531 -17.266 -1.378 1 98.69 340 GLY A O 1
ATOM 2487 N N . ARG A 1 341 ? -18.031 -19.281 -2.129 1 98.62 341 ARG A N 1
ATOM 2488 C CA . ARG A 1 341 ? -18.172 -19.953 -0.841 1 98.62 341 ARG A CA 1
ATOM 2489 C C . ARG A 1 341 ? -17.172 -21.078 -0.698 1 98.62 341 ARG A C 1
ATOM 2491 O O . ARG A 1 341 ? -16.891 -21.812 -1.657 1 98.62 341 ARG A O 1
ATOM 2498 N N . VAL A 1 342 ? -16.609 -21.188 0.467 1 98.5 342 VAL A N 1
ATOM 2499 C CA . VAL A 1 342 ? -15.742 -22.312 0.781 1 98.5 342 VAL A CA 1
ATOM 2500 C C . VAL A 1 342 ? -16.281 -23.062 2.002 1 98.5 342 VAL A C 1
ATOM 2502 O O . VAL A 1 342 ? -16.703 -22.438 2.979 1 98.5 342 VAL A O 1
ATOM 2505 N N . ASP A 1 343 ? -16.359 -24.297 1.885 1 98.44 343 ASP A N 1
ATOM 2506 C CA . ASP A 1 343 ? -16.734 -25.172 2.992 1 98.44 343 ASP A CA 1
ATOM 2507 C C . ASP A 1 343 ? -15.516 -25.922 3.539 1 98.44 343 ASP A C 1
ATOM 2509 O O . ASP A 1 343 ? -15.148 -26.984 3.031 1 98.44 343 ASP A O 1
ATOM 2513 N N . ASN A 1 344 ? -14.992 -25.344 4.578 1 97.81 344 ASN A N 1
ATOM 2514 C CA . ASN A 1 344 ? -13.852 -25.953 5.262 1 97.81 344 ASN A CA 1
ATOM 2515 C C . ASN A 1 344 ? -14.305 -26.938 6.34 1 97.81 344 ASN A C 1
ATOM 2517 O O . ASN A 1 344 ? -15.18 -26.609 7.152 1 97.81 344 ASN A O 1
ATOM 2521 N N . ARG A 1 345 ? -13.719 -28.078 6.387 1 97.38 345 ARG A N 1
ATOM 2522 C CA . ARG A 1 345 ? -13.984 -29.078 7.414 1 97.38 345 ARG A CA 1
ATOM 2523 C C . ARG A 1 345 ? -12.703 -29.5 8.117 1 97.38 345 ARG A C 1
ATOM 2525 O O . ARG A 1 345 ? -11.609 -29.375 7.555 1 97.38 345 ARG A O 1
ATOM 2532 N N . GLY A 1 346 ? -12.898 -30.016 9.367 1 95.56 346 GLY A N 1
ATOM 2533 C CA . GLY A 1 346 ? -11.719 -30.328 10.156 1 95.56 346 GLY A CA 1
ATOM 2534 C C . GLY A 1 346 ? -10.875 -29.109 10.484 1 95.56 346 GLY A C 1
ATOM 2535 O O . GLY A 1 346 ? -11.391 -28.109 11.008 1 95.56 346 GLY A O 1
ATOM 2536 N N . THR A 1 347 ? -9.57 -29.109 10.086 1 94.31 347 THR A N 1
ATOM 2537 C CA . THR A 1 347 ? -8.672 -28 10.398 1 94.31 347 THR A CA 1
ATOM 2538 C C . THR A 1 347 ? -8.383 -27.188 9.148 1 94.31 347 THR A C 1
ATOM 2540 O O . THR A 1 347 ? -7.441 -26.375 9.141 1 94.31 347 THR A O 1
ATOM 2543 N N . MET A 1 348 ? -9.141 -27.516 8.086 1 96.62 348 MET A N 1
ATOM 2544 C CA . MET A 1 348 ? -8.875 -26.828 6.832 1 96.62 348 MET A CA 1
ATOM 2545 C C . MET A 1 348 ? -9.211 -25.344 6.949 1 96.62 348 MET A C 1
ATOM 2547 O O . MET A 1 348 ? -10.133 -24.969 7.676 1 96.62 348 MET A O 1
ATOM 2551 N N . ALA A 1 349 ? -8.461 -24.5 6.258 1 96.31 349 ALA A N 1
ATOM 2552 C CA . ALA A 1 349 ? -8.672 -23.047 6.242 1 96.31 349 ALA A CA 1
ATOM 2553 C C . ALA A 1 349 ? -8.406 -22.469 4.855 1 96.31 349 ALA A C 1
ATOM 2555 O O . ALA A 1 349 ? -7.699 -21.469 4.719 1 96.31 349 ALA A O 1
ATOM 2556 N N . GLN A 1 350 ? -8.945 -23.094 3.881 1 96.31 350 GLN A N 1
ATOM 2557 C CA . GLN A 1 350 ? -8.844 -22.547 2.533 1 96.31 350 GLN A CA 1
ATOM 2558 C C . GLN A 1 350 ? -9.508 -21.172 2.445 1 96.31 350 GLN A C 1
ATOM 2560 O O . GLN A 1 350 ? -10.633 -21 2.91 1 96.31 350 GLN A O 1
ATOM 2565 N N . MET A 1 351 ? -8.797 -20.25 1.92 1 96.56 351 MET A N 1
ATOM 2566 C CA . MET A 1 351 ? -9.312 -18.891 1.789 1 96.56 351 MET A CA 1
ATOM 2567 C C . MET A 1 351 ? -9.969 -18.688 0.425 1 96.56 351 MET A C 1
ATOM 2569 O O . MET A 1 351 ? -9.688 -19.422 -0.52 1 96.56 351 MET A O 1
ATOM 2573 N N . LEU A 1 352 ? -10.812 -17.672 0.305 1 96.81 352 LEU A N 1
ATOM 2574 C CA . LEU A 1 352 ? -11.391 -17.266 -0.972 1 96.81 352 LEU A CA 1
ATOM 2575 C C . LEU A 1 352 ? -10.594 -16.125 -1.597 1 96.81 352 LEU A C 1
ATOM 2577 O O . LEU A 1 352 ? -10.43 -16.062 -2.818 1 96.81 352 LEU A O 1
ATOM 2581 N N . ALA A 1 353 ? -10.141 -15.242 -0.747 1 96.69 353 ALA A N 1
ATOM 2582 C CA . ALA A 1 353 ? -9.352 -14.102 -1.205 1 96.69 353 ALA A CA 1
ATOM 2583 C C . ALA A 1 353 ? -7.918 -14.18 -0.698 1 96.69 353 ALA A C 1
ATOM 2585 O O . ALA A 1 353 ? -7.684 -14.453 0.482 1 96.69 353 ALA A O 1
ATOM 2586 N N . TYR A 1 354 ? -6.988 -13.953 -1.604 1 96 354 TYR A N 1
ATOM 2587 C CA . TYR A 1 354 ? -5.566 -13.992 -1.286 1 96 354 TYR A CA 1
ATOM 2588 C C . TYR A 1 354 ? -5.254 -13.133 -0.067 1 96 354 TYR A C 1
ATOM 2590 O O . TYR A 1 354 ? -5.598 -11.945 -0.032 1 96 354 TYR A O 1
ATOM 2598 N N . GLY A 1 355 ? -4.684 -13.734 0.922 1 92.44 355 GLY A N 1
ATOM 2599 C CA . GLY A 1 355 ? -4.215 -12.992 2.084 1 92.44 355 GLY A CA 1
ATOM 2600 C C . GLY A 1 355 ? -5.316 -12.695 3.084 1 92.44 355 GLY A C 1
ATOM 2601 O O . GLY A 1 355 ? -5.105 -11.961 4.047 1 92.44 355 GLY A O 1
ATOM 2602 N N . GLN A 1 356 ? -6.465 -13.195 2.869 1 94.12 356 GLN A N 1
ATOM 2603 C CA . GLN A 1 356 ? -7.594 -12.992 3.77 1 94.12 356 GLN A CA 1
ATOM 2604 C C . GLN A 1 356 ? -7.914 -14.258 4.555 1 94.12 356 GLN A C 1
ATOM 2606 O O . GLN A 1 356 ? -8.586 -15.156 4.047 1 94.12 356 GLN A O 1
ATOM 2611 N N . PRO A 1 357 ? -7.57 -14.297 5.824 1 93.94 357 PRO A N 1
ATOM 2612 C CA . PRO A 1 357 ? -7.762 -15.531 6.582 1 93.94 357 PRO A CA 1
ATOM 2613 C C . PRO A 1 357 ? -9.234 -15.852 6.832 1 93.94 357 PRO A C 1
ATOM 2615 O O . PRO A 1 357 ? -10.062 -14.938 6.879 1 93.94 357 PRO A O 1
ATOM 2618 N N . VAL A 1 358 ? -9.477 -17.094 6.965 1 94 358 VAL A N 1
ATOM 2619 C CA . VAL A 1 358 ? -10.789 -17.609 7.363 1 94 358 VAL A CA 1
ATOM 2620 C C . VAL A 1 358 ? -10.648 -18.469 8.617 1 94 358 VAL A C 1
ATOM 2622 O O . VAL A 1 358 ? -9.562 -18.984 8.906 1 94 358 VAL A O 1
ATOM 2625 N N . ALA A 1 359 ? -11.734 -18.594 9.328 1 93.62 359 ALA A N 1
ATOM 2626 C CA . ALA A 1 359 ? -11.711 -19.469 10.5 1 93.62 359 ALA A CA 1
ATOM 2627 C C . ALA A 1 359 ? -11.625 -20.938 10.086 1 93.62 359 ALA A C 1
ATOM 2629 O O . ALA A 1 359 ? -12.391 -21.391 9.234 1 93.62 359 ALA A O 1
ATOM 2630 N N . PRO A 1 360 ? -10.734 -21.656 10.734 1 94.94 360 PRO A N 1
ATOM 2631 C CA . PRO A 1 360 ? -10.594 -23.062 10.352 1 94.94 360 PRO A CA 1
ATOM 2632 C C . PRO A 1 360 ? -11.852 -23.875 10.641 1 94.94 360 PRO A C 1
ATOM 2634 O O . PRO A 1 360 ? -12.516 -23.656 11.656 1 94.94 360 PRO A O 1
ATOM 2637 N N . GLY A 1 361 ? -12.133 -24.781 9.719 1 96.31 361 GLY A N 1
ATOM 2638 C CA . GLY A 1 361 ? -13.203 -25.734 9.914 1 96.31 361 GLY A CA 1
ATOM 2639 C C . GLY A 1 361 ? -14.586 -25.125 9.766 1 96.31 361 GLY A C 1
ATOM 2640 O O . GLY A 1 361 ? -15.586 -25.719 10.188 1 96.31 361 GLY A O 1
ATOM 2641 N N . LEU A 1 362 ? -14.602 -23.953 9.258 1 96.31 362 LEU A N 1
ATOM 2642 C CA . LEU A 1 362 ? -15.875 -23.266 9.102 1 96.31 362 LEU A CA 1
ATOM 2643 C C . LEU A 1 362 ? -16.094 -22.844 7.656 1 96.31 362 LEU A C 1
ATOM 2645 O O . LEU A 1 362 ? -15.141 -22.531 6.945 1 96.31 362 LEU A O 1
ATOM 2649 N N . ALA A 1 363 ? -17.344 -22.828 7.285 1 97.06 363 ALA A N 1
ATOM 2650 C CA . ALA A 1 363 ? -17.688 -22.312 5.961 1 97.06 363 ALA A CA 1
ATOM 2651 C C . ALA A 1 363 ? -17.578 -20.797 5.918 1 97.06 363 ALA A C 1
ATOM 2653 O O . ALA A 1 363 ? -17.828 -20.109 6.922 1 97.06 363 ALA A O 1
ATOM 2654 N N . THR A 1 364 ? -17.266 -20.328 4.789 1 97.44 364 THR A N 1
ATOM 2655 C CA . THR A 1 364 ? -17.172 -18.891 4.582 1 97.44 364 THR A CA 1
ATOM 2656 C C . THR A 1 364 ? -17.734 -18.5 3.219 1 97.44 364 THR A C 1
ATOM 2658 O O . THR A 1 364 ? -17.484 -19.188 2.221 1 97.44 364 THR A O 1
ATOM 2661 N N . THR A 1 365 ? -18.5 -17.453 3.215 1 98.44 365 THR A N 1
ATOM 2662 C CA . THR A 1 365 ? -18.969 -16.797 1.997 1 98.44 365 THR A CA 1
ATOM 2663 C C . THR A 1 365 ? -18.359 -15.406 1.865 1 98.44 365 THR A C 1
ATOM 2665 O O . THR A 1 365 ? -18.25 -14.68 2.854 1 98.44 365 THR A O 1
ATOM 2668 N N . ALA A 1 366 ? -17.969 -15.094 0.66 1 98.31 366 ALA A N 1
ATOM 2669 C CA . ALA A 1 366 ? -17.359 -13.773 0.447 1 98.31 366 ALA A CA 1
ATOM 2670 C C . ALA A 1 366 ? -17.75 -13.211 -0.917 1 98.31 366 ALA A C 1
ATOM 2672 O O . ALA A 1 366 ? -18.109 -13.961 -1.826 1 98.31 366 ALA A O 1
ATOM 2673 N N . ALA A 1 367 ? -17.75 -11.93 -0.975 1 98.56 367 ALA A N 1
ATOM 2674 C CA . ALA A 1 367 ? -17.969 -11.18 -2.207 1 98.56 367 ALA A CA 1
ATOM 2675 C C . ALA A 1 367 ? -17.031 -9.977 -2.289 1 98.56 367 ALA A C 1
ATOM 2677 O O . ALA A 1 367 ? -16.719 -9.359 -1.27 1 98.56 367 ALA A O 1
ATOM 2678 N N . MET A 1 368 ? -16.625 -9.672 -3.529 1 98.38 368 MET A N 1
ATOM 2679 C CA . MET A 1 368 ? -15.719 -8.547 -3.729 1 98.38 368 MET A CA 1
ATOM 2680 C C . MET A 1 368 ? -16.047 -7.801 -5.02 1 98.38 368 MET A C 1
ATOM 2682 O O . MET A 1 368 ? -16.297 -8.422 -6.051 1 98.38 368 MET A O 1
ATOM 2686 N N . LEU A 1 369 ? -16.188 -6.52 -4.961 1 98.38 369 LEU A N 1
ATOM 2687 C CA . LEU A 1 369 ? -16.297 -5.59 -6.078 1 98.38 369 LEU A CA 1
ATOM 2688 C C . LEU A 1 369 ? -15.078 -4.676 -6.148 1 98.38 369 LEU A C 1
ATOM 2690 O O . LEU A 1 369 ? -14.602 -4.191 -5.121 1 98.38 369 LEU A O 1
ATOM 2694 N N . GLY A 1 370 ? -14.539 -4.586 -7.414 1 98.06 370 GLY A N 1
ATOM 2695 C CA . GLY A 1 370 ? -13.352 -3.74 -7.473 1 98.06 370 GLY A CA 1
ATOM 2696 C C . GLY A 1 370 ? -12.969 -3.354 -8.891 1 98.06 370 GLY A C 1
ATOM 2697 O O . GLY A 1 370 ? -13.734 -3.578 -9.828 1 98.06 370 GLY A O 1
ATOM 2698 N N . MET A 1 371 ? -11.844 -2.684 -8.977 1 97.94 371 MET A N 1
ATOM 2699 C CA . MET A 1 371 ? -11.281 -2.191 -10.227 1 97.94 371 MET A CA 1
ATOM 2700 C C . MET A 1 371 ? -9.773 -2.443 -10.281 1 97.94 371 MET A C 1
ATOM 2702 O O . MET A 1 371 ? -9.078 -2.271 -9.281 1 97.94 371 MET A O 1
ATOM 2706 N N . ARG A 1 372 ? -9.336 -2.859 -11.438 1 98.31 372 ARG A N 1
ATOM 2707 C CA . ARG A 1 372 ? -7.906 -2.975 -11.703 1 98.31 372 ARG A CA 1
ATOM 2708 C C . ARG A 1 372 ? -7.492 -2.088 -12.875 1 98.31 372 ARG A C 1
ATOM 2710 O O . ARG A 1 372 ? -8.141 -2.09 -13.922 1 98.31 372 ARG A O 1
ATOM 2717 N N . HIS A 1 373 ? -6.473 -1.342 -12.648 1 97.81 373 HIS A N 1
ATOM 2718 C CA . HIS A 1 373 ? -5.918 -0.456 -13.672 1 97.81 373 HIS A CA 1
ATOM 2719 C C . HIS A 1 373 ? -4.426 -0.703 -13.867 1 97.81 373 HIS A C 1
ATOM 2721 O O . HIS A 1 373 ? -3.662 -0.699 -12.898 1 97.81 373 HIS A O 1
ATOM 2727 N N . SER A 1 374 ? -4.059 -0.901 -15.109 1 96.88 374 SER A N 1
ATOM 2728 C CA . SER A 1 374 ? -2.646 -1.092 -15.438 1 96.88 374 SER A CA 1
ATOM 2729 C C . SER A 1 374 ? -2.098 0.092 -16.219 1 96.88 374 SER A C 1
ATOM 2731 O O . SER A 1 374 ? -2.836 0.757 -16.953 1 96.88 374 SER A O 1
ATOM 2733 N N . PHE A 1 375 ? -0.778 0.322 -16.078 1 94.5 375 PHE A N 1
ATOM 2734 C CA . PHE A 1 375 ? -0.103 1.385 -16.812 1 94.5 375 PHE A CA 1
ATOM 2735 C C . PHE A 1 375 ? 1.276 0.932 -17.281 1 94.5 375 PHE A C 1
ATOM 2737 O O . PHE A 1 375 ? 1.858 0.011 -16.703 1 94.5 375 PHE A O 1
ATOM 2744 N N . MET B 1 1 ? -50.156 2.066 -33.844 1 23.66 1 MET B N 1
ATOM 2745 C CA . MET B 1 1 ? -48.969 2.926 -33.906 1 23.66 1 MET B CA 1
ATOM 2746 C C . MET B 1 1 ? -47.719 2.143 -33.562 1 23.66 1 MET B C 1
ATOM 2748 O O . MET B 1 1 ? -47.75 1.232 -32.75 1 23.66 1 MET B O 1
ATOM 2752 N N . ASN B 1 2 ? -46.469 2.295 -34.344 1 23.19 2 ASN B N 1
ATOM 2753 C CA . ASN B 1 2 ? -45.406 1.483 -34.938 1 23.19 2 ASN B CA 1
ATOM 2754 C C . ASN B 1 2 ? -44.312 1.196 -33.938 1 23.19 2 ASN B C 1
ATOM 2756 O O . ASN B 1 2 ? -43.812 2.111 -33.281 1 23.19 2 ASN B O 1
ATOM 2760 N N . ALA B 1 3 ? -44.156 -0.166 -33.406 1 27.69 3 ALA B N 1
ATOM 2761 C CA . ALA B 1 3 ? -43.219 -0.978 -32.625 1 27.69 3 ALA B CA 1
ATOM 2762 C C . ALA B 1 3 ? -41.781 -0.827 -33.156 1 27.69 3 ALA B C 1
ATOM 2764 O O . ALA B 1 3 ? -40.875 -1.482 -32.656 1 27.69 3 ALA B O 1
ATOM 2765 N N . LYS B 1 4 ? -41.594 -0.403 -34.438 1 30.09 4 LYS B N 1
ATOM 2766 C CA . LYS B 1 4 ? -40.406 -0.368 -35.281 1 30.09 4 LYS B CA 1
ATOM 2767 C C . LYS B 1 4 ? -39.344 0.572 -34.688 1 30.09 4 LYS B C 1
ATOM 2769 O O . LYS B 1 4 ? -38.156 0.421 -34.969 1 30.09 4 LYS B O 1
ATOM 2774 N N . SER B 1 5 ? -39.75 1.705 -34.281 1 25.22 5 SER B N 1
ATOM 2775 C CA . SER B 1 5 ? -38.812 2.805 -34.125 1 25.22 5 SER B CA 1
ATOM 2776 C C . SER B 1 5 ? -37.938 2.604 -32.875 1 25.22 5 SER B C 1
ATOM 2778 O O . SER B 1 5 ? -37 3.365 -32.656 1 25.22 5 SER B O 1
ATOM 2780 N N . ILE B 1 6 ? -38.406 1.8 -31.922 1 22.89 6 ILE B N 1
ATOM 2781 C CA . ILE B 1 6 ? -37.812 1.937 -30.609 1 22.89 6 ILE B CA 1
ATOM 2782 C C . ILE B 1 6 ? -36.5 1.157 -30.562 1 22.89 6 ILE B C 1
ATOM 2784 O O . ILE B 1 6 ? -35.688 1.347 -29.641 1 22.89 6 ILE B O 1
ATOM 2788 N N . ALA B 1 7 ? -36.406 0.107 -31.328 1 26.62 7 ALA B N 1
ATOM 2789 C CA . ALA B 1 7 ? -35.281 -0.842 -31.297 1 26.62 7 ALA B CA 1
ATOM 2790 C C . ALA B 1 7 ? -34 -0.192 -31.781 1 26.62 7 ALA B C 1
ATOM 2792 O O . ALA B 1 7 ? -32.906 -0.666 -31.469 1 26.62 7 ALA B O 1
ATOM 2793 N N . ALA B 1 8 ? -34.094 0.568 -32.844 1 22.86 8 ALA B N 1
ATOM 2794 C CA . ALA B 1 8 ? -33 1.119 -33.625 1 22.86 8 ALA B CA 1
ATOM 2795 C C . ALA B 1 8 ? -32.125 2.049 -32.781 1 22.86 8 ALA B C 1
ATOM 2797 O O . ALA B 1 8 ? -31 2.375 -33.188 1 22.86 8 ALA B O 1
ATOM 2798 N N . ALA B 1 9 ? -32.719 2.785 -31.938 1 23.34 9 ALA B N 1
ATOM 2799 C CA . ALA B 1 9 ? -31.953 3.865 -31.312 1 23.34 9 ALA B CA 1
ATOM 2800 C C . ALA B 1 9 ? -30.875 3.312 -30.391 1 23.34 9 ALA B C 1
ATOM 2802 O O . ALA B 1 9 ? -30.094 4.074 -29.797 1 23.34 9 ALA B O 1
ATOM 2803 N N . ALA B 1 10 ? -31.062 2.09 -29.891 1 23.59 10 ALA B N 1
ATOM 2804 C CA . ALA B 1 10 ? -30.141 1.495 -28.922 1 23.59 10 ALA B CA 1
ATOM 2805 C C . ALA B 1 10 ? -28.766 1.282 -29.531 1 23.59 10 ALA B C 1
ATOM 2807 O O . ALA B 1 10 ? -27.766 1.153 -28.812 1 23.59 10 ALA B O 1
ATOM 2808 N N . LEU B 1 11 ? -28.703 0.896 -30.859 1 24.59 11 LEU B N 1
ATOM 2809 C CA . LEU B 1 11 ? -27.516 0.43 -31.578 1 24.59 11 LEU B CA 1
ATOM 2810 C C . LEU B 1 11 ? -26.547 1.578 -31.828 1 24.59 11 LEU B C 1
ATOM 2812 O O . LEU B 1 11 ? -25.438 1.36 -32.312 1 24.59 11 LEU B O 1
ATOM 2816 N N . ALA B 1 12 ? -27.109 2.764 -32.156 1 26.08 12 ALA B N 1
ATOM 2817 C CA . ALA B 1 12 ? -26.25 3.787 -32.719 1 26.08 12 ALA B CA 1
ATOM 2818 C C . ALA B 1 12 ? -25.094 4.129 -31.766 1 26.08 12 ALA B C 1
ATOM 2820 O O . ALA B 1 12 ? -24.172 4.848 -32.125 1 26.08 12 ALA B O 1
ATOM 2821 N N . VAL B 1 13 ? -25.406 4.113 -30.469 1 27.47 13 VAL B N 1
ATOM 2822 C CA . VAL B 1 13 ? -24.422 4.75 -29.609 1 27.47 13 VAL B CA 1
ATOM 2823 C C . VAL B 1 13 ? -23.141 3.908 -29.578 1 27.47 13 VAL B C 1
ATOM 2825 O O . VAL B 1 13 ? -22.188 4.258 -28.891 1 27.47 13 VAL B O 1
ATOM 2828 N N . ALA B 1 14 ? -23.047 2.707 -30.109 1 28.88 14 ALA B N 1
ATOM 2829 C CA . ALA B 1 14 ? -21.953 1.753 -30.047 1 28.88 14 ALA B CA 1
ATOM 2830 C C . ALA B 1 14 ? -20.766 2.227 -30.891 1 28.88 14 ALA B C 1
ATOM 2832 O O . ALA B 1 14 ? -19.688 1.63 -30.844 1 28.88 14 ALA B O 1
ATOM 2833 N N . GLN B 1 15 ? -20.938 2.809 -32.062 1 26.56 15 GLN B N 1
ATOM 2834 C CA . GLN B 1 15 ? -19.859 3.012 -33.031 1 26.56 15 GLN B CA 1
ATOM 2835 C C . GLN B 1 15 ? -18.875 4.07 -32.531 1 26.56 15 GLN B C 1
ATOM 2837 O O . GLN B 1 15 ? -18.062 4.57 -33.312 1 26.56 15 GLN B O 1
ATOM 2842 N N . ALA B 1 16 ? -19.219 4.922 -31.578 1 31.16 16 ALA B N 1
ATOM 2843 C CA . ALA B 1 16 ? -18.219 5.973 -31.422 1 31.16 16 ALA B CA 1
ATOM 2844 C C . ALA B 1 16 ? -16.812 5.383 -31.375 1 31.16 16 ALA B C 1
ATOM 2846 O O . ALA B 1 16 ? -16.625 4.262 -30.906 1 31.16 16 ALA B O 1
ATOM 2847 N N . GLY B 1 17 ? -15.805 5.82 -32.188 1 31.52 17 GLY B N 1
ATOM 2848 C CA . GLY B 1 17 ? -14.414 5.461 -32.438 1 31.52 17 GLY B CA 1
ATOM 2849 C C . GLY B 1 17 ? -13.688 5.051 -31.172 1 31.52 17 GLY B C 1
ATOM 2850 O O . GLY B 1 17 ? -14.008 5.527 -30.078 1 31.52 17 GLY B O 1
ATOM 2851 N N . LEU B 1 18 ? -13.234 3.811 -31.016 1 34.47 18 LEU B N 1
ATOM 2852 C CA . LEU B 1 18 ? -12.359 3.355 -29.953 1 34.47 18 LEU B CA 1
ATOM 2853 C C . LEU B 1 18 ? -11.398 4.461 -29.531 1 34.47 18 LEU B C 1
ATOM 2855 O O . LEU B 1 18 ? -10.5 4.828 -30.281 1 34.47 18 LEU B O 1
ATOM 2859 N N . ALA B 1 19 ? -11.758 5.688 -29.125 1 35.88 19 ALA B N 1
ATOM 2860 C CA . ALA B 1 19 ? -10.898 6.719 -28.547 1 35.88 19 ALA B CA 1
ATOM 2861 C C . ALA B 1 19 ? -9.711 6.102 -27.812 1 35.88 19 ALA B C 1
ATOM 2863 O O . ALA B 1 19 ? -9.883 5.258 -26.938 1 35.88 19 ALA B O 1
ATOM 2864 N N . HIS B 1 20 ? -8.617 5.801 -28.5 1 43.47 20 HIS B N 1
ATOM 2865 C CA . HIS B 1 20 ? -7.348 5.449 -27.859 1 43.47 20 HIS B CA 1
ATOM 2866 C C . HIS B 1 20 ? -7.195 6.152 -26.516 1 43.47 20 HIS B C 1
ATOM 2868 O O . HIS B 1 20 ? -7.098 7.379 -26.453 1 43.47 20 HIS B O 1
ATOM 2874 N N . ALA B 1 21 ? -7.914 5.773 -25.594 1 52.66 21 ALA B N 1
ATOM 2875 C CA . ALA B 1 21 ? -7.719 6.277 -24.234 1 52.66 21 ALA B CA 1
ATOM 2876 C C . ALA B 1 21 ? -6.266 6.672 -24 1 52.66 21 ALA B C 1
ATOM 2878 O O . ALA B 1 21 ? -5.363 5.84 -24.125 1 52.66 21 ALA B O 1
ATOM 2879 N N . GLN B 1 22 ? -5.891 7.895 -24.328 1 62.53 22 GLN B N 1
ATOM 2880 C CA . GLN B 1 22 ? -4.551 8.438 -24.109 1 62.53 22 GLN B CA 1
ATOM 2881 C C . GLN B 1 22 ? -4.16 8.352 -22.641 1 62.53 22 GLN B C 1
ATOM 2883 O O . GLN B 1 22 ? -4.891 8.828 -21.766 1 62.53 22 GLN B O 1
ATOM 2888 N N . SER B 1 23 ? -3.381 7.297 -22.234 1 75.31 23 SER B N 1
ATOM 2889 C CA . SER B 1 23 ? -2.828 7.109 -20.906 1 75.31 23 SER B CA 1
ATOM 2890 C C . SER B 1 23 ? -1.54 7.906 -20.719 1 75.31 23 SER B C 1
ATOM 2892 O O . SER B 1 23 ? -0.801 8.133 -21.688 1 75.31 23 SER B O 1
ATOM 2894 N N . SER B 1 24 ? -1.603 8.703 -19.672 1 86.06 24 SER B N 1
ATOM 2895 C CA . SER B 1 24 ? -0.372 9.398 -19.297 1 86.06 24 SER B CA 1
ATOM 2896 C C . SER B 1 24 ? 0.15 8.922 -17.953 1 86.06 24 SER B C 1
ATOM 2898 O O . SER B 1 24 ? -0.633 8.586 -17.062 1 86.06 24 SER B O 1
ATOM 2900 N N . VAL B 1 25 ? 1.419 8.633 -17.938 1 91.12 25 VAL B N 1
ATOM 2901 C CA . VAL B 1 25 ? 2.113 8.305 -16.688 1 91.12 25 VAL B CA 1
ATOM 2902 C C . VAL B 1 25 ? 3.254 9.289 -16.453 1 91.12 25 VAL B C 1
ATOM 2904 O O . VAL B 1 25 ? 4.031 9.57 -17.375 1 91.12 25 VAL B O 1
ATOM 2907 N N . THR B 1 26 ? 3.289 9.867 -15.234 1 94.38 26 THR B N 1
ATOM 2908 C CA . THR B 1 26 ? 4.301 10.867 -14.914 1 94.38 26 THR B CA 1
ATOM 2909 C C . THR B 1 26 ? 5.059 10.484 -13.641 1 94.38 26 THR B C 1
ATOM 2911 O O . THR B 1 26 ? 4.445 10.125 -12.633 1 94.38 26 THR B O 1
ATOM 2914 N N . LEU B 1 27 ? 6.398 10.508 -13.805 1 94.69 27 LEU B N 1
ATOM 2915 C CA . LEU B 1 27 ? 7.254 10.461 -12.625 1 94.69 27 LEU B CA 1
ATOM 2916 C C . LEU B 1 27 ? 7.477 11.867 -12.07 1 94.69 27 LEU B C 1
ATOM 2918 O O . LEU B 1 27 ? 7.707 12.812 -12.828 1 94.69 27 LEU B O 1
ATOM 2922 N N . TYR B 1 28 ? 7.375 12.031 -10.727 1 96.88 28 TYR B N 1
ATOM 2923 C CA . TYR B 1 28 ? 7.578 13.344 -10.125 1 96.88 28 TYR B CA 1
ATOM 2924 C C . TYR B 1 28 ? 8.203 13.219 -8.742 1 96.88 28 TYR B C 1
ATOM 2926 O O . TYR B 1 28 ? 8.359 12.109 -8.219 1 96.88 28 TYR B O 1
ATOM 2934 N N . GLY B 1 29 ? 8.625 14.414 -8.18 1 98 29 GLY B N 1
ATOM 2935 C CA . GLY B 1 29 ? 9.188 14.391 -6.84 1 98 29 GLY B CA 1
ATOM 2936 C C . GLY B 1 29 ? 9.719 15.742 -6.391 1 98 29 GLY B C 1
ATOM 2937 O O . GLY B 1 29 ? 9.508 16.75 -7.066 1 98 29 GLY B O 1
ATOM 2938 N N . ALA B 1 30 ? 10.227 15.688 -5.172 1 98.38 30 ALA B N 1
ATOM 2939 C CA . ALA B 1 30 ? 10.859 16.859 -4.574 1 98.38 30 ALA B CA 1
ATOM 2940 C C . ALA B 1 30 ? 11.891 16.438 -3.527 1 98.38 30 ALA B C 1
ATOM 2942 O O . ALA B 1 30 ? 11.75 15.398 -2.885 1 98.38 30 ALA B O 1
ATOM 2943 N N . LEU B 1 31 ? 12.93 17.188 -3.492 1 98.38 31 LEU B N 1
ATOM 2944 C CA . LEU B 1 31 ? 13.891 17.094 -2.404 1 98.38 31 LEU B CA 1
ATOM 2945 C C . LEU B 1 31 ? 13.945 18.391 -1.604 1 98.38 31 LEU B C 1
ATOM 2947 O O . LEU B 1 31 ? 13.953 19.484 -2.18 1 98.38 31 LEU B O 1
ATOM 2951 N N . ASP B 1 32 ? 13.906 18.266 -0.335 1 98.62 32 ASP B N 1
ATOM 2952 C CA . ASP B 1 32 ? 13.938 19.375 0.603 1 98.62 32 ASP B CA 1
ATOM 2953 C C . ASP B 1 32 ? 14.922 19.125 1.737 1 98.62 32 ASP B C 1
ATOM 2955 O O . ASP B 1 32 ? 14.695 18.25 2.578 1 98.62 32 ASP B O 1
ATOM 2959 N N . ALA B 1 33 ? 15.961 19.844 1.743 1 97.38 33 ALA B N 1
ATOM 2960 C CA . ALA B 1 33 ? 17.031 19.594 2.709 1 97.38 33 ALA B CA 1
ATOM 2961 C C . ALA B 1 33 ? 17.625 20.891 3.229 1 97.38 33 ALA B C 1
ATOM 2963 O O . ALA B 1 33 ? 17.672 21.891 2.51 1 97.38 33 ALA B O 1
ATOM 2964 N N . GLY B 1 34 ? 18.062 20.812 4.457 1 98 34 GLY B N 1
ATOM 2965 C CA . GLY B 1 34 ? 18.703 21.969 5.059 1 98 34 GLY B CA 1
ATOM 2966 C C . GLY B 1 34 ? 19.484 21.625 6.316 1 98 34 GLY B C 1
ATOM 2967 O O . GLY B 1 34 ? 19.719 20.453 6.609 1 98 34 GLY B O 1
ATOM 2968 N N . VAL B 1 35 ? 20.016 22.688 6.906 1 98 35 VAL B N 1
ATOM 2969 C CA . VAL B 1 35 ? 20.703 22.578 8.188 1 98 35 VAL B CA 1
ATOM 2970 C C . VAL B 1 35 ? 19.859 23.188 9.289 1 98 35 VAL B C 1
ATOM 2972 O O . VAL B 1 35 ? 19.375 24.328 9.164 1 98 35 VAL B O 1
ATOM 2975 N N . LEU B 1 36 ? 19.672 22.422 10.352 1 98.44 36 LEU B N 1
ATOM 2976 C CA . LEU B 1 36 ? 18.875 22.859 11.492 1 98.44 36 LEU B CA 1
ATOM 2977 C C . LEU B 1 36 ? 19.75 23.062 12.727 1 98.44 36 LEU B C 1
ATOM 2979 O O . LEU B 1 36 ? 20.625 22.25 13.016 1 98.44 36 LEU B O 1
ATOM 2983 N N . TRP B 1 37 ? 19.562 24.156 13.305 1 98.44 37 TRP B N 1
ATOM 2984 C CA . TRP B 1 37 ? 20.078 24.391 14.656 1 98.44 37 TRP B CA 1
ATOM 2985 C C . TRP B 1 37 ? 18.922 24.531 15.648 1 98.44 37 TRP B C 1
ATOM 2987 O O . TRP B 1 37 ? 17.922 25.188 15.359 1 98.44 37 TRP B O 1
ATOM 2997 N N . GLN B 1 38 ? 19.047 23.906 16.812 1 97.75 38 GLN B N 1
ATOM 2998 C CA . GLN B 1 38 ? 18.062 23.953 17.906 1 97.75 38 GLN B CA 1
ATOM 2999 C C . GLN B 1 38 ? 18.766 23.938 19.266 1 97.75 38 GLN B C 1
ATOM 3001 O O . GLN B 1 38 ? 19.688 23.156 19.484 1 97.75 38 GLN B O 1
ATOM 3006 N N . ASN B 1 39 ? 18.297 24.766 20.172 1 97.25 39 ASN B N 1
ATOM 3007 C CA . ASN B 1 39 ? 19.062 24.953 21.406 1 97.25 39 ASN B CA 1
ATOM 3008 C C . ASN B 1 39 ? 18.719 23.906 22.453 1 97.25 39 ASN B C 1
ATOM 3010 O O . ASN B 1 39 ? 19.484 23.703 23.391 1 97.25 39 ASN B O 1
ATOM 3014 N N . THR B 1 40 ? 17.516 23.297 22.406 1 95.12 40 THR B N 1
ATOM 3015 C CA . THR B 1 40 ? 17.156 22.156 23.234 1 95.12 40 THR B CA 1
ATOM 3016 C C . THR B 1 40 ? 16.594 21.031 22.375 1 95.12 40 THR B C 1
ATOM 3018 O O . THR B 1 40 ? 16.062 21.281 21.281 1 95.12 40 THR B O 1
ATOM 3021 N N . SER B 1 41 ? 16.75 19.797 22.828 1 94.56 41 SER B N 1
ATOM 3022 C CA . SER B 1 41 ? 16.312 18.656 22.047 1 94.56 41 SER B CA 1
ATOM 3023 C C . SER B 1 41 ? 15.977 17.469 22.938 1 94.56 41 SER B C 1
ATOM 3025 O O . SER B 1 41 ? 16.219 17.516 24.156 1 94.56 41 SER B O 1
ATOM 3027 N N . ALA B 1 42 ? 15.336 16.547 22.359 1 95.25 42 ALA B N 1
ATOM 3028 C CA . ALA B 1 42 ? 15.062 15.266 23.016 1 95.25 42 ALA B CA 1
ATOM 3029 C C . ALA B 1 42 ? 15.203 14.109 22.031 1 95.25 42 ALA B C 1
ATOM 3031 O O . ALA B 1 42 ? 15.203 14.32 20.812 1 95.25 42 ALA B O 1
ATOM 3032 N N . ALA B 1 43 ? 15.312 12.906 22.562 1 90.81 43 ALA B N 1
ATOM 3033 C CA . ALA B 1 43 ? 15.5 11.727 21.719 1 90.81 43 ALA B CA 1
ATOM 3034 C C . ALA B 1 43 ? 14.18 11.242 21.141 1 90.81 43 ALA B C 1
ATOM 3036 O O . ALA B 1 43 ? 14.156 10.539 20.125 1 90.81 43 ALA B O 1
ATOM 3037 N N . SER B 1 44 ? 13.172 11.555 21.844 1 89.88 44 SER B N 1
ATOM 3038 C CA . SER B 1 44 ? 11.859 11.078 21.422 1 89.88 44 SER B CA 1
ATOM 3039 C C . SER B 1 44 ? 10.766 12.078 21.781 1 89.88 44 SER B C 1
ATOM 3041 O O . SER B 1 44 ? 11.047 13.117 22.391 1 89.88 44 SER B O 1
ATOM 3043 N N . PHE B 1 45 ? 9.547 11.734 21.406 1 88.31 45 PHE B N 1
ATOM 3044 C CA . PHE B 1 45 ? 8.406 12.594 21.703 1 88.31 45 PHE B CA 1
ATOM 3045 C C . PHE B 1 45 ? 7.738 12.164 23 1 88.31 45 PHE B C 1
ATOM 3047 O O . PHE B 1 45 ? 6.594 12.539 23.281 1 88.31 45 PHE B O 1
ATOM 3054 N N . SER B 1 46 ? 8.438 11.406 23.812 1 85.69 46 SER B N 1
ATOM 3055 C CA . SER B 1 46 ? 7.926 11.008 25.109 1 85.69 46 SER B CA 1
ATOM 3056 C C . SER B 1 46 ? 7.73 12.219 26.016 1 85.69 46 SER B C 1
ATOM 3058 O O . SER B 1 46 ? 8.562 13.133 26.047 1 85.69 46 SER B O 1
ATOM 3060 N N . PRO B 1 47 ? 6.676 12.211 26.781 1 82.56 47 PRO B N 1
ATOM 3061 C CA . PRO B 1 47 ? 6.43 13.344 27.672 1 82.56 47 PRO B CA 1
ATOM 3062 C C . PRO B 1 47 ? 7.441 13.422 28.812 1 82.56 47 PRO B C 1
ATOM 3064 O O . PRO B 1 47 ? 7.461 14.406 29.562 1 82.56 47 PRO B O 1
ATOM 3067 N N . THR B 1 48 ? 8.234 12.406 28.938 1 86.56 48 THR B N 1
ATOM 3068 C CA . THR B 1 48 ? 9.234 12.422 29.984 1 86.56 48 THR B CA 1
ATOM 3069 C C . THR B 1 48 ? 10.641 12.414 29.406 1 86.56 48 THR B C 1
ATOM 3071 O O . THR B 1 48 ? 11.609 12.117 30.109 1 86.56 48 THR B O 1
ATOM 3074 N N . ALA B 1 49 ? 10.695 12.727 28.156 1 91.81 49 ALA B N 1
ATOM 3075 C CA . ALA B 1 49 ? 12.008 12.68 27.516 1 91.81 49 ALA B CA 1
ATOM 3076 C C . ALA B 1 49 ? 12.93 13.75 28.094 1 91.81 49 ALA B C 1
ATOM 3078 O O . ALA B 1 49 ? 12.562 14.93 28.156 1 91.81 49 ALA B O 1
ATOM 3079 N N . PRO B 1 50 ? 14.141 13.422 28.453 1 94.12 50 PRO B N 1
ATOM 3080 C CA . PRO B 1 50 ? 15.07 14.414 29 1 94.12 50 PRO B CA 1
ATOM 3081 C C . PRO B 1 50 ? 15.617 15.359 27.922 1 94.12 50 PRO B C 1
ATOM 3083 O O . PRO B 1 50 ? 15.648 15.008 26.75 1 94.12 50 PRO B O 1
ATOM 3086 N N . ASN B 1 51 ? 15.961 16.562 28.391 1 96.12 51 ASN B N 1
ATOM 3087 C CA . ASN B 1 51 ? 16.656 17.5 27.5 1 96.12 51 ASN B CA 1
ATOM 3088 C C . ASN B 1 51 ? 18.062 16.984 27.156 1 96.12 51 ASN B C 1
ATOM 3090 O O . ASN B 1 51 ? 18.875 16.734 28.047 1 96.12 51 ASN B O 1
ATOM 3094 N N . THR B 1 52 ? 18.406 16.859 25.922 1 95.75 52 THR B N 1
ATOM 3095 C CA . THR B 1 52 ? 19.703 16.359 25.484 1 95.75 52 THR B CA 1
ATOM 3096 C C . THR B 1 52 ? 20.594 17.5 25.016 1 95.75 52 THR B C 1
ATOM 3098 O O . THR B 1 52 ? 21.688 17.266 24.5 1 95.75 52 THR B O 1
ATOM 3101 N N . GLY B 1 53 ? 20.125 18.781 25.047 1 95.81 53 GLY B N 1
ATOM 3102 C CA . GLY B 1 53 ? 20.922 19.953 24.719 1 95.81 53 GLY B CA 1
ATOM 3103 C C . GLY B 1 53 ? 20.781 20.391 23.266 1 95.81 53 GLY B C 1
ATOM 3104 O O . GLY B 1 53 ? 19.828 20 22.594 1 95.81 53 GLY B O 1
ATOM 3105 N N . ALA B 1 54 ? 21.672 21.266 22.891 1 96.38 54 ALA B N 1
ATOM 3106 C CA . ALA B 1 54 ? 21.625 21.859 21.562 1 96.38 54 ALA B CA 1
ATOM 3107 C C . ALA B 1 54 ? 22 20.844 20.484 1 96.38 54 ALA B C 1
ATOM 3109 O O . ALA B 1 54 ? 22.812 19.938 20.734 1 96.38 54 ALA B O 1
ATOM 3110 N N . VAL B 1 55 ? 21.453 21.047 19.328 1 96.69 55 VAL B N 1
ATOM 3111 C CA . VAL B 1 55 ? 21.781 20.156 18.219 1 96.69 55 VAL B CA 1
ATOM 3112 C C . VAL B 1 55 ? 21.938 20.969 16.938 1 96.69 55 VAL B C 1
ATOM 3114 O O . VAL B 1 55 ? 21.25 21.969 16.75 1 96.69 55 VAL B O 1
ATOM 3117 N N . VAL B 1 56 ? 22.906 20.641 16.156 1 96.81 56 VAL B N 1
ATOM 3118 C CA . VAL B 1 56 ? 23.047 21.031 14.758 1 96.81 56 VAL B CA 1
ATOM 3119 C C . VAL B 1 56 ? 23.031 19.797 13.867 1 96.81 56 VAL B C 1
ATOM 3121 O O . VAL B 1 56 ? 23.828 18.875 14.062 1 96.81 56 VAL B O 1
ATOM 3124 N N . ARG B 1 57 ? 22.141 19.812 12.836 1 96.44 57 ARG B N 1
ATOM 3125 C CA . ARG B 1 57 ? 22.078 18.594 12.031 1 96.44 57 ARG B CA 1
ATOM 3126 C C . ARG B 1 57 ? 21.562 18.891 10.633 1 96.44 57 ARG B C 1
ATOM 3128 O O . ARG B 1 57 ? 20.953 19.938 10.398 1 96.44 57 ARG B O 1
ATOM 3135 N N . PHE B 1 58 ? 21.953 17.938 9.695 1 96.44 58 PHE B N 1
ATOM 3136 C CA . PHE B 1 58 ? 21.188 17.844 8.453 1 96.44 58 PHE B CA 1
ATOM 3137 C C . PHE B 1 58 ? 19.719 17.516 8.75 1 96.44 58 PHE B C 1
ATOM 3139 O O . PHE B 1 58 ? 19.422 16.625 9.547 1 96.44 58 PHE B O 1
ATOM 3146 N N . LYS B 1 59 ? 18.875 18.312 8.164 1 97.19 59 LYS B N 1
ATOM 3147 C CA . LYS B 1 59 ? 17.453 18.062 8.391 1 97.19 59 LYS B CA 1
ATOM 3148 C C . LYS B 1 59 ? 16.703 17.984 7.07 1 97.19 59 LYS B C 1
ATOM 3150 O O . LYS B 1 59 ? 16.75 18.906 6.262 1 97.19 59 LYS B O 1
ATOM 3155 N N . ASP B 1 60 ? 16.078 16.828 6.906 1 96.81 60 ASP B N 1
ATOM 3156 C CA . ASP B 1 60 ? 15.148 16.672 5.793 1 96.81 60 ASP B CA 1
ATOM 3157 C C . ASP B 1 60 ? 13.852 17.438 6.043 1 96.81 60 ASP B C 1
ATOM 3159 O O . ASP B 1 60 ? 13.266 17.328 7.125 1 96.81 60 ASP B O 1
ATOM 3163 N N . GLY B 1 61 ? 13.422 18.219 4.996 1 96.75 61 GLY B N 1
ATOM 3164 C CA . GLY B 1 61 ? 12.109 18.828 5.016 1 96.75 61 GLY B CA 1
ATOM 3165 C C . GLY B 1 61 ? 12.062 20.109 5.828 1 96.75 61 GLY B C 1
ATOM 3166 O O . GLY B 1 61 ? 11.648 20.109 6.988 1 96.75 61 GLY B O 1
ATOM 3167 N N . GLY B 1 62 ? 12.344 21.172 5.301 1 96 62 GLY B N 1
ATOM 3168 C CA . GLY B 1 62 ? 12.109 22.469 5.91 1 96 62 GLY B CA 1
ATOM 3169 C C . GLY B 1 62 ? 10.773 23.078 5.52 1 96 62 GLY B C 1
ATOM 3170 O O . GLY B 1 62 ? 10.125 23.734 6.332 1 96 62 GLY B O 1
ATOM 3171 N N . VAL B 1 63 ? 10.422 22.781 4.297 1 97.69 63 VAL B N 1
ATOM 3172 C CA . VAL B 1 63 ? 9.141 23.25 3.787 1 97.69 63 VAL B CA 1
ATOM 3173 C C . VAL B 1 63 ? 8.156 22.078 3.723 1 97.69 63 VAL B C 1
ATOM 3175 O O . VAL B 1 63 ? 7.098 22.109 4.352 1 97.69 63 VAL B O 1
ATOM 3178 N N . TYR B 1 64 ? 8.5 21.078 2.971 1 98 64 TYR B N 1
ATOM 3179 C CA . TYR B 1 64 ? 7.707 19.859 2.889 1 98 64 TYR B CA 1
ATOM 3180 C C . TYR B 1 64 ? 8.602 18.625 2.779 1 98 64 TYR B C 1
ATOM 3182 O O . TYR B 1 64 ? 9.828 18.75 2.756 1 98 64 TYR B O 1
ATOM 3190 N N . SER B 1 65 ? 7.992 17.438 2.713 1 96.94 65 SER B N 1
ATOM 3191 C CA . SER B 1 65 ? 8.734 16.188 2.668 1 96.94 65 SER B CA 1
ATOM 3192 C C . SER B 1 65 ? 9.516 16.047 1.368 1 96.94 65 SER B C 1
ATOM 3194 O O . SER B 1 65 ? 9.102 16.562 0.329 1 96.94 65 SER B O 1
ATOM 3196 N N . SER B 1 66 ? 10.719 15.445 1.473 1 98.38 66 SER B N 1
ATOM 3197 C CA . SER B 1 66 ? 11.281 14.82 0.282 1 98.38 66 SER B CA 1
ATOM 3198 C C . SER B 1 66 ? 10.469 13.609 -0.147 1 98.38 66 SER B C 1
ATOM 3200 O O . SER B 1 66 ? 10.141 12.75 0.678 1 98.38 66 SER B O 1
ATOM 3202 N N . LEU B 1 67 ? 10.125 13.609 -1.433 1 98.56 67 LEU B N 1
ATOM 3203 C CA . LEU B 1 67 ? 9.227 12.547 -1.883 1 98.56 67 LEU B CA 1
ATOM 3204 C C . LEU B 1 67 ? 9.438 12.25 -3.363 1 98.56 67 LEU B C 1
ATOM 3206 O O . LEU B 1 67 ? 10.062 13.039 -4.078 1 98.56 67 LEU B O 1
ATOM 3210 N N . TRP B 1 68 ? 9.008 11.078 -3.785 1 97.69 68 TRP B N 1
ATOM 3211 C CA . TRP B 1 68 ? 8.859 10.719 -5.191 1 97.69 68 TRP B CA 1
ATOM 3212 C C . TRP B 1 68 ? 7.539 9.992 -5.434 1 97.69 68 TRP B C 1
ATOM 3214 O O . TRP B 1 68 ? 6.918 9.492 -4.492 1 97.69 68 TRP B O 1
ATOM 3224 N N . GLY B 1 69 ? 7.113 10.055 -6.684 1 97.62 69 GLY B N 1
ATOM 3225 C CA . GLY B 1 69 ? 5.863 9.375 -6.98 1 97.62 69 GLY B CA 1
ATOM 3226 C C . GLY B 1 69 ? 5.629 9.18 -8.469 1 97.62 69 GLY B C 1
ATOM 3227 O O . GLY B 1 69 ? 6.43 9.625 -9.289 1 97.62 69 GLY B O 1
ATOM 3228 N N . ILE B 1 70 ? 4.645 8.359 -8.75 1 96.81 70 ILE B N 1
ATOM 3229 C CA . ILE B 1 70 ? 4.121 8.094 -10.078 1 96.81 70 ILE B CA 1
ATOM 3230 C C . ILE B 1 70 ? 2.625 8.398 -10.117 1 96.81 70 ILE B C 1
ATOM 3232 O O . ILE B 1 70 ? 1.881 7.98 -9.227 1 96.81 70 ILE B O 1
ATOM 3236 N N . LYS B 1 71 ? 2.223 9.164 -11.102 1 97.31 71 LYS B N 1
ATOM 3237 C CA . LYS B 1 71 ? 0.792 9.414 -11.266 1 97.31 71 LYS B CA 1
ATOM 3238 C C . LYS B 1 71 ? 0.38 9.289 -12.727 1 97.31 71 LYS B C 1
ATOM 3240 O O . LYS B 1 71 ? 1.217 9.406 -13.625 1 97.31 71 LYS B O 1
ATOM 3245 N N . GLY B 1 72 ? -0.95 9.016 -12.914 1 95.56 72 GLY B N 1
ATOM 3246 C CA . GLY B 1 72 ? -1.441 8.898 -14.273 1 95.56 72 GLY B CA 1
ATOM 3247 C C . GLY B 1 72 ? -2.953 8.969 -14.375 1 95.56 72 GLY B C 1
ATOM 3248 O O . GLY B 1 72 ? -3.646 8.984 -13.359 1 95.56 72 GLY B O 1
ATOM 3249 N N . THR B 1 73 ? -3.35 9.156 -15.578 1 94.69 73 THR B N 1
ATOM 3250 C CA . THR B 1 73 ? -4.773 9.195 -15.891 1 94.69 73 THR B CA 1
ATOM 3251 C C . THR B 1 73 ? -5.066 8.438 -17.172 1 94.69 73 THR B C 1
ATOM 3253 O O . THR B 1 73 ? -4.188 8.281 -18.031 1 94.69 73 THR B O 1
ATOM 3256 N N . GLU B 1 74 ? -6.188 7.875 -17.203 1 94.56 74 GLU B N 1
ATOM 3257 C CA . GLU B 1 74 ? -6.738 7.289 -18.422 1 94.56 74 GLU B CA 1
ATOM 3258 C C . GLU B 1 74 ? -8.109 7.871 -18.75 1 94.56 74 GLU B C 1
ATOM 3260 O O . GLU B 1 74 ? -9.031 7.789 -17.938 1 94.56 74 GLU B O 1
ATOM 3265 N N . ASP B 1 75 ? -8.188 8.391 -19.953 1 93.62 75 ASP B N 1
ATOM 3266 C CA . ASP B 1 75 ? -9.461 8.953 -20.391 1 93.62 75 ASP B CA 1
ATOM 3267 C C . ASP B 1 75 ? -10.453 7.848 -20.75 1 93.62 75 ASP B C 1
ATOM 3269 O O . ASP B 1 75 ? -10.141 6.953 -21.531 1 93.62 75 ASP B O 1
ATOM 3273 N N . LEU B 1 76 ? -11.633 7.895 -20.156 1 91.38 76 LEU B N 1
ATOM 3274 C CA . LEU B 1 76 ? -12.68 6.914 -20.406 1 91.38 76 LEU B CA 1
ATOM 3275 C C . LEU B 1 76 ? -13.711 7.465 -21.391 1 91.38 76 LEU B C 1
ATOM 3277 O O . LEU B 1 76 ? -14.633 6.754 -21.781 1 91.38 76 LEU B O 1
ATOM 3281 N N . GLY B 1 77 ? -13.602 8.703 -21.75 1 90.06 77 GLY B N 1
ATOM 3282 C CA . GLY B 1 77 ? -14.602 9.383 -22.562 1 90.06 77 GLY B CA 1
ATOM 3283 C C . GLY B 1 77 ? -15.672 10.078 -21.734 1 90.06 77 GLY B C 1
ATOM 3284 O O . GLY B 1 77 ? -15.867 9.75 -20.562 1 90.06 77 GLY B O 1
ATOM 3285 N N . GLY B 1 78 ? -16.406 11.086 -22.266 1 93.06 78 GLY B N 1
ATOM 3286 C CA . GLY B 1 78 ? -17.5 11.789 -21.625 1 93.06 78 GLY B CA 1
ATOM 3287 C C . GLY B 1 78 ? -17.062 12.648 -20.453 1 93.06 78 GLY B C 1
ATOM 3288 O O . GLY B 1 78 ? -17.844 12.938 -19.562 1 93.06 78 GLY B O 1
ATOM 3289 N N . GLY B 1 79 ? -15.828 12.977 -20.438 1 94.06 79 GLY B N 1
ATOM 3290 C CA . GLY B 1 79 ? -15.32 13.805 -19.359 1 94.06 79 GLY B CA 1
ATOM 3291 C C . GLY B 1 79 ? -14.898 13.008 -18.141 1 94.06 79 GLY B C 1
ATOM 3292 O O . GLY B 1 79 ? -14.547 13.586 -17.109 1 94.06 79 GLY B O 1
ATOM 3293 N N . TYR B 1 80 ? -14.93 11.703 -18.234 1 94.56 80 TYR B N 1
ATOM 3294 C CA . TYR B 1 80 ? -14.555 10.844 -17.109 1 94.56 80 TYR B CA 1
ATOM 3295 C C . TYR B 1 80 ? -13.164 10.258 -17.312 1 94.56 80 TYR B C 1
ATOM 3297 O O . TYR B 1 80 ? -12.75 10.008 -18.453 1 94.56 80 TYR B O 1
ATOM 3305 N N . ARG B 1 81 ? -12.492 10.07 -16.219 1 96.25 81 ARG B N 1
ATOM 3306 C CA . ARG B 1 81 ? -11.148 9.5 -16.266 1 96.25 81 ARG B CA 1
ATOM 3307 C C . ARG B 1 81 ? -10.898 8.609 -15.047 1 96.25 81 ARG B C 1
ATOM 3309 O O . ARG B 1 81 ? -11.461 8.836 -13.977 1 96.25 81 ARG B O 1
ATOM 3316 N N . VAL B 1 82 ? -10.07 7.633 -15.273 1 96.38 82 VAL B N 1
ATOM 3317 C CA . VAL B 1 82 ? -9.453 6.891 -14.18 1 96.38 82 VAL B CA 1
ATOM 3318 C C . VAL B 1 82 ? -8.133 7.543 -13.789 1 96.38 82 VAL B C 1
ATOM 3320 O O . VAL B 1 82 ? -7.363 7.965 -14.656 1 96.38 82 VAL B O 1
ATOM 3323 N N . ASN B 1 83 ? -7.949 7.688 -12.516 1 96.44 83 ASN B N 1
ATOM 3324 C CA . ASN B 1 83 ? -6.695 8.25 -12.023 1 96.44 83 ASN B CA 1
ATOM 3325 C C . ASN B 1 83 ? -6.027 7.328 -11.008 1 96.44 83 ASN B C 1
ATOM 3327 O O . ASN B 1 83 ? -6.711 6.602 -10.273 1 96.44 83 ASN B O 1
ATOM 3331 N N . PHE B 1 84 ? -4.75 7.34 -11.055 1 97.25 84 PHE B N 1
ATOM 3332 C CA . PHE B 1 84 ? -3.998 6.691 -9.992 1 97.25 84 PHE B CA 1
ATOM 3333 C C . PHE B 1 84 ? -2.826 7.562 -9.547 1 97.25 84 PHE B C 1
ATOM 3335 O O . PHE B 1 84 ? -2.35 8.406 -10.312 1 97.25 84 PHE B O 1
ATOM 3342 N N . ARG B 1 85 ? -2.416 7.383 -8.305 1 97.69 85 ARG B N 1
ATOM 3343 C CA . ARG B 1 85 ? -1.253 8.078 -7.766 1 97.69 85 ARG B CA 1
ATOM 3344 C C . ARG B 1 85 ? -0.541 7.227 -6.723 1 97.69 85 ARG B C 1
ATOM 3346 O O . ARG B 1 85 ? -1.183 6.645 -5.844 1 97.69 85 ARG B O 1
ATOM 3353 N N . LEU B 1 86 ? 0.755 7.094 -6.863 1 98.38 86 LEU B N 1
ATOM 3354 C CA . LEU B 1 86 ? 1.673 6.465 -5.918 1 98.38 86 LEU B CA 1
ATOM 3355 C C . LEU B 1 86 ? 2.732 7.457 -5.449 1 98.38 86 LEU B C 1
ATOM 3357 O O . LEU B 1 86 ? 3.4 8.094 -6.273 1 98.38 86 LEU B O 1
ATOM 3361 N N . GLN B 1 87 ? 2.852 7.586 -4.113 1 98.56 87 GLN B N 1
ATOM 3362 C CA . GLN B 1 87 ? 3.783 8.578 -3.584 1 98.56 87 GLN B CA 1
ATOM 3363 C C . GLN B 1 87 ? 4.367 8.125 -2.248 1 98.56 87 GLN B C 1
ATOM 3365 O O . GLN B 1 87 ? 3.633 7.664 -1.367 1 98.56 87 GLN B O 1
ATOM 3370 N N . GLY B 1 88 ? 5.648 8.18 -2.145 1 97.94 88 GLY B N 1
ATOM 3371 C CA . GLY B 1 88 ? 6.359 7.863 -0.916 1 97.94 88 GLY B CA 1
ATOM 3372 C C . GLY B 1 88 ? 7.344 8.945 -0.502 1 97.94 88 GLY B C 1
ATOM 3373 O O . GLY B 1 88 ? 8.055 9.5 -1.344 1 97.94 88 GLY B O 1
ATOM 3374 N N . ALA B 1 89 ? 7.367 9.242 0.746 1 97.81 89 ALA B N 1
ATOM 3375 C CA . ALA B 1 89 ? 8.383 10.141 1.296 1 97.81 89 ALA B CA 1
ATOM 3376 C C . ALA B 1 89 ? 9.609 9.367 1.755 1 97.81 89 ALA B C 1
ATOM 3378 O O . ALA B 1 89 ? 9.523 8.172 2.055 1 97.81 89 ALA B O 1
ATOM 3379 N N . PHE B 1 90 ? 10.742 10.016 1.766 1 97 90 PHE B N 1
ATOM 3380 C CA . PHE B 1 90 ? 11.977 9.461 2.301 1 97 90 PHE B CA 1
ATOM 3381 C C . PHE B 1 90 ? 12.789 10.539 3.008 1 97 90 PHE B C 1
ATOM 3383 O O . PHE B 1 90 ? 12.578 11.734 2.783 1 97 90 PHE B O 1
ATOM 3390 N N . ASP B 1 91 ? 13.586 10.094 3.863 1 96.31 91 ASP B N 1
ATOM 3391 C CA . ASP B 1 91 ? 14.516 11.016 4.512 1 96.31 91 ASP B CA 1
ATOM 3392 C C . ASP B 1 91 ? 15.703 11.32 3.605 1 96.31 91 ASP B C 1
ATOM 3394 O O . ASP B 1 91 ? 16.5 10.438 3.299 1 96.31 91 ASP B O 1
ATOM 3398 N N . GLY B 1 92 ? 15.844 12.547 3.273 1 94 92 GLY B N 1
ATOM 3399 C CA . GLY B 1 92 ? 16.891 12.93 2.346 1 94 92 GLY B CA 1
ATOM 3400 C C . GLY B 1 92 ? 18.297 12.75 2.91 1 94 92 GLY B C 1
ATOM 3401 O O . GLY B 1 92 ? 19.266 12.719 2.162 1 94 92 GLY B O 1
ATOM 3402 N N . GLY B 1 93 ? 18.453 12.664 4.168 1 94.06 93 GLY B N 1
ATOM 3403 C CA . GLY B 1 93 ? 19.75 12.469 4.805 1 94.06 93 GLY B CA 1
ATOM 3404 C C . GLY B 1 93 ? 20.141 11.008 4.898 1 94.06 93 GLY B C 1
ATOM 3405 O O . GLY B 1 93 ? 21.312 10.664 4.742 1 94.06 93 GLY B O 1
ATOM 3406 N N . THR B 1 94 ? 19.203 10.07 5.078 1 94.38 94 THR B N 1
ATOM 3407 C CA . THR B 1 94 ? 19.516 8.672 5.336 1 94.38 94 THR B CA 1
ATOM 3408 C C . THR B 1 94 ? 18.984 7.781 4.215 1 94.38 94 THR B C 1
ATOM 3410 O O . THR B 1 94 ? 19.375 6.613 4.105 1 94.38 94 THR B O 1
ATOM 3413 N N . GLY B 1 95 ? 18.016 8.297 3.535 1 94.81 95 GLY B N 1
ATOM 3414 C CA . GLY B 1 95 ? 17.375 7.504 2.502 1 94.81 95 GLY B CA 1
ATOM 3415 C C . GLY B 1 95 ? 16.281 6.598 3.043 1 94.81 95 GLY B C 1
ATOM 3416 O O . GLY B 1 95 ? 15.711 5.801 2.299 1 94.81 95 GLY B O 1
ATOM 3417 N N . LYS B 1 96 ? 15.914 6.633 4.305 1 93.5 96 LYS B N 1
ATOM 3418 C CA . LYS B 1 96 ? 14.945 5.727 4.922 1 93.5 96 LYS B CA 1
ATOM 3419 C C . LYS B 1 96 ? 13.523 6.062 4.488 1 93.5 96 LYS B C 1
ATOM 3421 O O . LYS B 1 96 ? 13.203 7.223 4.227 1 93.5 96 LYS B O 1
ATOM 3426 N N . PHE B 1 97 ? 12.734 5.051 4.516 1 94.88 97 PHE B N 1
ATOM 3427 C CA . PHE B 1 97 ? 11.328 5.184 4.172 1 94.88 97 PHE B CA 1
ATOM 3428 C C . PHE B 1 97 ? 10.562 5.914 5.273 1 94.88 97 PHE B C 1
ATOM 3430 O O . PHE B 1 97 ? 10.984 5.914 6.43 1 94.88 97 PHE B O 1
ATOM 3437 N N . GLY B 1 98 ? 9.398 6.496 4.809 1 94.12 98 GLY B N 1
ATOM 3438 C CA . GLY B 1 98 ? 8.484 7.07 5.785 1 94.12 98 GLY B CA 1
ATOM 3439 C C . GLY B 1 98 ? 7.707 6.023 6.555 1 94.12 98 GLY B C 1
ATOM 3440 O O . GLY B 1 98 ? 7.645 4.859 6.148 1 94.12 98 GLY B O 1
ATOM 3441 N N . LEU B 1 99 ? 7.094 6.5 7.57 1 92.81 99 LEU B N 1
ATOM 3442 C CA . LEU B 1 99 ? 6.359 5.625 8.477 1 92.81 99 LEU B CA 1
ATOM 3443 C C . LEU B 1 99 ? 5.004 5.246 7.887 1 92.81 99 LEU B C 1
ATOM 3445 O O . LEU B 1 99 ? 4.41 6.023 7.141 1 92.81 99 LEU B O 1
ATOM 3449 N N . SER B 1 100 ? 4.512 4.062 8.266 1 94.5 100 SER B N 1
ATOM 3450 C CA . SER B 1 100 ? 3.154 3.625 7.953 1 94.5 100 SER B CA 1
ATOM 3451 C C . SER B 1 100 ? 2.197 3.934 9.102 1 94.5 100 SER B C 1
ATOM 3453 O O . SER B 1 100 ? 2.523 4.719 9.992 1 94.5 100 SER B O 1
ATOM 3455 N N . ASP B 1 101 ? 0.983 3.379 9.031 1 94.06 101 ASP B N 1
ATOM 3456 C CA . ASP B 1 101 ? -0.011 3.588 10.078 1 94.06 101 ASP B CA 1
ATOM 3457 C C . ASP B 1 101 ? 0.158 2.572 11.203 1 94.06 101 ASP B C 1
ATOM 3459 O O . ASP B 1 101 ? -0.566 2.617 12.203 1 94.06 101 ASP B O 1
ATOM 3463 N N . ALA B 1 102 ? 1.104 1.637 11.055 1 91.62 102 ALA B N 1
ATOM 3464 C CA . ALA B 1 102 ? 1.417 0.648 12.086 1 91.62 102 ALA B CA 1
ATOM 3465 C C . ALA B 1 102 ? 2.699 1.016 12.828 1 91.62 102 ALA B C 1
ATOM 3467 O O . ALA B 1 102 ? 3.703 1.374 12.203 1 91.62 102 ALA B O 1
ATOM 3468 N N . PRO B 1 103 ? 2.625 0.88 14.141 1 91.38 103 PRO B N 1
ATOM 3469 C CA . PRO B 1 103 ? 3.811 1.267 14.914 1 91.38 103 PRO B CA 1
ATOM 3470 C C . PRO B 1 103 ? 5.07 0.521 14.477 1 91.38 103 PRO B C 1
ATOM 3472 O O . PRO B 1 103 ? 5.074 -0.711 14.422 1 91.38 103 PRO B O 1
ATOM 3475 N N . GLY B 1 104 ? 6.043 1.298 14.094 1 88.31 104 GLY B N 1
ATOM 3476 C CA . GLY B 1 104 ? 7.355 0.743 13.805 1 88.31 104 GLY B CA 1
ATOM 3477 C C . GLY B 1 104 ? 7.477 0.207 12.391 1 88.31 104 GLY B C 1
ATOM 3478 O O . GLY B 1 104 ? 8.539 -0.288 12 1 88.31 104 GLY B O 1
ATOM 3479 N N . ALA B 1 105 ? 6.484 0.314 11.625 1 90.81 105 ALA B N 1
ATOM 3480 C CA . ALA B 1 105 ? 6.516 -0.214 10.266 1 90.81 105 ALA B CA 1
ATOM 3481 C C . ALA B 1 105 ? 6.625 0.913 9.242 1 90.81 105 ALA B C 1
ATOM 3483 O O . ALA B 1 105 ? 6.109 2.012 9.461 1 90.81 105 ALA B O 1
ATOM 3484 N N . VAL B 1 106 ? 7.316 0.565 8.125 1 93.5 106 VAL B N 1
ATOM 3485 C CA . VAL B 1 106 ? 7.465 1.532 7.047 1 93.5 106 VAL B CA 1
ATOM 3486 C C . VAL B 1 106 ? 6.598 1.118 5.859 1 93.5 106 VAL B C 1
ATOM 3488 O O . VAL B 1 106 ? 6.043 0.016 5.844 1 93.5 106 VAL B O 1
ATOM 3491 N N . ALA B 1 107 ? 6.438 1.999 4.914 1 95.38 107 ALA B N 1
ATOM 3492 C CA . ALA B 1 107 ? 5.676 1.709 3.701 1 95.38 107 ALA B CA 1
ATOM 3493 C C . ALA B 1 107 ? 6.363 2.295 2.471 1 95.38 107 ALA B C 1
ATOM 3495 O O . ALA B 1 107 ? 6.973 3.365 2.543 1 95.38 107 ALA B O 1
ATOM 3496 N N . ALA B 1 108 ? 6.246 1.606 1.335 1 95 108 ALA B N 1
ATOM 3497 C CA . ALA B 1 108 ? 6.781 2.084 0.063 1 95 108 ALA B CA 1
ATOM 3498 C C . ALA B 1 108 ? 6.102 3.381 -0.365 1 95 108 ALA B C 1
ATOM 3500 O O . ALA B 1 108 ? 6.766 4.32 -0.806 1 95 108 ALA B O 1
ATOM 3501 N N . PHE B 1 109 ? 4.824 3.412 -0.242 1 98.06 109 PHE B N 1
ATOM 3502 C CA . PHE B 1 109 ? 4.008 4.578 -0.56 1 98.06 109 PHE B CA 1
ATOM 3503 C C . PHE B 1 109 ? 3.232 5.043 0.666 1 98.06 109 PHE B C 1
ATOM 3505 O O . PHE B 1 109 ? 2.004 4.945 0.706 1 98.06 109 PHE B O 1
ATOM 3512 N N . ASN B 1 110 ? 3.992 5.664 1.568 1 97.75 110 ASN B N 1
ATOM 3513 C CA . ASN B 1 110 ? 3.453 5.984 2.885 1 97.75 110 ASN B CA 1
ATOM 3514 C C . ASN B 1 110 ? 2.523 7.195 2.83 1 97.75 110 ASN B C 1
ATOM 3516 O O . ASN B 1 110 ? 1.771 7.449 3.773 1 97.75 110 ASN B O 1
ATOM 3520 N N . GLN B 1 111 ? 2.525 7.93 1.68 1 98.38 111 GLN B N 1
ATOM 3521 C CA . GLN B 1 111 ? 1.69 9.125 1.631 1 98.38 111 GLN B CA 1
ATOM 3522 C C . GLN B 1 111 ? 0.436 8.891 0.795 1 98.38 111 GLN B C 1
ATOM 3524 O O . GLN B 1 111 ? -0.671 9.227 1.218 1 98.38 111 GLN B O 1
ATOM 3529 N N . ILE B 1 112 ? 0.682 8.344 -0.388 1 98.56 112 ILE B N 1
ATOM 3530 C CA . ILE B 1 112 ? -0.456 8.172 -1.286 1 98.56 112 ILE B CA 1
ATOM 3531 C C . ILE B 1 112 ? -0.315 6.859 -2.053 1 98.56 112 ILE B C 1
ATOM 3533 O O . ILE B 1 112 ? 0.749 6.562 -2.602 1 98.56 112 ILE B O 1
ATOM 3537 N N . ALA B 1 113 ? -1.275 6.078 -2.076 1 98.5 113 ALA B N 1
ATOM 3538 C CA . ALA B 1 113 ? -1.545 4.934 -2.939 1 98.5 113 ALA B CA 1
ATOM 3539 C C . ALA B 1 113 ? -3.029 4.848 -3.287 1 98.5 113 ALA B C 1
ATOM 3541 O O . ALA B 1 113 ? -3.801 4.199 -2.578 1 98.5 113 ALA B O 1
ATOM 3542 N N . THR B 1 114 ? -3.432 5.465 -4.441 1 98.25 114 THR B N 1
ATOM 3543 C CA . THR B 1 114 ? -4.863 5.582 -4.695 1 98.25 114 THR B CA 1
ATOM 3544 C C . THR B 1 114 ? -5.191 5.188 -6.133 1 98.25 114 THR B C 1
ATOM 3546 O O . THR B 1 114 ? -4.371 5.375 -7.035 1 98.25 114 THR B O 1
ATOM 3549 N N . LEU B 1 115 ? -6.27 4.656 -6.238 1 97.88 115 LEU B N 1
ATOM 3550 C CA . LEU B 1 115 ? -6.992 4.422 -7.48 1 97.88 115 LEU B CA 1
ATOM 3551 C C . LEU B 1 115 ? -8.375 5.062 -7.434 1 97.88 115 LEU B C 1
ATOM 3553 O O . LEU B 1 115 ? -9.086 4.941 -6.434 1 97.88 115 LEU B O 1
ATOM 3557 N N . GLY B 1 116 ? -8.734 5.785 -8.5 1 97.31 116 GLY B N 1
ATOM 3558 C CA . GLY B 1 116 ? -10.016 6.473 -8.438 1 97.31 116 GLY B CA 1
ATOM 3559 C C . GLY B 1 116 ? -10.508 6.934 -9.797 1 97.31 116 GLY B C 1
ATOM 3560 O O . GLY B 1 116 ? -9.93 6.582 -10.828 1 97.31 116 GLY B O 1
ATOM 3561 N N . VAL B 1 117 ? -11.625 7.645 -9.703 1 97.5 117 VAL B N 1
ATOM 3562 C CA . VAL B 1 117 ? -12.281 8.164 -10.891 1 97.5 117 VAL B CA 1
ATOM 3563 C C . VAL B 1 117 ? -12.586 9.648 -10.711 1 97.5 117 VAL B C 1
ATOM 3565 O O . VAL B 1 117 ? -12.867 10.102 -9.594 1 97.5 117 VAL B O 1
ATOM 3568 N N . SER B 1 118 ? -12.508 10.391 -11.758 1 97.56 118 SER B N 1
ATOM 3569 C CA . SER B 1 118 ? -12.898 11.797 -11.758 1 97.56 118 SER B CA 1
ATOM 3570 C C . SER B 1 118 ? -13.773 12.125 -12.969 1 97.56 118 SER B C 1
ATOM 3572 O O . SER B 1 118 ? -13.766 11.398 -13.961 1 97.56 118 SER B O 1
ATOM 3574 N N . GLY B 1 119 ? -14.516 13.203 -12.828 1 97.25 119 GLY B N 1
ATOM 3575 C CA . GLY B 1 119 ? -15.414 13.719 -13.844 1 97.25 119 GLY B CA 1
ATOM 3576 C C . GLY B 1 119 ? -16.172 14.953 -13.398 1 97.25 119 GLY B C 1
ATOM 3577 O O . GLY B 1 119 ? -15.789 15.609 -12.43 1 97.25 119 GLY B O 1
ATOM 3578 N N . PRO B 1 120 ? -17.203 15.336 -14.109 1 96.81 120 PRO B N 1
ATOM 3579 C CA . PRO B 1 120 ? -17.984 16.531 -13.766 1 96.81 120 PRO B CA 1
ATOM 3580 C C . PRO B 1 120 ? -18.516 16.5 -12.336 1 96.81 120 PRO B C 1
ATOM 3582 O O . PRO B 1 120 ? -18.766 17.547 -11.742 1 96.81 120 PRO B O 1
ATOM 3585 N N . PHE B 1 121 ? -18.609 15.336 -11.758 1 97.31 121 PHE B N 1
ATOM 3586 C CA . PHE B 1 121 ? -19.156 15.195 -10.414 1 97.31 121 PHE B CA 1
ATOM 3587 C C . PHE B 1 121 ? -18.094 15.484 -9.367 1 97.31 121 PHE B C 1
ATOM 3589 O O . PHE B 1 121 ? -18.406 15.648 -8.18 1 97.31 121 PHE B O 1
ATOM 3596 N N . GLY B 1 122 ? -16.922 15.477 -9.758 1 98.19 122 GLY B N 1
ATOM 3597 C CA . GLY B 1 122 ? -15.805 15.578 -8.828 1 98.19 122 GLY B CA 1
ATOM 3598 C C . GLY B 1 122 ? -14.852 14.406 -8.906 1 98.19 122 GLY B C 1
ATOM 3599 O O . GLY B 1 122 ? -14.547 13.906 -9.992 1 98.19 122 GLY B O 1
ATOM 3600 N N . THR B 1 123 ? -14.297 14.086 -7.75 1 98.31 123 THR B N 1
ATOM 3601 C CA . THR B 1 123 ? -13.328 13 -7.727 1 98.31 123 THR B CA 1
ATOM 3602 C C . THR B 1 123 ? -13.641 12.016 -6.598 1 98.31 123 THR B C 1
ATOM 3604 O O . THR B 1 123 ? -14.047 12.43 -5.512 1 98.31 123 THR B O 1
ATOM 3607 N N . PHE B 1 124 ? -13.562 10.828 -6.922 1 98.12 124 PHE B N 1
ATOM 3608 C CA . PHE B 1 124 ? -13.617 9.75 -5.945 1 98.12 124 PHE B CA 1
ATOM 3609 C C . PHE B 1 124 ? -12.336 8.922 -5.98 1 98.12 124 PHE B C 1
ATOM 3611 O O . PHE B 1 124 ? -12.016 8.312 -7.008 1 98.12 124 PHE B O 1
ATOM 3618 N N . ASN B 1 125 ? -11.578 8.898 -4.871 1 97.94 125 ASN B N 1
ATOM 3619 C CA . ASN B 1 125 ? -10.352 8.117 -4.746 1 97.94 125 ASN B CA 1
ATOM 3620 C C . ASN B 1 125 ? -10.445 7.117 -3.6 1 97.94 125 ASN B C 1
ATOM 3622 O O . ASN B 1 125 ? -11.016 7.418 -2.551 1 97.94 125 ASN B O 1
ATOM 3626 N N . ALA B 1 126 ? -9.805 5.973 -3.826 1 97.88 126 ALA B N 1
ATOM 3627 C CA . ALA B 1 126 ? -9.758 4.934 -2.801 1 97.88 126 ALA B CA 1
ATOM 3628 C C . ALA B 1 126 ? -8.32 4.504 -2.527 1 97.88 126 ALA B C 1
ATOM 3630 O O . ALA B 1 126 ? -7.516 4.379 -3.455 1 97.88 126 ALA B O 1
ATOM 3631 N N . GLY B 1 127 ? -8.008 4.305 -1.261 1 98.06 127 GLY B N 1
ATOM 3632 C CA . GLY B 1 127 ? -6.684 3.877 -0.835 1 98.06 127 GLY B CA 1
ATOM 3633 C C . GLY B 1 127 ? -6.098 4.742 0.265 1 98.06 127 GLY B C 1
ATOM 3634 O O . GLY B 1 127 ? -6.836 5.336 1.053 1 98.06 127 GLY B O 1
ATOM 3635 N N . ARG B 1 128 ? -4.801 4.664 0.336 1 98.12 128 ARG B N 1
ATOM 3636 C CA . ARG B 1 128 ? -4.109 5.535 1.28 1 98.12 128 ARG B CA 1
ATOM 3637 C C . ARG B 1 128 ? -3.908 6.93 0.692 1 98.12 128 ARG B C 1
ATOM 3639 O O . ARG B 1 128 ? -3.512 7.07 -0.467 1 98.12 128 ARG B O 1
ATOM 3646 N N . GLN B 1 129 ? -4.18 7.871 1.484 1 97.19 129 GLN B N 1
ATOM 3647 C CA . GLN B 1 129 ? -4.039 9.211 0.915 1 97.19 129 GLN B CA 1
ATOM 3648 C C . GLN B 1 129 ? -3.936 10.266 2.01 1 97.19 129 GLN B C 1
ATOM 3650 O O . GLN B 1 129 ? -4.258 10 3.17 1 97.19 129 GLN B O 1
ATOM 3655 N N . ILE B 1 130 ? -3.408 11.422 1.668 1 97.56 130 ILE B N 1
ATOM 3656 C CA . ILE B 1 130 ? -3.406 12.586 2.541 1 97.56 130 ILE B CA 1
ATOM 3657 C C . ILE B 1 130 ? -4.844 13.031 2.807 1 97.56 130 ILE B C 1
ATOM 3659 O O . ILE B 1 130 ? -5.625 13.211 1.87 1 97.56 130 ILE B O 1
ATOM 3663 N N . VAL B 1 131 ? -5.145 13.195 3.994 1 96.88 131 VAL B N 1
ATOM 3664 C CA . VAL B 1 131 ? -6.52 13.469 4.391 1 96.88 131 VAL B CA 1
ATOM 3665 C C . VAL B 1 131 ? -6.902 14.891 3.986 1 96.88 131 VAL B C 1
ATOM 3667 O O . VAL B 1 131 ? -6.086 15.805 4.082 1 96.88 131 VAL B O 1
ATOM 3670 N N . PRO B 1 132 ? -8.117 15.125 3.627 1 97.44 132 PRO B N 1
ATOM 3671 C CA . PRO B 1 132 ? -8.539 16.438 3.154 1 97.44 132 PRO B CA 1
ATOM 3672 C C . PRO B 1 132 ? -8.336 17.531 4.199 1 97.44 132 PRO B C 1
ATOM 3674 O O . PRO B 1 132 ? -8.125 18.703 3.848 1 97.44 132 PRO B O 1
ATOM 3677 N N . MET B 1 133 ? -8.359 17.188 5.438 1 97.69 133 MET B N 1
ATOM 3678 C CA . MET B 1 133 ? -8.32 18.203 6.488 1 97.69 133 MET B CA 1
ATOM 3679 C C . MET B 1 133 ? -7.02 19 6.43 1 97.69 133 MET B C 1
ATOM 3681 O O . MET B 1 133 ? -7.012 20.203 6.684 1 97.69 133 MET B O 1
ATOM 3685 N N . ILE B 1 134 ? -5.945 18.375 6.066 1 97.5 134 ILE B N 1
ATOM 3686 C CA . ILE B 1 134 ? -4.68 19.094 6.121 1 97.5 134 ILE B CA 1
ATOM 3687 C C . ILE B 1 134 ? -4.629 20.125 5.004 1 97.5 134 ILE B C 1
ATOM 3689 O O . ILE B 1 134 ? -4.051 21.203 5.172 1 97.5 134 ILE B O 1
ATOM 3693 N N . TYR B 1 135 ? -5.219 19.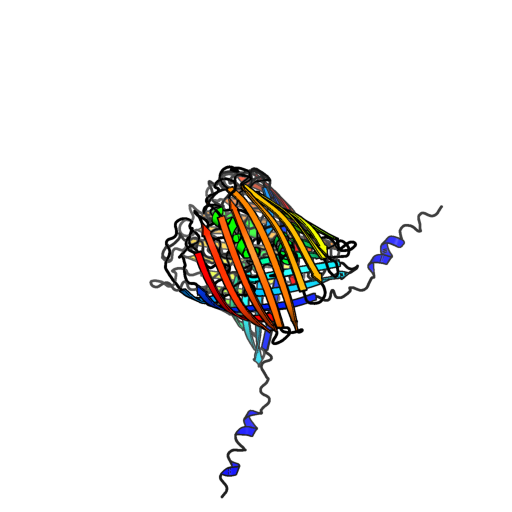797 3.865 1 97.88 135 TYR B N 1
ATOM 3694 C CA . TYR B 1 135 ? -5.27 20.797 2.799 1 97.88 135 TYR B CA 1
ATOM 3695 C C . TYR B 1 135 ? -6.09 22.016 3.221 1 97.88 135 TYR B C 1
ATOM 3697 O O . TYR B 1 135 ? -5.734 23.141 2.902 1 97.88 135 TYR B O 1
ATOM 3705 N N . ALA B 1 136 ? -7.121 21.734 3.887 1 98.56 136 ALA B N 1
ATOM 3706 C CA . ALA B 1 136 ? -7.949 22.828 4.406 1 98.56 136 ALA B CA 1
ATOM 3707 C C . ALA B 1 136 ? -7.176 23.672 5.406 1 98.56 136 ALA B C 1
ATOM 3709 O O . ALA B 1 136 ? -7.25 24.906 5.371 1 98.56 136 ALA B O 1
ATOM 3710 N N . MET B 1 137 ? -6.484 23.047 6.25 1 98.81 137 MET B N 1
ATOM 3711 C CA . MET B 1 137 ? -5.68 23.766 7.23 1 98.81 137 MET B CA 1
ATOM 3712 C C . MET B 1 137 ? -4.574 24.562 6.547 1 98.81 137 MET B C 1
ATOM 3714 O O . MET B 1 137 ? -4.316 25.719 6.91 1 98.81 137 MET B O 1
ATOM 3718 N N . ALA B 1 138 ? -3.986 23.969 5.559 1 98.69 138 ALA B N 1
ATOM 3719 C CA . ALA B 1 138 ? -2.926 24.656 4.82 1 98.69 138 ALA B CA 1
ATOM 3720 C C . ALA B 1 138 ? -3.463 25.891 4.113 1 98.69 138 ALA B C 1
ATOM 3722 O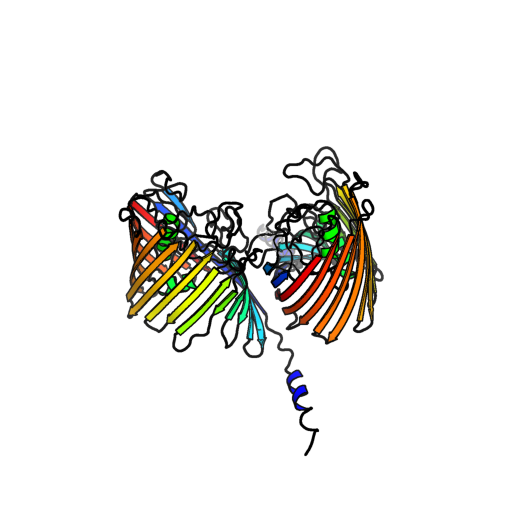 O . ALA B 1 138 ? -2.811 26.938 4.098 1 98.69 138 ALA B O 1
ATOM 3723 N N . ASP B 1 139 ? -4.617 25.781 3.555 1 98.31 139 ASP B N 1
ATOM 3724 C CA . ASP B 1 139 ? -5.223 26.859 2.783 1 98.31 139 ASP B CA 1
ATOM 3725 C C . ASP B 1 139 ? -5.551 28.047 3.676 1 98.31 139 ASP B C 1
ATOM 3727 O O . ASP B 1 139 ? -5.824 29.141 3.182 1 98.31 139 ASP B O 1
ATOM 3731 N N . THR B 1 140 ? -5.57 27.844 4.977 1 98.81 140 THR B N 1
ATOM 3732 C CA . THR B 1 140 ? -5.961 28.906 5.887 1 98.81 140 THR B CA 1
ATOM 3733 C C . THR B 1 140 ? -4.828 29.234 6.848 1 98.81 140 THR B C 1
ATOM 3735 O O . THR B 1 140 ? -5.07 29.688 7.969 1 98.81 140 THR B O 1
ATOM 3738 N N . ASP B 1 141 ? -3.674 28.922 6.527 1 98.75 141 ASP B N 1
ATOM 3739 C CA . ASP B 1 141 ? -2.428 29.219 7.223 1 98.75 141 ASP B CA 1
ATOM 3740 C C . ASP B 1 141 ? -1.443 29.938 6.293 1 98.75 141 ASP B C 1
ATOM 3742 O O . ASP B 1 141 ? -0.988 29.359 5.305 1 98.75 141 ASP B O 1
ATOM 3746 N N . VAL B 1 142 ? -1.111 31.078 6.664 1 98.44 142 VAL B N 1
ATOM 3747 C CA . VAL B 1 142 ? -0.197 31.844 5.828 1 98.44 142 VAL B CA 1
ATOM 3748 C C . VAL B 1 142 ? 1.084 31.047 5.59 1 98.44 142 VAL B C 1
ATOM 3750 O O . VAL B 1 142 ? 1.741 31.219 4.559 1 98.44 142 VAL B O 1
ATOM 3753 N N . ARG B 1 143 ? 1.397 30.188 6.523 1 98.5 143 ARG B N 1
ATOM 3754 C CA . ARG B 1 143 ? 2.611 29.391 6.379 1 98.5 143 ARG B CA 1
ATOM 3755 C C . ARG B 1 143 ? 2.305 28.031 5.75 1 98.5 143 ARG B C 1
ATOM 3757 O O . ARG B 1 143 ? 3.156 27.141 5.742 1 98.5 143 ARG B O 1
ATOM 3764 N N . ALA B 1 144 ? 1.108 27.812 5.34 1 98.19 144 ALA B N 1
ATOM 3765 C CA . ALA B 1 144 ? 0.639 26.75 4.441 1 98.19 144 ALA B CA 1
ATOM 3766 C C . ALA B 1 144 ? 1.01 25.375 4.969 1 98.19 144 ALA B C 1
ATOM 3768 O O . ALA B 1 144 ? 1.426 24.5 4.207 1 98.19 144 ALA B O 1
ATOM 3769 N N . ALA B 1 145 ? 1.017 25.188 6.258 1 98.25 145 ALA B N 1
ATOM 3770 C CA . ALA B 1 145 ? 1.256 23.906 6.922 1 98.25 145 ALA B CA 1
ATOM 3771 C C . ALA B 1 145 ? 2.66 23.391 6.629 1 98.25 145 ALA B C 1
ATOM 3773 O O . ALA B 1 145 ? 2.865 22.188 6.473 1 98.25 145 ALA B O 1
ATOM 3774 N N . ARG B 1 146 ? 3.611 24.203 6.543 1 97.75 146 ARG B N 1
ATOM 3775 C CA . ARG B 1 146 ? 4.984 23.781 6.27 1 97.75 146 ARG B CA 1
ATOM 3776 C C . ARG B 1 146 ? 5.562 23 7.445 1 97.75 146 ARG B C 1
ATOM 3778 O O . ARG B 1 146 ? 5.023 23.047 8.555 1 97.75 146 ARG B O 1
ATOM 3785 N N . PHE B 1 147 ? 6.707 22.406 7.188 1 98.12 147 PHE B N 1
ATOM 3786 C CA . PHE B 1 147 ? 7.297 21.469 8.141 1 98.12 147 PHE B CA 1
ATOM 3787 C C . PHE B 1 147 ? 8.047 22.219 9.234 1 98.12 147 PHE B C 1
ATOM 3789 O O . PHE B 1 147 ? 8.383 21.641 10.266 1 98.12 147 PHE B O 1
ATOM 3796 N N . PHE B 1 148 ? 8.273 23.516 9.047 1 98.5 148 PHE B N 1
ATOM 3797 C CA . PHE B 1 148 ? 8.914 24.297 10.094 1 98.5 148 PHE B CA 1
ATOM 3798 C C . PHE B 1 148 ? 7.98 25.391 10.602 1 98.5 148 PHE B C 1
ATOM 3800 O O . PHE B 1 148 ? 7.758 26.391 9.922 1 98.5 148 PHE B O 1
ATOM 3807 N N . GLY B 1 149 ? 7.449 25.234 11.727 1 98.19 149 GLY B N 1
ATOM 3808 C CA . GLY B 1 149 ? 6.621 26.234 12.375 1 98.19 149 GLY B CA 1
ATOM 3809 C C . GLY B 1 149 ? 5.395 26.609 11.57 1 98.19 149 GLY B C 1
ATOM 3810 O O . GLY B 1 149 ? 5.414 27.578 10.82 1 98.19 149 GLY B O 1
ATOM 3811 N N . SER B 1 150 ? 4.328 25.984 11.711 1 98.69 150 SER B N 1
ATOM 3812 C CA . SER B 1 150 ? 3.072 26.188 10.992 1 98.69 150 SER B CA 1
ATOM 3813 C C . SER B 1 150 ? 1.896 25.578 11.75 1 98.69 150 SER B C 1
ATOM 3815 O O . SER B 1 150 ? 2.059 25.094 12.867 1 98.69 150 SER B O 1
ATOM 3817 N N . VAL B 1 151 ? 0.735 25.672 11.141 1 98.75 151 VAL B N 1
ATOM 3818 C CA . VAL B 1 151 ? -0.447 25.031 11.719 1 98.75 151 VAL B CA 1
ATOM 3819 C C . VAL B 1 151 ? -0.224 23.531 11.828 1 98.75 151 VAL B C 1
ATOM 3821 O O . VAL B 1 151 ? -0.773 22.875 12.727 1 98.75 151 VAL B O 1
ATOM 3824 N N . LEU B 1 152 ? 0.6 22.953 10.977 1 98.5 152 LEU B N 1
ATOM 3825 C CA . LEU B 1 152 ? 0.902 21.531 11.031 1 98.5 152 LEU B CA 1
ATOM 3826 C C . LEU B 1 152 ? 1.687 21.188 12.297 1 98.5 152 LEU B C 1
ATOM 3828 O O . LEU B 1 152 ? 1.333 20.25 13.016 1 98.5 152 LEU B O 1
ATOM 3832 N N . THR B 1 153 ? 2.775 21.922 12.539 1 97.94 153 THR B N 1
ATOM 3833 C CA . THR B 1 153 ? 3.58 21.609 13.711 1 97.94 153 THR B CA 1
ATOM 3834 C C . THR B 1 153 ? 2.799 21.891 14.992 1 97.94 153 THR B C 1
ATOM 3836 O O . THR B 1 153 ? 2.977 21.203 16 1 97.94 153 THR B O 1
ATOM 3839 N N . ALA B 1 154 ? 1.939 22.906 14.945 1 98.56 154 ALA B N 1
ATOM 3840 C CA . ALA B 1 154 ? 1.05 23.141 16.078 1 98.56 154 ALA B CA 1
ATOM 3841 C C . ALA B 1 154 ? 0.11 21.953 16.297 1 98.56 154 ALA B C 1
ATOM 3843 O O . ALA B 1 154 ? -0.065 21.484 17.422 1 98.56 154 ALA B O 1
ATOM 3844 N N . TRP B 1 155 ? -0.464 21.516 15.234 1 98.5 155 TRP B N 1
ATOM 3845 C CA . TRP B 1 155 ? -1.352 20.359 15.305 1 98.5 155 TRP B CA 1
ATOM 3846 C C . TRP B 1 155 ? -0.604 19.125 15.812 1 98.5 155 TRP B C 1
ATOM 3848 O O . TRP B 1 155 ? -1.135 18.359 16.609 1 98.5 155 TRP B O 1
ATOM 3858 N N . LEU B 1 156 ? 0.59 18.922 15.344 1 97.12 156 LEU B N 1
ATOM 3859 C CA . LEU B 1 156 ? 1.4 17.828 15.852 1 97.12 156 LEU B CA 1
ATOM 3860 C C . LEU B 1 156 ? 1.693 18 17.344 1 97.12 156 LEU B C 1
ATOM 3862 O O . LEU B 1 156 ? 1.828 17.031 18.078 1 97.12 156 LEU B O 1
ATOM 3866 N N . GLY B 1 157 ? 1.782 19.281 17.75 1 97 157 GLY B N 1
ATOM 3867 C CA . GLY B 1 157 ? 1.895 19.547 19.172 1 97 157 GLY B CA 1
ATOM 3868 C C . GLY B 1 157 ? 0.717 19.031 19.969 1 97 157 GLY B C 1
ATOM 3869 O O . GLY B 1 157 ? 0.89 18.547 21.094 1 97 157 GLY B O 1
ATOM 3870 N N . LEU B 1 158 ? -0.496 19.172 19.406 1 98 158 LEU B N 1
ATOM 3871 C CA . LEU B 1 158 ? -1.654 18.562 20.047 1 98 158 LEU B CA 1
ATOM 3872 C C . LEU B 1 158 ? -1.469 17.062 20.188 1 98 158 LEU B C 1
ATOM 3874 O O . LEU B 1 158 ? -1.812 16.484 21.219 1 98 158 LEU B O 1
ATOM 3878 N N . ASN B 1 159 ? -0.937 16.469 19.188 1 97.38 159 ASN B N 1
ATOM 3879 C CA . ASN B 1 159 ? -0.772 15.016 19.172 1 97.38 159 ASN B CA 1
ATOM 3880 C C . ASN B 1 159 ? 0.247 14.562 20.219 1 97.38 159 ASN B C 1
ATOM 3882 O O . ASN B 1 159 ? 0.012 13.586 20.938 1 97.38 159 ASN B O 1
ATOM 3886 N N . THR B 1 160 ? 1.364 15.258 20.312 1 95.62 160 THR B N 1
ATOM 3887 C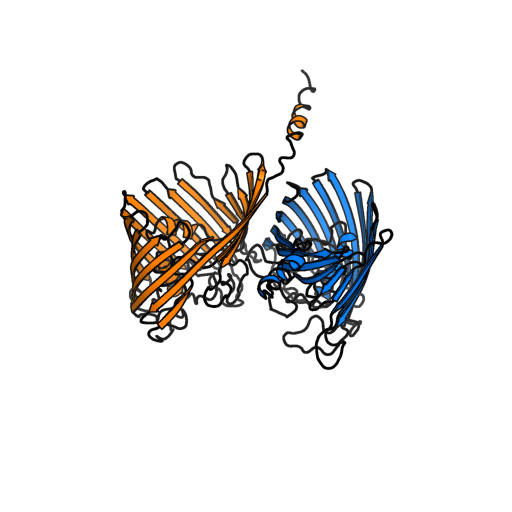 CA . THR B 1 160 ? 2.35 14.875 21.312 1 95.62 160 THR B CA 1
ATOM 3888 C C . THR B 1 160 ? 1.794 15.07 22.719 1 95.62 160 THR B C 1
ATOM 3890 O O . THR B 1 160 ? 2.043 14.266 23.609 1 95.62 160 THR B O 1
ATOM 3893 N N . ALA B 1 161 ? 1.04 16.125 22.906 1 95.88 161 ALA B N 1
ATOM 3894 C CA . ALA B 1 161 ? 0.402 16.359 24.188 1 95.88 161 ALA B CA 1
ATOM 3895 C C . ALA B 1 161 ? -0.603 15.266 24.531 1 95.88 161 ALA B C 1
ATOM 3897 O O . ALA B 1 161 ? -0.842 14.969 25.703 1 95.88 161 ALA B O 1
ATOM 3898 N N . ALA B 1 162 ? -1.115 14.664 23.484 1 96.19 162 ALA B N 1
ATOM 3899 C CA . ALA B 1 162 ? -2.086 13.594 23.656 1 96.19 162 ALA B CA 1
ATOM 3900 C C . ALA B 1 162 ? -1.39 12.234 23.781 1 96.19 162 ALA B C 1
ATOM 3902 O O . ALA B 1 162 ? -2.045 11.195 23.766 1 96.19 162 ALA B O 1
ATOM 3903 N N . GLY B 1 163 ? -0.08 12.203 23.797 1 92.81 163 GLY B N 1
ATOM 3904 C CA . GLY B 1 163 ? 0.661 10.992 24.109 1 92.81 163 GLY B CA 1
ATOM 3905 C C . GLY B 1 163 ? 1.161 10.266 22.875 1 92.81 163 GLY B C 1
ATOM 3906 O O . GLY B 1 163 ? 1.455 9.062 22.938 1 92.81 163 GLY B O 1
ATOM 3907 N N . TRP B 1 164 ? 1.254 10.906 21.812 1 94.38 164 TRP B N 1
ATOM 3908 C CA . TRP B 1 164 ? 1.739 10.273 20.594 1 94.38 164 TRP B CA 1
ATOM 3909 C C . TRP B 1 164 ? 3.258 10.141 20.609 1 94.38 164 TRP B C 1
ATOM 3911 O O . TRP B 1 164 ? 3.973 11.141 20.734 1 94.38 164 TRP B O 1
ATOM 3921 N N . PRO B 1 165 ? 3.793 8.953 20.406 1 91.06 165 PRO B N 1
ATOM 3922 C CA . PRO B 1 165 ? 5.25 8.797 20.469 1 91.06 165 PRO B CA 1
ATOM 3923 C C . PRO B 1 165 ? 5.918 9.047 19.109 1 91.06 165 PRO B C 1
ATOM 3925 O O . PRO B 1 165 ? 7.145 9.008 19.016 1 91.06 165 PRO B O 1
ATOM 3928 N N . GLY B 1 166 ? 5.164 9.227 18.062 1 91.19 166 GLY B N 1
ATOM 3929 C CA . GLY B 1 166 ? 5.727 9.547 16.766 1 91.19 166 GLY B CA 1
ATOM 3930 C C . GLY B 1 166 ? 6.219 8.32 16.016 1 91.19 166 GLY B C 1
ATOM 3931 O O . GLY B 1 166 ? 7.117 8.422 15.172 1 91.19 166 GLY B O 1
ATOM 3932 N N . ASN B 1 167 ? 5.645 7.125 16.281 1 91.31 167 ASN B N 1
ATOM 3933 C CA . ASN B 1 167 ? 6.18 5.902 15.688 1 91.31 167 ASN B CA 1
ATOM 3934 C C . ASN B 1 167 ? 5.262 5.355 14.609 1 91.31 167 ASN B C 1
ATOM 3936 O O . ASN B 1 167 ? 5.469 4.242 14.117 1 91.31 167 ASN B O 1
ATOM 3940 N N . SER B 1 168 ? 4.238 6.082 14.273 1 93.88 168 SER B N 1
ATOM 3941 C CA . SER B 1 168 ? 3.348 5.77 13.164 1 93.88 168 SER B CA 1
ATOM 3942 C C . SER B 1 168 ? 2.557 6.996 12.727 1 93.88 168 SER B C 1
ATOM 3944 O O . SER B 1 168 ? 2.592 8.031 13.391 1 93.88 168 SER B O 1
ATOM 3946 N N . THR B 1 169 ? 1.837 6.883 11.656 1 95.25 169 THR B N 1
ATOM 3947 C CA . THR B 1 169 ? 1.027 8 11.172 1 95.25 169 THR B CA 1
ATOM 3948 C C . THR B 1 169 ? -0.374 7.949 11.773 1 95.25 169 THR B C 1
ATOM 3950 O O . THR B 1 169 ? -1.2 8.828 11.508 1 95.25 169 THR B O 1
ATOM 3953 N N . ASN B 1 170 ? -0.684 6.91 12.57 1 95.56 170 ASN B N 1
ATOM 3954 C CA . ASN B 1 170 ? -1.973 6.785 13.242 1 95.56 170 ASN B CA 1
ATOM 3955 C C . ASN B 1 170 ? -1.993 7.559 14.562 1 95.56 170 ASN B C 1
ATOM 3957 O O . ASN B 1 170 ? -2.055 6.961 15.633 1 95.56 170 ASN B O 1
ATOM 3961 N N . ALA B 1 171 ? -2.125 8.867 14.469 1 96.31 171 ALA B N 1
ATOM 3962 C CA . ALA B 1 171 ? -2 9.781 15.602 1 96.31 171 ALA B CA 1
ATOM 3963 C C . ALA B 1 171 ? -3.326 9.914 16.344 1 96.31 171 ALA B C 1
ATOM 3965 O O . ALA B 1 171 ? -4.383 9.562 15.812 1 96.31 171 ALA B O 1
ATOM 3966 N N . PRO B 1 172 ? -3.324 10.43 17.516 1 97.31 172 PRO B N 1
ATOM 3967 C CA . PRO B 1 172 ? -4.523 10.453 18.359 1 97.31 172 PRO B CA 1
ATOM 3968 C C . PRO B 1 172 ? -5.438 11.633 18.047 1 97.31 172 PRO B C 1
ATOM 3970 O O . PRO B 1 172 ? -6.598 11.648 18.469 1 97.31 172 PRO B O 1
ATOM 3973 N N . ILE B 1 173 ? -4.922 12.688 17.375 1 98.44 173 ILE B N 1
ATOM 3974 C CA . ILE B 1 173 ? -5.754 13.844 17.047 1 98.44 173 ILE B CA 1
ATOM 3975 C C . ILE B 1 173 ? -5.695 14.102 15.539 1 98.44 173 ILE B C 1
ATOM 3977 O O . ILE B 1 173 ? -4.691 14.594 15.023 1 98.44 173 ILE B O 1
ATOM 3981 N N . GLY B 1 174 ? -6.852 13.828 14.906 1 97.81 174 GLY B N 1
ATOM 3982 C CA . GLY B 1 174 ? -6.863 13.977 13.461 1 97.81 174 GLY B CA 1
ATOM 3983 C C . GLY B 1 174 ? -5.941 13 12.75 1 97.81 174 GLY B C 1
ATOM 3984 O O . GLY B 1 174 ? -5.582 11.961 13.312 1 97.81 174 GLY B O 1
ATOM 3985 N N . ALA B 1 175 ? -5.727 13.305 11.5 1 95.62 175 ALA B N 1
ATOM 3986 C CA . ALA B 1 175 ? -4.828 12.461 10.719 1 95.62 175 ALA B CA 1
ATOM 3987 C C . ALA B 1 175 ? -4.215 13.234 9.562 1 95.62 175 ALA B C 1
ATOM 3989 O O . ALA B 1 175 ? -4.863 14.109 8.977 1 95.62 175 ALA B O 1
ATOM 3990 N N . LEU B 1 176 ? -2.963 12.922 9.32 1 97.12 176 LEU B N 1
ATOM 3991 C CA . LEU B 1 176 ? -2.328 13.438 8.117 1 97.12 176 LEU B CA 1
ATOM 3992 C C . LEU B 1 176 ? -2.559 12.5 6.934 1 97.12 176 LEU B C 1
ATOM 3994 O O . LEU B 1 176 ? -2.748 12.945 5.805 1 97.12 176 LEU B O 1
ATOM 3998 N N . TYR B 1 177 ? -2.564 11.242 7.23 1 97.38 177 TYR B N 1
ATOM 3999 C CA . TYR B 1 177 ? -2.814 10.18 6.266 1 97.38 177 TYR B CA 1
ATOM 4000 C C . TYR B 1 177 ? -3.838 9.188 6.801 1 97.38 177 TYR B C 1
ATOM 4002 O O . TYR B 1 177 ? -3.82 8.844 7.984 1 97.38 177 TYR B O 1
ATOM 4010 N N . ASP B 1 178 ? -4.648 8.734 5.926 1 97.69 178 ASP B N 1
ATOM 4011 C CA . ASP B 1 178 ? -5.52 7.625 6.285 1 97.69 178 ASP B CA 1
ATOM 4012 C C . ASP B 1 178 ? -5.387 6.473 5.293 1 97.69 178 ASP B C 1
ATOM 4014 O O . ASP B 1 178 ? -5.309 6.699 4.082 1 97.69 178 ASP B O 1
ATOM 4018 N N . SER B 1 179 ? -5.277 5.289 5.805 1 97.31 179 SER B N 1
ATOM 4019 C CA . SER B 1 179 ? -5.273 4.07 5.004 1 97.31 179 SER B CA 1
ATOM 4020 C C . SER B 1 179 ? -6.695 3.613 4.684 1 97.31 179 SER B C 1
ATOM 4022 O O . SER B 1 179 ? -7.637 3.947 5.406 1 97.31 179 SER B O 1
ATOM 4024 N N . ASP B 1 180 ? -6.863 2.873 3.574 1 97.19 180 ASP B N 1
ATOM 4025 C CA . ASP B 1 180 ? -8.125 2.236 3.205 1 97.19 180 ASP B CA 1
ATOM 4026 C C . ASP B 1 180 ? -9.25 3.262 3.125 1 97.19 180 ASP B C 1
ATOM 4028 O O . ASP B 1 180 ? -10.391 2.971 3.5 1 97.19 180 ASP B O 1
ATOM 4032 N N . ALA B 1 181 ? -8.93 4.453 2.695 1 97.81 181 ALA B N 1
ATOM 4033 C CA . ALA B 1 181 ? -9.891 5.559 2.744 1 97.81 181 ALA B CA 1
ATOM 4034 C C . ALA B 1 181 ? -10.641 5.684 1.426 1 97.81 181 ALA B C 1
ATOM 4036 O O . ALA B 1 181 ? -10.062 5.516 0.351 1 97.81 181 ALA B O 1
ATOM 4037 N N . LEU B 1 182 ? -11.875 5.926 1.559 1 97.75 182 LEU B N 1
ATOM 4038 C CA . LEU B 1 182 ? -12.742 6.367 0.473 1 97.75 182 LEU B CA 1
ATOM 4039 C C . LEU B 1 182 ? -13.023 7.863 0.576 1 97.75 182 LEU B C 1
ATOM 4041 O O . LEU B 1 182 ? -13.625 8.32 1.55 1 97.75 182 LEU B O 1
ATOM 4045 N N . VAL B 1 183 ? -12.602 8.633 -0.444 1 98.31 183 VAL B N 1
ATOM 4046 C CA . VAL B 1 183 ? -12.734 10.078 -0.352 1 98.31 183 VAL B CA 1
ATOM 4047 C C . VAL B 1 183 ? -13.453 10.609 -1.589 1 98.31 183 VAL B C 1
ATOM 4049 O O . VAL B 1 183 ? -13.047 10.336 -2.719 1 98.31 183 VAL B O 1
ATOM 4052 N N . TYR B 1 184 ? -14.508 11.32 -1.368 1 98.75 184 TYR B N 1
ATOM 4053 C CA . TYR B 1 184 ? -15.188 12.094 -2.404 1 98.75 184 TYR B CA 1
ATOM 4054 C C . TYR B 1 184 ? -14.898 13.586 -2.25 1 98.75 184 TYR B C 1
ATOM 4056 O O . TYR B 1 184 ? -15.016 14.133 -1.153 1 98.75 184 TYR B O 1
ATOM 4064 N N . GLN B 1 185 ? -14.484 14.18 -3.262 1 98.62 185 GLN B N 1
ATOM 4065 C CA . GLN B 1 185 ? -14.312 15.625 -3.348 1 98.62 185 GLN B CA 1
ATOM 4066 C C . GLN B 1 185 ? -15.227 16.219 -4.41 1 98.62 185 GLN B C 1
ATOM 4068 O O . GLN B 1 185 ? -15.18 15.828 -5.578 1 98.62 185 GLN B O 1
ATOM 4073 N N . SER B 1 186 ? -15.93 17.203 -4.078 1 98.62 186 SER B N 1
ATOM 4074 C CA . SER B 1 186 ? -16.859 17.844 -5.016 1 98.62 186 SER B CA 1
ATOM 4075 C C . SER B 1 186 ? -16.141 18.875 -5.883 1 98.62 186 SER B C 1
ATOM 4077 O O . SER B 1 186 ? -15.047 19.328 -5.543 1 98.62 186 SER B O 1
ATOM 4079 N N . PRO B 1 187 ? -16.766 19.156 -7.039 1 97.5 187 PRO B N 1
ATOM 4080 C CA . PRO B 1 187 ? -16.312 20.375 -7.699 1 97.5 187 PRO B CA 1
ATOM 4081 C C . PRO B 1 187 ? -16.547 21.625 -6.848 1 97.5 187 PRO B C 1
ATOM 4083 O O . PRO B 1 187 ? -17.172 21.547 -5.781 1 97.5 187 PRO B O 1
ATOM 4086 N N . ALA B 1 188 ? -15.992 22.688 -7.309 1 97 188 ALA B N 1
ATOM 4087 C CA . ALA B 1 188 ? -16.266 23.953 -6.641 1 97 188 ALA B CA 1
ATOM 4088 C C . ALA B 1 188 ? -17.547 24.594 -7.184 1 97 188 ALA B C 1
ATOM 4090 O O . ALA B 1 188 ? -17.734 24.672 -8.398 1 97 188 ALA B O 1
ATOM 4091 N N . PHE B 1 189 ? -18.422 24.938 -6.32 1 97.31 189 PHE B N 1
ATOM 4092 C CA . PHE B 1 189 ? -19.625 25.688 -6.652 1 97.31 189 PHE B CA 1
ATOM 4093 C C . PHE B 1 189 ? -19.594 27.078 -6.043 1 97.31 189 PHE B C 1
ATOM 4095 O O . PHE B 1 189 ? -19.875 27.25 -4.855 1 97.31 189 PHE B O 1
ATOM 4102 N N . GLY B 1 190 ? -19.375 28.062 -6.855 1 96.69 190 GLY B N 1
ATOM 4103 C CA . GLY B 1 190 ? -19.219 29.422 -6.348 1 96.69 190 GLY B CA 1
ATOM 4104 C C . GLY B 1 190 ? -18.078 29.562 -5.363 1 96.69 190 GLY B C 1
ATOM 4105 O O . GLY B 1 190 ? -18.188 30.281 -4.367 1 96.69 190 GLY B O 1
ATOM 4106 N N . GLY B 1 191 ? -17.109 28.766 -5.5 1 97.69 191 GLY B N 1
ATOM 4107 C CA . GLY B 1 191 ? -15.945 28.812 -4.633 1 97.69 191 GLY B CA 1
ATOM 4108 C C . GLY B 1 191 ? -16.016 27.812 -3.494 1 97.69 191 GLY B C 1
ATOM 4109 O O . GLY B 1 191 ? -15 27.531 -2.842 1 97.69 191 GLY B O 1
ATOM 4110 N N . ALA B 1 192 ? -17.141 27.266 -3.242 1 98.44 192 ALA B N 1
ATOM 4111 C CA . ALA B 1 192 ? -17.344 26.328 -2.137 1 98.44 192 ALA B CA 1
ATOM 4112 C C . ALA B 1 192 ? -17.125 24.891 -2.592 1 98.44 192 ALA B C 1
ATOM 4114 O O . ALA B 1 192 ? -17.516 24.516 -3.697 1 98.44 192 ALA B O 1
ATOM 4115 N N . SER B 1 193 ? -16.5 24.078 -1.797 1 98.44 193 SER B N 1
ATOM 4116 C CA . SER B 1 193 ? -16.312 22.672 -2.088 1 98.44 193 SER B CA 1
ATOM 4117 C C . SER B 1 193 ? -16.438 21.828 -0.822 1 98.44 193 SER B C 1
ATOM 4119 O O . SER B 1 193 ? -16.328 22.344 0.29 1 98.44 193 SER B O 1
ATOM 4121 N N . LEU B 1 194 ? -16.672 20.578 -1.065 1 98.44 194 LEU B N 1
ATOM 4122 C CA . LEU B 1 194 ? -16.906 19.625 0.003 1 98.44 194 LEU B CA 1
ATOM 4123 C C . LEU B 1 194 ? -16.062 18.359 -0.201 1 98.44 194 LEU B C 1
ATOM 4125 O O . LEU B 1 194 ? -15.938 17.875 -1.325 1 98.44 194 LEU B O 1
ATOM 4129 N N . ALA B 1 195 ? -15.438 17.875 0.893 1 98.75 195 ALA B N 1
ATOM 4130 C CA . ALA B 1 195 ? -14.797 16.578 0.885 1 98.75 195 ALA B CA 1
ATOM 4131 C C . ALA B 1 195 ? -15.375 15.672 1.975 1 98.75 195 ALA B C 1
ATOM 4133 O O . ALA B 1 195 ? -15.516 16.094 3.125 1 98.75 195 ALA B O 1
ATOM 4134 N N . LEU B 1 196 ? -15.781 14.516 1.558 1 98.81 196 LEU B N 1
ATOM 4135 C CA . LEU B 1 196 ? -16.25 13.477 2.463 1 98.81 196 LEU B CA 1
ATOM 4136 C C . LEU B 1 196 ? -15.305 12.281 2.477 1 98.81 196 LEU B C 1
ATOM 4138 O O . LEU B 1 196 ? -14.891 11.805 1.419 1 98.81 196 LEU B O 1
ATOM 4142 N N . GLU B 1 197 ? -14.945 11.898 3.672 1 98.38 197 GLU B N 1
ATOM 4143 C CA . GLU B 1 197 ? -14.055 10.75 3.801 1 98.38 197 GLU B CA 1
ATOM 4144 C C . GLU B 1 197 ? -14.641 9.695 4.738 1 98.38 197 GLU B C 1
ATOM 4146 O O . GLU B 1 197 ? -15.203 10.039 5.781 1 98.38 197 GLU B O 1
ATOM 4151 N N . TYR B 1 198 ? -14.531 8.5 4.332 1 97.5 198 TYR B N 1
ATOM 4152 C CA . TYR B 1 198 ? -14.797 7.344 5.18 1 97.5 198 TYR B CA 1
ATOM 4153 C C . TYR B 1 198 ? -13.75 6.254 4.961 1 97.5 198 TYR B C 1
ATOM 4155 O O . TYR B 1 198 ? -13.469 5.875 3.824 1 97.5 198 TYR B O 1
ATOM 4163 N N . ALA B 1 199 ? -13.133 5.816 6 1 96.25 199 ALA B N 1
ATOM 4164 C CA . ALA B 1 199 ? -12.195 4.695 5.984 1 96.25 199 ALA B CA 1
ATOM 4165 C C . ALA B 1 199 ? -12.664 3.572 6.902 1 96.25 199 ALA B C 1
ATOM 4167 O O . ALA B 1 199 ? -12.523 3.66 8.125 1 96.25 199 ALA B O 1
ATOM 4168 N N . PRO B 1 200 ? -13.102 2.5 6.262 1 93.5 200 PRO B N 1
ATOM 4169 C CA . PRO B 1 200 ? -13.469 1.372 7.121 1 93.5 200 PRO B CA 1
ATOM 4170 C C . PRO B 1 200 ? -12.266 0.743 7.816 1 93.5 200 PRO B C 1
ATOM 4172 O O . PRO B 1 200 ? -11.164 0.716 7.258 1 93.5 200 PRO B O 1
ATOM 4175 N N . GLY B 1 201 ? -12.469 0.288 8.977 1 90.38 201 GLY B N 1
ATOM 4176 C CA . GLY B 1 201 ? -11.359 -0.304 9.703 1 90.38 201 GLY B CA 1
ATOM 4177 C C . GLY B 1 201 ? -11.039 -1.717 9.258 1 90.38 201 GLY B C 1
ATOM 4178 O O . GLY B 1 201 ? -9.914 -2.193 9.438 1 90.38 201 GLY B O 1
ATOM 4179 N N . GLY B 1 202 ? -12.094 -2.371 8.656 1 88.06 202 GLY B N 1
ATOM 4180 C CA . GLY B 1 202 ? -11.859 -3.723 8.172 1 88.06 202 GLY B CA 1
ATOM 4181 C C . GLY B 1 202 ? -11.648 -4.73 9.289 1 88.06 202 GLY B C 1
ATOM 4182 O O . GLY B 1 202 ? -10.961 -5.73 9.102 1 88.06 202 GLY B O 1
ATOM 4183 N N . VAL B 1 203 ? -12 -4.477 10.398 1 87.56 203 VAL B N 1
ATOM 4184 C CA . VAL B 1 203 ? -11.852 -5.352 11.562 1 87.56 203 VAL B CA 1
ATOM 4185 C C . VAL B 1 203 ? -13.195 -5.996 11.898 1 87.56 203 VAL B C 1
ATOM 4187 O O . VAL B 1 203 ? -14.211 -5.305 12 1 87.56 203 VAL B O 1
ATOM 4190 N N . PRO B 1 204 ? -13.203 -7.285 11.984 1 86.38 204 PRO B N 1
ATOM 4191 C CA . PRO B 1 204 ? -14.461 -7.949 12.336 1 86.38 204 PRO B CA 1
ATOM 4192 C C . PRO B 1 204 ? -14.984 -7.516 13.703 1 86.38 204 PRO B C 1
ATOM 4194 O O . PRO B 1 204 ? -14.211 -7.117 14.57 1 86.38 204 PRO B O 1
ATOM 4197 N N . GLY B 1 205 ? -16.344 -7.652 13.906 1 82.56 205 GLY B N 1
ATOM 4198 C CA . GLY B 1 205 ? -16.953 -7.41 15.203 1 82.56 205 GLY B CA 1
ATOM 4199 C C . GLY B 1 205 ? -17.625 -6.055 15.297 1 82.56 205 GLY B C 1
ATOM 4200 O O . GLY B 1 205 ? -18.328 -5.773 16.281 1 82.56 205 GLY B O 1
ATOM 4201 N N . GLY B 1 206 ? -17.359 -5.246 14.312 1 84.5 206 GLY B N 1
ATOM 4202 C CA . GLY B 1 206 ? -18.031 -3.955 14.32 1 84.5 206 GLY B CA 1
ATOM 4203 C C . GLY B 1 206 ? -17.516 -3.004 13.258 1 84.5 206 GLY B C 1
ATOM 4204 O O . GLY B 1 206 ? -16.312 -2.926 13.031 1 84.5 206 GLY B O 1
ATOM 4205 N N . VAL B 1 207 ? -18.375 -2.24 12.797 1 83.94 207 VAL B N 1
ATOM 4206 C CA . VAL B 1 207 ? -18.047 -1.357 11.68 1 83.94 207 VAL B CA 1
ATOM 4207 C C . VAL B 1 207 ? -17.219 -0.176 12.188 1 83.94 207 VAL B C 1
ATOM 4209 O O . VAL B 1 207 ? -16.531 0.488 11.406 1 83.94 207 VAL B O 1
ATOM 4212 N N . GLN B 1 208 ? -17.281 0.013 13.531 1 91 208 GLN B N 1
ATOM 4213 C CA . GLN B 1 208 ? -16.562 1.16 14.07 1 91 208 GLN B CA 1
ATOM 4214 C C . GLN B 1 208 ? -15.117 0.799 14.391 1 91 208 GLN B C 1
ATOM 4216 O O . GLN B 1 208 ? -14.281 1.683 14.617 1 91 208 GLN B O 1
ATOM 4221 N N . ARG B 1 209 ? -14.852 -0.468 14.477 1 92.62 209 ARG B N 1
ATOM 4222 C CA . ARG B 1 209 ? -13.5 -0.876 14.852 1 92.62 209 ARG B CA 1
ATOM 4223 C C . ARG B 1 209 ? -12.484 -0.417 13.812 1 92.62 209 ARG B C 1
ATOM 4225 O O . ARG B 1 209 ? -12.461 -0.92 12.688 1 92.62 209 ARG B O 1
ATOM 4232 N N . GLY B 1 210 ? -11.719 0.602 14.25 1 93.81 210 GLY B N 1
ATOM 4233 C CA . GLY B 1 210 ? -10.664 1.139 13.406 1 93.81 210 GLY B CA 1
ATOM 4234 C C . GLY B 1 210 ? -11.172 2.125 12.367 1 93.81 210 GLY B C 1
ATOM 4235 O O . GLY B 1 210 ? -10.406 2.57 11.508 1 93.81 210 GLY B O 1
ATOM 4236 N N . ALA B 1 211 ? -12.383 2.508 12.406 1 96.19 211 ALA B N 1
ATOM 4237 C CA . ALA B 1 211 ? -12.977 3.332 11.359 1 96.19 211 ALA B CA 1
ATOM 4238 C C . ALA B 1 211 ? -12.617 4.805 11.547 1 96.19 211 ALA B C 1
ATOM 4240 O O . ALA B 1 211 ? -12.367 5.246 12.672 1 96.19 211 ALA B O 1
ATOM 4241 N N . ARG B 1 212 ? -12.602 5.555 10.469 1 97.06 212 ARG B N 1
ATOM 4242 C CA . ARG B 1 212 ? -12.406 7.004 10.461 1 97.06 212 ARG B CA 1
ATOM 4243 C C . ARG B 1 212 ? -13.367 7.68 9.5 1 97.06 212 ARG B C 1
ATOM 4245 O O . ARG B 1 212 ? -13.805 7.07 8.516 1 97.06 212 ARG B O 1
ATOM 4252 N N . ALA B 1 213 ? -13.664 8.883 9.789 1 97.88 213 ALA B N 1
ATOM 4253 C CA . ALA B 1 213 ? -14.516 9.695 8.922 1 97.88 213 ALA B CA 1
ATOM 4254 C C . ALA B 1 213 ? -14.219 11.18 9.086 1 97.88 213 ALA B C 1
ATOM 4256 O O . ALA B 1 213 ? -13.812 11.617 10.164 1 97.88 213 ALA B O 1
ATOM 4257 N N . SER B 1 214 ? -14.453 11.906 8.062 1 98.44 214 SER B N 1
ATOM 4258 C CA . SER B 1 214 ? -14.289 13.352 8.172 1 98.44 214 SER B CA 1
ATOM 4259 C C . SER B 1 214 ? -15.141 14.086 7.148 1 98.44 214 SER B C 1
ATOM 4261 O O . SER B 1 214 ? -15.547 13.508 6.137 1 98.44 214 SER B O 1
ATOM 4263 N N . ILE B 1 215 ? -15.492 15.242 7.438 1 98.81 215 ILE B N 1
ATOM 4264 C CA . ILE B 1 215 ? -16.141 16.219 6.57 1 98.81 215 ILE B CA 1
ATOM 4265 C C . ILE B 1 215 ? -15.328 17.5 6.543 1 98.81 215 ILE B C 1
ATOM 4267 O O . ILE B 1 215 ? -14.953 18.047 7.594 1 98.81 215 ILE B O 1
ATOM 4271 N N . VAL B 1 216 ? -15.047 18 5.371 1 98.88 216 VAL B N 1
ATOM 4272 C CA . VAL B 1 216 ? -14.281 19.234 5.195 1 98.88 216 VAL B CA 1
ATOM 4273 C C . VAL B 1 216 ? -15.023 20.172 4.25 1 98.88 216 VAL B C 1
ATOM 4275 O O . VAL B 1 216 ? -15.375 19.781 3.131 1 98.88 216 VAL B O 1
ATOM 4278 N N . LEU B 1 217 ? -15.273 21.297 4.703 1 98.88 217 LEU B N 1
ATOM 4279 C CA . LEU B 1 217 ? -15.836 22.375 3.895 1 98.88 217 LEU B CA 1
ATOM 4280 C C . LEU B 1 217 ? -14.789 23.453 3.621 1 98.88 217 LEU B C 1
ATOM 4282 O O . LEU B 1 217 ? -14.062 23.859 4.527 1 98.88 217 LEU B O 1
ATOM 4286 N N . LYS B 1 218 ? -14.727 23.891 2.385 1 98.81 218 LYS B N 1
ATOM 4287 C CA . LYS B 1 218 ? -13.812 24.953 2.004 1 98.81 218 LYS B CA 1
ATOM 4288 C C . LYS B 1 218 ? -14.523 26.016 1.159 1 98.81 218 LYS B C 1
ATOM 4290 O O . LYS B 1 218 ? -15.508 25.703 0.481 1 98.81 218 LYS B O 1
ATOM 4295 N N . TYR B 1 219 ? -14.086 27.141 1.23 1 98.75 219 TYR B N 1
ATOM 4296 C CA . TYR B 1 219 ? -14.438 28.234 0.341 1 98.75 219 TYR B CA 1
ATOM 4297 C C . TYR B 1 219 ? -13.195 28.969 -0.135 1 98.75 219 TYR B C 1
ATOM 4299 O 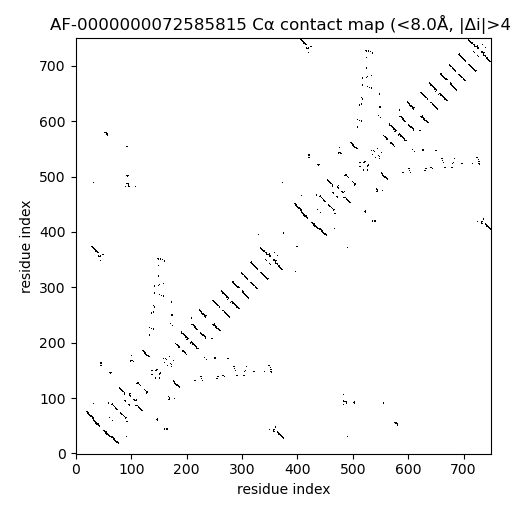O . TYR B 1 219 ? -12.312 29.297 0.666 1 98.75 219 TYR B O 1
ATOM 4307 N N . ALA B 1 220 ? -13.141 29.125 -1.423 1 98 220 ALA B N 1
ATOM 4308 C CA . ALA B 1 220 ? -12.016 29.859 -1.99 1 98 220 ALA B CA 1
ATOM 4309 C C . ALA B 1 220 ? -12.492 30.922 -2.979 1 98 220 ALA B C 1
ATOM 4311 O O . ALA B 1 220 ? -13.281 30.625 -3.881 1 98 220 ALA B O 1
ATOM 4312 N N . SER B 1 221 ? -12.031 32.031 -2.811 1 95.62 221 SER B N 1
ATOM 4313 C CA . SER B 1 221 ? -12.148 33.156 -3.758 1 95.62 221 SER B CA 1
ATOM 4314 C C . SER B 1 221 ? -10.797 33.781 -4.051 1 95.62 221 SER B C 1
ATOM 4316 O O . SER B 1 221 ? -9.758 33.25 -3.631 1 95.62 221 SER B O 1
ATOM 4318 N N . ASN B 1 222 ? -10.773 34.844 -4.828 1 91.69 222 ASN B N 1
ATOM 4319 C CA . ASN B 1 222 ? -9.523 35.5 -5.152 1 91.69 222 ASN B CA 1
ATOM 4320 C C . ASN B 1 222 ? -8.836 36.031 -3.904 1 91.69 222 ASN B C 1
ATOM 4322 O O . ASN B 1 222 ? -7.605 36.031 -3.816 1 91.69 222 ASN B O 1
ATOM 4326 N N . ALA B 1 223 ? -9.578 36.344 -2.887 1 95.12 223 ALA B N 1
ATOM 4327 C CA . ALA B 1 223 ? -8.961 37.031 -1.75 1 95.12 223 ALA B CA 1
ATOM 4328 C C . ALA B 1 223 ? -9.156 36.219 -0.463 1 95.12 223 ALA B C 1
ATOM 4330 O O . ALA B 1 223 ? -8.414 36.406 0.502 1 95.12 223 ALA B O 1
ATOM 4331 N N . LEU B 1 224 ? -10.102 35.375 -0.398 1 98.25 224 LEU B N 1
ATOM 4332 C CA . LEU B 1 224 ? -10.516 34.812 0.876 1 98.25 224 LEU B CA 1
ATOM 4333 C C . LEU B 1 224 ? -10.562 33.281 0.791 1 98.25 224 LEU B C 1
ATOM 4335 O O . LEU B 1 224 ? -11.156 32.719 -0.137 1 98.25 224 LEU B O 1
ATOM 4339 N N . ASN B 1 225 ? -9.961 32.656 1.7 1 98.81 225 ASN B N 1
ATOM 4340 C CA . ASN B 1 225 ? -10.117 31.219 1.937 1 98.81 225 ASN B CA 1
ATOM 4341 C C . ASN B 1 225 ? -10.742 30.938 3.299 1 98.81 225 ASN B C 1
ATOM 4343 O O . ASN B 1 225 ? -10.375 31.562 4.297 1 98.81 225 ASN B O 1
ATOM 4347 N N . LEU B 1 226 ? -11.664 30.062 3.344 1 98.94 226 LEU B N 1
ATOM 4348 C CA . LEU B 1 226 ? -12.281 29.578 4.57 1 98.94 226 LEU B CA 1
ATOM 4349 C C . LEU B 1 226 ? -12.242 28.062 4.633 1 98.94 226 LEU B C 1
ATOM 4351 O O . LEU B 1 226 ? -12.273 27.391 3.596 1 98.94 226 LEU B O 1
ATOM 4355 N N . ALA B 1 227 ? -12.172 27.562 5.824 1 98.88 227 ALA B N 1
ATOM 4356 C CA . ALA B 1 227 ? -12.18 26.109 6.004 1 98.88 227 ALA B CA 1
ATOM 4357 C C . ALA B 1 227 ? -12.906 25.719 7.293 1 98.88 227 ALA B C 1
ATOM 4359 O O . ALA B 1 227 ? -12.781 26.406 8.312 1 98.88 227 ALA B O 1
ATOM 4360 N N . ALA B 1 228 ? -13.609 24.672 7.258 1 98.94 228 ALA B N 1
ATOM 4361 C CA . ALA B 1 228 ? -14.195 23.984 8.414 1 98.94 228 ALA B CA 1
ATOM 4362 C C . ALA B 1 228 ? -13.984 22.484 8.328 1 98.94 228 ALA B C 1
ATOM 4364 O O . ALA B 1 228 ? -14.211 21.875 7.277 1 98.94 228 ALA B O 1
ATOM 4365 N N . VAL B 1 229 ? -13.516 21.906 9.414 1 98.88 229 VAL B N 1
ATOM 4366 C CA . VAL B 1 229 ? -13.141 20.5 9.422 1 98.88 229 VAL B CA 1
ATOM 4367 C C . VAL B 1 229 ? -13.797 19.797 10.617 1 98.88 229 VAL B C 1
ATOM 4369 O O . VAL B 1 229 ? -13.836 20.359 11.719 1 98.88 229 VAL B O 1
ATOM 4372 N N . TYR B 1 230 ? -14.305 18.672 10.391 1 98.88 230 TYR B N 1
ATOM 4373 C CA . TYR B 1 230 ? -14.648 17.703 11.422 1 98.88 230 TYR B CA 1
ATOM 4374 C C . TYR B 1 230 ? -14.055 16.344 11.102 1 98.88 230 TYR B C 1
ATOM 4376 O O . TYR B 1 230 ? -14.273 15.797 10.016 1 98.88 230 TYR B O 1
ATOM 4384 N N . TYR B 1 231 ? -13.305 15.797 12.031 1 98.75 231 TYR B N 1
ATOM 4385 C CA . TYR B 1 231 ? -12.672 14.492 11.883 1 98.75 231 TYR B CA 1
ATOM 4386 C C . TYR B 1 231 ? -12.953 13.609 13.094 1 98.75 231 TYR B C 1
ATOM 4388 O O . TYR B 1 231 ? -12.891 14.07 14.234 1 98.75 231 TYR B O 1
ATOM 4396 N N . ASN B 1 232 ? -13.25 12.359 12.844 1 98.69 232 ASN B N 1
ATOM 4397 C CA . ASN B 1 232 ? -13.43 11.367 13.898 1 98.69 232 ASN B CA 1
ATOM 4398 C C . ASN B 1 232 ? -12.758 10.039 13.555 1 98.69 232 ASN B C 1
ATOM 4400 O O . ASN B 1 232 ? -12.867 9.562 12.422 1 98.69 232 ASN B O 1
ATOM 4404 N N . GLY B 1 233 ? -12.031 9.531 14.508 1 97.81 233 GLY B N 1
ATOM 4405 C CA . GLY B 1 233 ? -11.375 8.25 14.312 1 97.81 233 GLY B CA 1
ATOM 4406 C C . GLY B 1 233 ? -11.508 7.32 15.508 1 97.81 233 GLY B C 1
ATOM 4407 O O . GLY B 1 233 ? -11.711 7.777 16.625 1 97.81 233 GLY B O 1
ATOM 4408 N N . HIS B 1 234 ? -11.391 6.066 15.258 1 97.81 234 HIS B N 1
ATOM 4409 C CA . HIS B 1 234 ? -11.469 5.027 16.281 1 97.81 234 HIS B CA 1
ATOM 4410 C C . HIS B 1 234 ? -10.156 4.258 16.375 1 97.81 234 HIS B C 1
ATOM 4412 O O . HIS B 1 234 ? -9.492 4.023 15.375 1 97.81 234 HIS B O 1
ATOM 4418 N N . ASP B 1 235 ? -9.82 3.855 17.625 1 96.81 235 ASP B N 1
ATOM 4419 C CA . ASP B 1 235 ? -8.688 2.979 17.906 1 96.81 235 ASP B CA 1
ATOM 4420 C C . ASP B 1 235 ? -7.387 3.584 17.391 1 96.81 235 ASP B C 1
ATOM 4422 O O . ASP B 1 235 ? -6.609 2.91 16.703 1 96.81 235 ASP B O 1
ATOM 4426 N N . THR B 1 236 ? -7.195 4.848 17.609 1 96.44 236 THR B N 1
ATOM 4427 C CA . THR B 1 236 ? -6.004 5.539 17.141 1 96.44 236 THR B CA 1
ATOM 4428 C C . THR B 1 236 ? -4.879 5.465 18.156 1 96.44 236 THR B C 1
ATOM 4430 O O . THR B 1 236 ? -5.109 5.102 19.312 1 96.44 236 THR B O 1
ATOM 4433 N N . ASN B 1 237 ? -3.693 5.699 17.672 1 94.56 237 ASN B N 1
ATOM 4434 C CA . ASN B 1 237 ? -2.496 5.633 18.5 1 94.56 237 ASN B CA 1
ATOM 4435 C C . ASN B 1 237 ? -2.393 4.297 19.219 1 94.56 237 ASN B C 1
ATOM 4437 O O . ASN B 1 237 ? -2.225 4.258 20.438 1 94.56 237 ASN B O 1
ATOM 4441 N N . PRO B 1 238 ? -2.465 3.287 18.438 1 91.06 238 PRO B N 1
ATOM 4442 C CA . PRO B 1 238 ? -2.459 1.974 19.094 1 91.06 238 PRO B CA 1
ATOM 4443 C C . PRO B 1 238 ? -1.082 1.584 19.625 1 91.06 238 PRO B C 1
ATOM 4445 O O . PRO B 1 238 ? -0.062 1.941 19.031 1 91.06 238 PRO B O 1
ATOM 4448 N N . ALA B 1 239 ? -1.11 0.833 20.703 1 88.69 239 ALA B N 1
ATOM 4449 C CA . ALA B 1 239 ? 0.11 0.122 21.062 1 88.69 239 ALA B CA 1
ATOM 4450 C C . ALA B 1 239 ? 0.44 -0.965 20.047 1 88.69 239 ALA B C 1
ATOM 4452 O O . ALA B 1 239 ? -0.447 -1.455 19.344 1 88.69 239 ALA B O 1
ATOM 4453 N N . PRO B 1 240 ? 1.709 -1.291 19.953 1 84.81 240 PRO B N 1
ATOM 4454 C CA . PRO B 1 240 ? 2.037 -2.395 19.047 1 84.81 240 PRO B CA 1
ATOM 4455 C C . PRO B 1 240 ? 1.262 -3.67 19.359 1 84.81 240 PRO B C 1
ATOM 4457 O O . PRO B 1 240 ? 1.209 -4.094 20.516 1 84.81 240 PRO B O 1
ATOM 4460 N N . GLY B 1 241 ? 0.624 -4.164 18.359 1 81.06 241 GLY B N 1
ATOM 4461 C CA . GLY B 1 241 ? -0.072 -5.434 18.516 1 81.06 241 GLY B CA 1
ATOM 4462 C C . GLY B 1 241 ? -1.454 -5.281 19.125 1 81.06 241 GLY B C 1
ATOM 4463 O O . GLY B 1 241 ? -2.16 -6.273 19.328 1 81.06 241 GLY B O 1
ATOM 4464 N N . ALA B 1 242 ? -1.902 -4.066 19.359 1 84.81 242 ALA B N 1
ATOM 4465 C CA . ALA B 1 242 ? -3.213 -3.852 19.969 1 84.81 242 ALA B CA 1
ATOM 4466 C C . ALA B 1 242 ? -4.336 -4.18 18.984 1 84.81 242 ALA B C 1
ATOM 4468 O O . ALA B 1 242 ? -4.219 -3.91 17.781 1 84.81 242 ALA B O 1
ATOM 4469 N N . SER B 1 243 ? -5.406 -4.711 19.562 1 84.69 243 SER B N 1
ATOM 4470 C CA . SER B 1 243 ? -6.578 -5 18.75 1 84.69 243 SER B CA 1
ATOM 4471 C C . SER B 1 243 ? -7.531 -3.811 18.703 1 84.69 243 SER B C 1
ATOM 4473 O O . SER B 1 243 ? -7.684 -3.094 19.703 1 84.69 243 SER B O 1
ATOM 4475 N N . ALA B 1 244 ? -8.195 -3.652 17.594 1 90.31 244 ALA B N 1
ATOM 4476 C CA . ALA B 1 244 ? -9.203 -2.6 17.453 1 90.31 244 ALA B CA 1
ATOM 4477 C C . ALA B 1 244 ? -10.508 -2.986 18.141 1 90.31 244 ALA B C 1
ATOM 4479 O O . ALA B 1 244 ? -11.047 -4.066 17.906 1 90.31 244 ALA B O 1
ATOM 4480 N N . THR B 1 245 ? -11.062 -2.115 18.984 1 91.94 245 THR B N 1
ATOM 4481 C CA . THR B 1 245 ? -12.25 -2.412 19.766 1 91.94 245 THR B CA 1
ATOM 4482 C C . THR B 1 245 ? -13.406 -1.5 19.359 1 91.94 245 THR B C 1
ATOM 4484 O O . THR B 1 245 ? -14.547 -1.712 19.781 1 91.94 245 THR B O 1
ATOM 4487 N N . GLY B 1 246 ? -13.094 -0.519 18.562 1 94.31 246 GLY B N 1
ATOM 4488 C CA . GLY B 1 246 ? -14.102 0.462 18.188 1 94.31 246 GLY B CA 1
ATOM 4489 C C . GLY B 1 246 ? -14.117 1.68 19.094 1 94.31 246 GLY B C 1
ATOM 4490 O O . GLY B 1 246 ? -15.086 2.441 19.109 1 94.31 246 GLY B O 1
ATOM 4491 N N . LEU B 1 247 ? -13.062 1.841 19.828 1 95.88 247 LEU B N 1
ATOM 4492 C CA . LEU B 1 247 ? -12.969 2.947 20.781 1 95.88 247 LEU B CA 1
ATOM 4493 C C . LEU B 1 247 ? -12.938 4.285 20.047 1 95.88 247 LEU B C 1
ATOM 4495 O O . LEU B 1 247 ? -12.086 4.5 19.172 1 95.88 247 LEU B O 1
ATOM 4499 N N . ASP B 1 248 ? -13.922 5.129 20.375 1 97.56 248 ASP B N 1
ATOM 4500 C CA . ASP B 1 248 ? -13.961 6.48 19.828 1 97.56 248 ASP B CA 1
ATOM 4501 C C . ASP B 1 248 ? -12.969 7.391 20.547 1 97.56 248 ASP B C 1
ATOM 4503 O O . ASP B 1 248 ? -13.305 8.016 21.562 1 97.56 248 ASP B O 1
ATOM 4507 N N . ASN B 1 249 ? -11.719 7.52 19.969 1 98 249 ASN B N 1
ATOM 4508 C CA . ASN B 1 249 ? -10.688 8.172 20.766 1 98 249 ASN B CA 1
ATOM 4509 C C . ASN B 1 249 ? -9.938 9.234 19.969 1 98 249 ASN B C 1
ATOM 4511 O O . ASN B 1 249 ? -8.828 9.625 20.344 1 98 249 ASN B O 1
ATOM 4515 N N . ASN B 1 250 ? -10.445 9.734 18.938 1 98.62 250 ASN B N 1
ATOM 4516 C CA . ASN B 1 250 ? -9.867 10.789 18.125 1 98.62 250 ASN B CA 1
ATOM 4517 C C . ASN B 1 250 ? -10.938 11.695 17.516 1 98.62 250 ASN B C 1
ATOM 4519 O O . ASN B 1 250 ? -11.695 11.273 16.656 1 98.62 250 ASN B O 1
ATOM 4523 N N . ARG B 1 251 ? -10.961 12.867 17.969 1 98.75 251 ARG B N 1
ATOM 4524 C CA . ARG B 1 251 ? -11.844 13.875 17.391 1 98.75 251 ARG B CA 1
ATOM 4525 C C . ARG B 1 251 ? -11.102 15.188 17.172 1 98.75 251 ARG B C 1
ATOM 4527 O O . ARG B 1 251 ? -10.367 15.648 18.047 1 98.75 251 ARG B O 1
ATOM 4534 N N . PHE B 1 252 ? -11.234 15.758 16.062 1 98.88 252 PHE B N 1
ATOM 4535 C CA . PHE B 1 252 ? -10.617 17.031 15.75 1 98.88 252 PHE B CA 1
ATOM 4536 C C . PHE B 1 252 ? -11.594 17.938 15.008 1 98.88 252 PHE B C 1
ATOM 4538 O O . PHE B 1 252 ? -12.273 17.5 14.078 1 98.88 252 PHE B O 1
ATOM 4545 N N . VAL B 1 253 ? -11.75 19.156 15.461 1 98.88 253 VAL B N 1
ATOM 4546 C CA . VAL B 1 253 ? -12.516 20.188 14.773 1 98.88 253 VAL B CA 1
ATOM 4547 C C . VAL B 1 253 ? -11.609 21.391 14.484 1 98.88 253 VAL B C 1
ATOM 4549 O O . VAL B 1 253 ? -10.703 21.688 15.258 1 98.88 253 VAL B O 1
ATOM 4552 N N . TYR B 1 254 ? -11.859 22.109 13.391 1 98.94 254 TYR B N 1
ATOM 4553 C CA . TYR B 1 254 ? -11.016 23.219 12.961 1 98.94 254 TYR B CA 1
ATOM 4554 C C . TYR B 1 254 ? -11.812 24.219 12.133 1 98.94 254 TYR B C 1
ATOM 4556 O O . TYR B 1 254 ? -12.656 23.828 11.32 1 98.94 254 TYR B O 1
ATOM 4564 N N . VAL B 1 255 ? -11.633 25.469 12.367 1 98.94 255 VAL B N 1
ATOM 4565 C CA . VAL B 1 255 ? -12.102 26.547 11.516 1 98.94 255 VAL B CA 1
ATOM 4566 C C . VAL B 1 255 ? -10.969 27.531 11.25 1 98.94 255 VAL B C 1
ATOM 4568 O O . VAL B 1 255 ? -10.164 27.812 12.141 1 98.94 255 VAL B O 1
ATOM 4571 N N . GLY B 1 256 ? -10.82 27.953 10.047 1 98.94 256 GLY B N 1
ATOM 4572 C CA . GLY B 1 256 ? -9.75 28.891 9.711 1 98.94 256 GLY B CA 1
ATOM 4573 C C . GLY B 1 256 ? -10.102 29.797 8.547 1 98.94 256 GLY B C 1
ATOM 4574 O O . GLY B 1 256 ? -11.031 29.516 7.793 1 98.94 256 GLY B O 1
ATOM 4575 N N . ALA B 1 257 ? -9.383 30.859 8.461 1 98.94 257 ALA B N 1
ATOM 4576 C CA . ALA B 1 257 ? -9.531 31.828 7.379 1 98.94 257 ALA B CA 1
ATOM 4577 C C . ALA B 1 257 ? -8.188 32.438 7 1 98.94 257 ALA B C 1
ATOM 4579 O O . ALA B 1 257 ? -7.309 32.594 7.848 1 98.94 257 ALA B O 1
ATOM 4580 N N . GLN B 1 258 ? -8.039 32.719 5.785 1 98.88 258 GLN B N 1
ATOM 4581 C CA . GLN B 1 258 ? -6.93 33.531 5.277 1 98.88 258 GLN B CA 1
ATOM 4582 C C . GLN B 1 258 ? -7.41 34.562 4.289 1 98.88 258 GLN B C 1
ATOM 4584 O O . GLN B 1 258 ? -8.203 34.281 3.391 1 98.88 258 GLN B O 1
ATOM 4589 N N . TYR B 1 259 ? -7.023 35.75 4.465 1 98.69 259 TYR B N 1
ATOM 4590 C CA . TYR B 1 259 ? -7.363 36.875 3.6 1 98.69 259 TYR B CA 1
ATOM 4591 C C . TYR B 1 259 ? -6.113 37.438 2.957 1 98.69 259 TYR B C 1
ATOM 4593 O O . TYR B 1 259 ? -5.117 37.719 3.639 1 98.69 259 TYR B O 1
ATOM 4601 N N . LYS B 1 260 ? -6.191 37.594 1.666 1 97.19 260 LYS B N 1
ATOM 4602 C CA . LYS B 1 260 ? -5.102 38.188 0.909 1 97.19 260 LYS B CA 1
ATOM 4603 C C . LYS B 1 260 ? -5.504 39.562 0.357 1 97.19 260 LYS B C 1
ATOM 4605 O O . LYS B 1 260 ? -6.531 39.688 -0.314 1 97.19 260 LYS B O 1
ATOM 4610 N N . LEU B 1 261 ? -4.781 40.5 0.651 1 95.12 261 LEU B N 1
ATOM 4611 C CA . LEU B 1 261 ? -4.934 41.844 0.133 1 95.12 261 LEU B CA 1
ATOM 4612 C C . LEU B 1 261 ? -3.662 42.312 -0.565 1 95.12 261 LEU B C 1
ATOM 4614 O O . LEU B 1 261 ? -2.758 42.844 0.078 1 95.12 261 LEU B O 1
ATOM 4618 N N . LYS B 1 262 ? -3.629 42.219 -1.972 1 93.62 262 LYS B N 1
ATOM 4619 C CA . LYS B 1 262 ? -2.449 42.562 -2.773 1 93.62 262 LYS B CA 1
ATOM 4620 C C . LYS B 1 262 ? -1.244 41.719 -2.328 1 93.62 262 LYS B C 1
ATOM 4622 O O . LYS B 1 262 ? -1.236 40.5 -2.469 1 93.62 262 LYS B O 1
ATOM 4627 N N . ASP B 1 263 ? -0.321 42.375 -1.591 1 95.75 263 ASP B N 1
ATOM 4628 C CA . ASP B 1 263 ? 0.93 41.719 -1.257 1 95.75 263 ASP B CA 1
ATOM 4629 C C . ASP B 1 263 ? 0.92 41.219 0.189 1 95.75 263 ASP B C 1
ATOM 4631 O O . ASP B 1 263 ? 1.885 40.594 0.648 1 95.75 263 ASP B O 1
ATOM 4635 N N . VAL B 1 264 ? -0.166 41.438 0.909 1 98.19 264 VAL B N 1
ATOM 4636 C CA . VAL B 1 264 ? -0.248 41.062 2.318 1 98.19 264 VAL B CA 1
ATOM 4637 C C . VAL B 1 264 ? -1.263 39.938 2.5 1 98.19 264 VAL B C 1
ATOM 4639 O O . VAL B 1 264 ? -2.324 39.938 1.87 1 98.19 264 VAL B O 1
ATOM 4642 N N . ALA B 1 265 ? -0.92 38.969 3.328 1 98.38 265 ALA B N 1
ATOM 4643 C CA . ALA B 1 265 ? -1.846 37.906 3.705 1 98.38 265 ALA B CA 1
ATOM 4644 C C . ALA B 1 265 ? -1.959 37.781 5.223 1 98.38 265 ALA B C 1
ATOM 4646 O O . ALA B 1 265 ? -0.961 37.938 5.938 1 98.38 265 ALA B O 1
ATOM 4647 N N . VAL B 1 266 ? -3.137 37.656 5.703 1 98.75 266 VAL B N 1
ATOM 4648 C CA . VAL B 1 266 ? -3.395 37.438 7.125 1 98.75 266 VAL B CA 1
ATOM 4649 C C . VAL B 1 266 ? -4.23 36.188 7.309 1 98.75 266 VAL B C 1
ATOM 4651 O O . VAL B 1 266 ? -5.121 35.875 6.508 1 98.75 266 VAL B O 1
ATOM 4654 N N . SER B 1 267 ? -3.918 35.406 8.32 1 98.88 267 SER B N 1
ATOM 4655 C CA . SER B 1 267 ? -4.695 34.188 8.594 1 98.88 267 SER B CA 1
ATOM 4656 C C . SER B 1 267 ? -4.973 34.031 10.086 1 98.88 267 SER B C 1
ATOM 4658 O O . SER B 1 267 ? -4.23 34.562 10.914 1 98.88 267 SER B O 1
ATOM 4660 N N . ALA B 1 268 ? -6.023 33.406 10.422 1 98.94 268 ALA B N 1
ATOM 4661 C CA . ALA B 1 268 ? -6.402 33.031 11.781 1 98.94 268 ALA B CA 1
ATOM 4662 C C . ALA B 1 268 ? -7.188 31.734 11.797 1 98.94 268 ALA B C 1
ATOM 4664 O O . ALA B 1 268 ? -7.965 31.469 10.883 1 98.94 268 ALA B O 1
ATOM 4665 N N . SER B 1 269 ? -6.945 30.953 12.836 1 98.94 269 SER B N 1
ATOM 4666 C CA . SER B 1 269 ? -7.703 29.719 12.93 1 98.94 269 SER B CA 1
ATOM 4667 C C . SER B 1 269 ? -7.809 29.234 14.375 1 98.94 269 SER B C 1
ATOM 4669 O O . SER B 1 269 ? -7.074 29.703 15.242 1 98.94 269 SER B O 1
ATOM 4671 N N . TYR B 1 270 ? -8.781 28.438 14.594 1 98.88 270 TYR B N 1
ATOM 4672 C CA . TYR B 1 270 ? -9.031 27.734 15.844 1 98.88 270 TYR B CA 1
ATOM 4673 C C . TYR B 1 270 ? -9.266 26.234 15.602 1 98.88 270 TYR B C 1
ATOM 4675 O O . TYR B 1 270 ? -9.938 25.859 14.641 1 98.88 270 TYR B O 1
ATOM 4683 N N . GLY B 1 271 ? -8.672 25.438 16.438 1 98.88 271 GLY B N 1
ATOM 4684 C CA . GLY B 1 271 ? -8.922 24 16.422 1 98.88 271 GLY B CA 1
ATOM 4685 C C . GLY B 1 271 ? -9.031 23.406 17.812 1 98.88 271 GLY B C 1
ATOM 4686 O O . GLY B 1 271 ? -8.5 23.953 18.781 1 98.88 271 GLY B O 1
ATOM 4687 N N . ASN B 1 272 ? -9.68 22.297 17.891 1 98.94 272 ASN B N 1
ATOM 4688 C CA . ASN B 1 272 ? -9.773 21.516 19.109 1 98.94 272 ASN B CA 1
ATOM 4689 C C . ASN B 1 272 ? -9.586 20.031 18.844 1 98.94 272 ASN B C 1
ATOM 4691 O O . ASN B 1 272 ? -10.195 19.484 17.922 1 98.94 272 ASN B O 1
ATOM 4695 N N . GLY B 1 273 ? -8.734 19.438 19.578 1 98.81 273 GLY B N 1
ATOM 4696 C CA . GLY B 1 273 ? -8.523 18 19.594 1 98.81 273 GLY B CA 1
ATOM 4697 C C . GLY B 1 273 ? -8.883 17.359 20.906 1 98.81 273 GLY B C 1
ATOM 4698 O O . GLY B 1 273 ? -8.477 17.828 21.969 1 98.81 273 GLY B O 1
ATOM 4699 N N . ARG B 1 274 ? -9.625 16.25 20.797 1 98.44 274 ARG B N 1
ATOM 4700 C CA . ARG B 1 274 ? -10.055 15.609 22.031 1 98.44 274 ARG B CA 1
ATOM 4701 C C . ARG B 1 274 ? -10.164 14.102 21.844 1 98.44 274 ARG B C 1
ATOM 4703 O O . ARG B 1 274 ? -10.328 13.617 20.734 1 98.44 274 ARG B O 1
ATOM 4710 N N . ASN B 1 275 ? -9.977 13.359 22.906 1 98.5 275 ASN B N 1
ATOM 4711 C CA . ASN B 1 275 ? -10.344 11.953 23.016 1 98.5 275 ASN B CA 1
ATOM 4712 C C . ASN B 1 275 ? -11.75 11.781 23.578 1 98.5 275 ASN B C 1
ATOM 4714 O O . ASN B 1 275 ? -11.953 11.906 24.797 1 98.5 275 ASN B O 1
ATOM 4718 N N . PRO B 1 276 ? -12.703 11.5 22.734 1 98.12 276 PRO B N 1
ATOM 4719 C CA . PRO B 1 276 ? -14.086 11.438 23.234 1 98.12 276 PRO B CA 1
ATOM 4720 C C . PRO B 1 276 ? -14.266 10.398 24.328 1 98.12 276 PRO B C 1
ATOM 4722 O O . PRO B 1 276 ? -15.094 10.586 25.234 1 98.12 276 PRO B O 1
ATOM 4725 N N . ALA B 1 277 ? -13.539 9.344 24.281 1 97.19 277 ALA B N 1
ATOM 4726 C CA . ALA B 1 277 ? -13.656 8.289 25.297 1 97.19 277 ALA B CA 1
ATOM 4727 C C . ALA B 1 277 ? -13.031 8.734 26.609 1 97.19 277 ALA B C 1
ATOM 4729 O O . ALA B 1 277 ? -13.383 8.211 27.672 1 97.19 277 ALA B O 1
ATOM 4730 N N . ARG B 1 278 ? -12.102 9.57 26.531 1 96.62 278 ARG B N 1
ATOM 4731 C CA . ARG B 1 278 ? -11.414 10.07 27.703 1 96.62 278 ARG B CA 1
ATOM 4732 C C . ARG B 1 278 ? -11.18 11.578 27.609 1 96.62 278 ARG B C 1
ATOM 4734 O O . ARG B 1 278 ? -10.039 12.039 27.719 1 96.62 278 ARG B O 1
ATOM 4741 N N . GLY B 1 279 ? -12.297 12.305 27.562 1 95.75 279 GLY B N 1
ATOM 4742 C CA . GLY B 1 279 ? -12.234 13.75 27.422 1 95.75 279 GLY B CA 1
ATOM 4743 C C . GLY B 1 279 ? -11.586 14.43 28.625 1 95.75 279 GLY B C 1
ATOM 4744 O O . GLY B 1 279 ? -11.094 15.555 28.5 1 95.75 279 GLY B O 1
ATOM 4745 N N . ASP B 1 280 ? -11.531 13.711 29.734 1 96.06 280 ASP B N 1
ATOM 4746 C CA . ASP B 1 280 ? -10.914 14.234 30.953 1 96.06 280 ASP B CA 1
ATOM 4747 C C . ASP B 1 280 ? -9.391 14.164 30.875 1 96.06 280 ASP B C 1
ATOM 4749 O O . ASP B 1 280 ? -8.695 14.812 31.656 1 96.06 280 ASP B O 1
ATOM 4753 N N . ARG B 1 281 ? -8.891 13.422 29.891 1 94.75 281 ARG B N 1
ATOM 4754 C CA . ARG B 1 281 ? -7.445 13.258 29.766 1 94.75 281 ARG B CA 1
ATOM 4755 C C . ARG B 1 281 ? -6.906 14.07 28.594 1 94.75 281 ARG B C 1
ATOM 4757 O O . ARG B 1 281 ? -5.801 14.609 28.656 1 94.75 281 ARG B O 1
ATOM 4764 N N . VAL B 1 282 ? -7.668 14.141 27.547 1 97.81 282 VAL B N 1
ATOM 4765 C CA . VAL B 1 282 ? -7.191 14.828 26.359 1 97.81 282 VAL B CA 1
ATOM 4766 C C . VAL B 1 282 ? -8.273 15.781 25.844 1 97.81 282 VAL B C 1
ATOM 4768 O O . VAL B 1 282 ? -9.312 15.336 25.344 1 97.81 282 VAL B O 1
ATOM 4771 N N . ASN B 1 283 ? -8.133 17 25.953 1 98.75 283 ASN B N 1
ATOM 4772 C CA . ASN B 1 283 ? -8.93 18.109 25.438 1 98.75 283 ASN B CA 1
ATOM 4773 C C . ASN B 1 283 ? -8.078 19.359 25.234 1 98.75 283 ASN B C 1
ATOM 4775 O O . ASN B 1 283 ? -7.812 20.094 26.188 1 98.75 283 ASN B O 1
ATOM 4779 N N . LEU B 1 284 ? -7.695 19.594 24.016 1 98.75 284 LEU B N 1
ATOM 4780 C CA . LEU B 1 284 ? -6.652 20.562 23.703 1 98.75 284 LEU B CA 1
ATOM 4781 C C . LEU B 1 284 ? -7.141 21.578 22.688 1 98.75 284 LEU B C 1
ATOM 4783 O O . LEU B 1 284 ? -7.758 21.219 21.688 1 98.75 284 LEU B O 1
ATOM 4787 N N . ASP B 1 285 ? -6.816 22.812 22.891 1 98.88 285 ASP B N 1
ATOM 4788 C CA . ASP B 1 285 ? -7.137 23.891 21.969 1 98.88 285 ASP B CA 1
ATOM 4789 C C . ASP B 1 285 ? -5.895 24.359 21.219 1 98.88 285 ASP B C 1
ATOM 4791 O O . ASP B 1 285 ? -4.781 24.297 21.75 1 98.88 285 ASP B O 1
ATOM 4795 N N . MET B 1 286 ? -6.137 24.828 20.047 1 98.88 286 MET B N 1
ATOM 4796 C CA . MET B 1 286 ? -5.098 25.406 19.219 1 98.88 286 MET B CA 1
ATOM 4797 C C . MET B 1 286 ? -5.578 26.703 18.578 1 98.88 286 MET B C 1
ATOM 4799 O O . MET B 1 286 ? -6.648 26.75 17.969 1 98.88 286 MET B O 1
ATOM 4803 N N . PHE B 1 287 ? -4.871 27.75 18.766 1 98.88 287 PHE B N 1
ATOM 4804 C CA . PHE B 1 287 ? -5.09 29.031 18.109 1 98.88 287 PHE B CA 1
ATOM 4805 C C . PHE B 1 287 ? -3.912 29.391 17.219 1 98.88 287 PHE B C 1
ATOM 4807 O O . PHE B 1 287 ? -2.756 29.172 17.594 1 98.88 287 PHE B O 1
ATOM 4814 N N . ALA B 1 288 ? -4.207 29.922 16.078 1 98.88 288 ALA B N 1
ATOM 4815 C CA . ALA B 1 288 ? -3.145 30.281 15.148 1 98.88 288 ALA B CA 1
ATOM 4816 C C . ALA B 1 288 ? -3.422 31.625 14.5 1 98.88 288 ALA B C 1
ATOM 4818 O O . ALA B 1 288 ? -4.566 31.938 14.164 1 98.88 288 ALA B O 1
ATOM 4819 N N . PHE B 1 289 ? -2.42 32.375 14.375 1 98.88 289 PHE B N 1
ATOM 4820 C CA . PHE B 1 289 ? -2.443 33.656 13.648 1 98.88 289 PHE B CA 1
ATOM 4821 C C . PHE B 1 289 ? -1.212 33.781 12.766 1 98.88 289 PHE B C 1
ATOM 4823 O O . PHE B 1 289 ? -0.107 33.406 13.164 1 98.88 289 PHE B O 1
ATOM 4830 N N . GLY B 1 290 ? -1.389 34.312 11.531 1 98.81 290 GLY B N 1
ATOM 4831 C CA . GLY B 1 290 ? -0.262 34.438 10.617 1 98.81 290 GLY B CA 1
ATOM 4832 C C . GLY B 1 290 ? -0.304 35.719 9.812 1 98.81 290 GLY B C 1
ATOM 4833 O O . GLY B 1 290 ? -1.38 36.281 9.562 1 98.81 290 GLY B O 1
ATOM 4834 N N . LEU B 1 291 ? 0.837 36.188 9.484 1 98.81 291 LEU B N 1
ATOM 4835 C CA . LEU B 1 291 ? 1.037 37.344 8.617 1 98.81 291 LEU B CA 1
ATOM 4836 C C . LEU B 1 291 ? 2.08 37.062 7.547 1 98.81 291 LEU B C 1
ATOM 4838 O O . LEU B 1 291 ? 3.152 36.531 7.848 1 98.81 291 LEU B O 1
ATOM 4842 N N . GLY B 1 292 ? 1.754 37.344 6.328 1 98.62 292 GLY B N 1
ATOM 4843 C CA . GLY B 1 292 ? 2.666 37.188 5.207 1 98.62 292 GLY B CA 1
ATOM 4844 C C . GLY B 1 292 ? 2.779 38.406 4.348 1 98.62 292 GLY B C 1
ATOM 4845 O O . GLY B 1 292 ? 1.851 39.219 4.293 1 98.62 292 GLY B O 1
ATOM 4846 N N . TYR B 1 293 ? 3.887 38.531 3.723 1 98.56 293 TYR B N 1
ATOM 4847 C CA . TYR B 1 293 ? 4.141 39.688 2.848 1 98.56 293 TYR B CA 1
ATOM 4848 C C . TYR B 1 293 ? 4.977 39.281 1.642 1 98.56 293 TYR B C 1
ATOM 4850 O O . TYR B 1 293 ? 6.066 38.719 1.796 1 98.56 293 TYR B O 1
ATOM 4858 N N . ARG B 1 294 ? 4.453 39.562 0.507 1 97.75 294 ARG B N 1
ATOM 4859 C CA . ARG B 1 294 ? 5.207 39.375 -0.727 1 97.75 294 ARG B CA 1
ATOM 4860 C C . ARG B 1 294 ? 6.027 40.625 -1.07 1 97.75 294 ARG B C 1
ATOM 4862 O O . ARG B 1 294 ? 5.52 41.562 -1.685 1 97.75 294 ARG B O 1
ATOM 4869 N N . VAL B 1 295 ? 7.227 40.5 -0.82 1 97.62 295 VAL B N 1
ATOM 487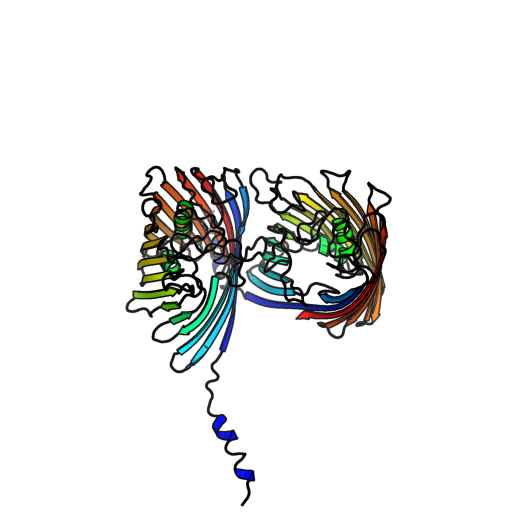0 C CA . VAL B 1 295 ? 8.109 41.656 -1.034 1 97.62 295 VAL B CA 1
ATOM 4871 C C . VAL B 1 295 ? 8.305 41.875 -2.531 1 97.62 295 VAL B C 1
ATOM 4873 O O . VAL B 1 295 ? 8.336 43.031 -2.988 1 97.62 295 VAL B O 1
ATOM 4876 N N . SER B 1 296 ? 8.438 40.781 -3.281 1 96.5 296 SER B N 1
ATOM 4877 C CA . SER B 1 296 ? 8.539 40.75 -4.734 1 96.5 296 SER B CA 1
ATOM 4878 C C . SER B 1 296 ? 8.008 39.406 -5.281 1 96.5 296 SER B C 1
ATOM 4880 O O . SER B 1 296 ? 7.648 38.531 -4.512 1 96.5 296 SER B O 1
ATOM 4882 N N . PRO B 1 297 ? 8.016 39.344 -6.551 1 93.81 297 PRO B N 1
ATOM 4883 C CA . PRO B 1 297 ? 7.512 38.094 -7.117 1 93.81 297 PRO B CA 1
ATOM 4884 C C . PRO B 1 297 ? 8.367 36.906 -6.742 1 93.81 297 PRO B C 1
ATOM 4886 O O . PRO B 1 297 ? 7.906 35.75 -6.832 1 93.81 297 PRO B O 1
ATOM 4889 N N . PHE B 1 298 ? 9.594 37.094 -6.305 1 96.75 298 PHE B N 1
ATOM 4890 C CA . PHE B 1 298 ? 10.477 35.969 -6.031 1 96.75 298 PHE B CA 1
ATOM 4891 C C . PHE B 1 298 ? 10.852 35.906 -4.555 1 96.75 298 PHE B C 1
ATOM 4893 O O . PHE B 1 298 ? 11.547 35 -4.113 1 96.75 298 PHE B O 1
ATOM 4900 N N . PHE B 1 299 ? 10.469 36.906 -3.779 1 98.12 299 PHE B N 1
ATOM 4901 C CA . PHE B 1 299 ? 10.859 36.969 -2.377 1 98.12 299 PHE B CA 1
ATOM 4902 C C . PHE B 1 299 ? 9.633 37.188 -1.488 1 98.12 299 PHE B C 1
ATOM 4904 O O . PHE B 1 299 ? 8.922 38.188 -1.636 1 98.12 299 PHE B O 1
ATOM 4911 N N . ARG B 1 300 ? 9.445 36.281 -0.557 1 98.12 300 ARG B N 1
ATOM 4912 C CA . ARG B 1 300 ? 8.305 36.375 0.353 1 98.12 300 ARG B CA 1
ATOM 4913 C C . ARG B 1 300 ? 8.734 36.094 1.793 1 98.12 300 ARG B C 1
ATOM 4915 O O . ARG B 1 300 ? 9.656 35.312 2.041 1 98.12 300 ARG B O 1
ATOM 4922 N N . VAL B 1 301 ? 8.031 36.75 2.66 1 98.69 301 VAL B N 1
ATOM 4923 C CA . VAL B 1 301 ? 8.234 36.562 4.09 1 98.69 301 VAL B CA 1
ATOM 4924 C C . VAL B 1 301 ? 6.918 36.125 4.742 1 98.69 301 VAL B C 1
ATOM 4926 O O . VAL B 1 301 ? 5.844 36.594 4.336 1 98.69 301 VAL B O 1
ATOM 4929 N N . SER B 1 302 ? 6.977 35.219 5.676 1 98.62 302 SER B N 1
ATOM 4930 C CA . SER B 1 302 ? 5.797 34.75 6.41 1 98.62 302 SER B CA 1
ATOM 4931 C C . SER B 1 302 ? 6.094 34.625 7.898 1 98.62 302 SER B C 1
ATOM 4933 O O . SER B 1 302 ? 7.246 34.406 8.289 1 98.62 302 SER B O 1
ATOM 4935 N N . SER B 1 303 ? 5.082 34.812 8.672 1 98.81 303 SER B N 1
ATOM 4936 C CA . SER B 1 303 ? 5.191 34.656 10.117 1 98.81 303 SER B CA 1
ATOM 4937 C C . SER B 1 303 ? 3.932 34.031 10.703 1 98.81 303 SER B C 1
ATOM 4939 O O . SER B 1 303 ? 2.873 34.031 10.07 1 98.81 303 SER B O 1
ATOM 4941 N N . GLY B 1 304 ? 4.109 33.438 11.875 1 98.75 304 GLY B N 1
ATOM 4942 C CA . GLY B 1 304 ? 2.979 32.812 12.547 1 98.75 304 GLY B CA 1
ATOM 4943 C C . GLY B 1 304 ? 3.152 32.719 14.055 1 98.75 304 GLY B C 1
ATOM 4944 O O . GLY B 1 304 ? 4.277 32.688 14.555 1 98.75 304 GLY B O 1
ATOM 4945 N N . VAL B 1 305 ? 2.051 32.812 14.758 1 98.88 305 VAL B N 1
ATOM 4946 C CA . VAL B 1 305 ? 1.957 32.531 16.188 1 98.88 305 VAL B CA 1
ATOM 4947 C C . VAL B 1 305 ? 0.95 31.406 16.422 1 98.88 305 VAL B C 1
ATOM 4949 O O . VAL B 1 305 ? -0.173 31.453 15.914 1 98.88 305 VAL B O 1
ATOM 4952 N N . TYR B 1 306 ? 1.347 30.422 17.141 1 98.88 306 TYR B N 1
ATOM 4953 C CA . TYR B 1 306 ? 0.52 29.266 17.438 1 98.88 306 TYR B CA 1
ATOM 4954 C C . TYR B 1 306 ? 0.463 29 18.938 1 98.88 306 TYR B C 1
ATOM 4956 O O . TYR B 1 306 ? 1.497 28.797 19.578 1 98.88 306 TYR B O 1
ATOM 4964 N N . TYR B 1 307 ? -0.696 29.016 19.422 1 98.88 307 TYR B N 1
ATOM 4965 C CA . TYR B 1 307 ? -0.915 28.844 20.859 1 98.88 307 TYR B CA 1
ATOM 4966 C C . TYR B 1 307 ? -1.738 27.594 21.141 1 98.88 307 TYR B C 1
ATOM 4968 O O . TYR B 1 307 ? -2.822 27.422 20.578 1 98.88 307 TYR B O 1
ATOM 4976 N N . LEU B 1 308 ? -1.193 26.703 21.984 1 98.81 308 LEU B N 1
ATOM 4977 C CA . LEU B 1 308 ? -1.87 25.5 22.422 1 98.81 308 LEU B CA 1
ATOM 4978 C C . LEU B 1 308 ? -2.188 25.562 23.906 1 98.81 308 LEU B C 1
ATOM 4980 O O . LEU B 1 308 ? -1.381 26.062 24.703 1 98.81 308 LEU B O 1
ATOM 4984 N N . LYS B 1 309 ? -3.254 25.016 24.266 1 98.44 309 LYS B N 1
ATOM 4985 C CA . LYS B 1 309 ? -3.619 24.953 25.672 1 98.44 309 LYS B CA 1
ATOM 4986 C C . LYS B 1 309 ? -4.402 23.688 25.984 1 98.44 309 LYS B C 1
ATOM 4988 O O . LYS B 1 309 ? -5.23 23.25 25.188 1 98.44 309 LYS B O 1
ATOM 4993 N N . ASP B 1 310 ? -4.156 23.109 27.125 1 98.44 310 ASP B N 1
ATOM 4994 C CA . ASP B 1 310 ? -4.891 21.969 27.656 1 98.44 310 ASP B CA 1
ATOM 4995 C C . ASP B 1 310 ? -6.07 22.422 28.5 1 98.44 310 ASP B C 1
ATOM 4997 O O . ASP B 1 310 ? -5.887 23.078 29.531 1 98.44 310 ASP B O 1
ATOM 5001 N N . ARG B 1 311 ? -7.215 22.047 28.141 1 98.31 311 ARG B N 1
ATOM 5002 C CA . ARG B 1 311 ? -8.406 22.469 28.875 1 98.31 311 ARG B CA 1
ATOM 5003 C C . ARG B 1 311 ? -8.5 21.781 30.234 1 98.31 311 ARG B C 1
ATOM 5005 O O . ARG B 1 311 ? -9.164 22.266 31.141 1 98.31 311 ARG B O 1
ATOM 5012 N N . ASN B 1 312 ? -7.895 20.625 30.344 1 97.75 312 ASN B N 1
ATOM 5013 C CA . ASN B 1 312 ? -7.965 19.844 31.578 1 97.75 312 ASN B CA 1
ATOM 5014 C C . ASN B 1 312 ? -6.895 20.266 32.562 1 97.75 312 ASN B C 1
ATOM 5016 O O . ASN B 1 312 ? -7.047 20.062 33.781 1 97.75 312 ASN B O 1
ATOM 5020 N N . ARG B 1 313 ? -5.762 20.734 32.125 1 95.56 313 ARG B N 1
ATOM 5021 C CA . ARG B 1 313 ? -4.641 21.141 32.969 1 95.56 313 ARG B CA 1
ATOM 5022 C C . ARG B 1 313 ? -4.098 22.5 32.531 1 95.56 313 ARG B C 1
ATOM 5024 O O . ARG B 1 313 ? -3.217 22.562 31.672 1 95.56 313 ARG B O 1
ATOM 5031 N N . SER B 1 314 ? -4.375 23.516 33.188 1 95.88 314 SER B N 1
ATOM 5032 C CA . SER B 1 314 ? -4.086 24.891 32.781 1 95.88 314 SER B CA 1
ATOM 5033 C C . SER B 1 314 ? -2.584 25.141 32.719 1 95.88 314 SER B C 1
ATOM 5035 O O . SER B 1 314 ? -2.135 26.031 31.984 1 95.88 314 SER B O 1
ATOM 5037 N N . ALA B 1 315 ? -1.833 24.375 33.469 1 96.62 315 ALA B N 1
ATOM 5038 C CA . ALA B 1 315 ? -0.381 24.531 33.438 1 96.62 315 ALA B CA 1
ATOM 5039 C C . ALA B 1 315 ? 0.194 24.141 32.094 1 96.62 315 ALA B C 1
ATOM 5041 O O . ALA B 1 315 ? 1.305 24.547 31.734 1 96.62 315 ALA B O 1
ATOM 5042 N N . ASN B 1 316 ? -0.489 23.328 31.391 1 97.38 316 ASN B N 1
ATOM 5043 C CA . ASN B 1 316 ? -0.045 22.875 30.078 1 97.38 316 ASN B CA 1
ATOM 5044 C C . ASN B 1 316 ? -0.413 23.875 28.984 1 97.38 316 ASN B C 1
ATOM 5046 O O . ASN B 1 316 ? -1.557 23.906 28.531 1 97.38 316 ASN B O 1
ATOM 5050 N N . ARG B 1 317 ? 0.492 24.594 28.516 1 98.12 317 ARG B N 1
ATOM 5051 C CA . ARG B 1 317 ? 0.326 25.547 27.422 1 98.12 317 ARG B CA 1
ATOM 5052 C C . ARG B 1 317 ? 1.611 25.672 26.609 1 98.12 317 ARG B C 1
ATOM 5054 O O . ARG B 1 317 ? 2.703 25.406 27.125 1 98.12 317 ARG B O 1
ATOM 5061 N N . SER B 1 318 ? 1.486 26.047 25.422 1 98.44 318 SER B N 1
ATOM 5062 C CA . SER B 1 318 ? 2.627 26.219 24.531 1 98.44 318 SER B CA 1
ATOM 5063 C C . SER B 1 318 ? 2.381 27.344 23.531 1 98.44 318 SER B C 1
ATOM 5065 O O . SER B 1 318 ? 1.297 27.438 22.953 1 98.44 318 SER B O 1
ATOM 5067 N N . THR B 1 319 ? 3.342 28.219 23.328 1 98.75 319 THR B N 1
ATOM 5068 C CA . THR B 1 319 ? 3.279 29.266 22.328 1 98.75 319 THR B CA 1
ATOM 5069 C C . THR B 1 319 ? 4.492 29.219 21.406 1 98.75 319 THR B C 1
ATOM 5071 O O . THR B 1 319 ? 5.637 29.234 21.875 1 98.75 319 THR B O 1
ATOM 5074 N N . SER B 1 320 ? 4.215 29.156 20.203 1 98.56 320 SER B N 1
ATOM 5075 C CA . SER B 1 320 ? 5.281 29.203 19.203 1 98.56 320 SER B CA 1
ATOM 5076 C C . SER B 1 320 ? 5.176 30.453 18.344 1 98.56 320 SER B C 1
ATOM 5078 O O . SER B 1 320 ? 4.078 30.859 17.953 1 98.56 320 SER B O 1
ATOM 5080 N N . ILE B 1 321 ? 6.266 31.109 18.109 1 98.81 321 ILE B N 1
ATOM 5081 C CA . ILE B 1 321 ? 6.402 32.219 17.188 1 98.81 321 ILE B CA 1
ATOM 5082 C C . ILE B 1 321 ? 7.441 31.891 16.125 1 98.81 321 ILE B C 1
ATOM 5084 O O . ILE B 1 321 ? 8.547 31.453 16.438 1 98.81 321 ILE B O 1
ATOM 5088 N N . VAL B 1 322 ? 7.082 32.125 14.883 1 98.81 322 VAL B N 1
ATOM 5089 C CA . VAL B 1 322 ? 7.949 31.688 13.789 1 98.81 322 VAL B CA 1
ATOM 5090 C C . VAL B 1 322 ? 8.016 32.781 12.711 1 98.81 322 VAL B C 1
ATOM 5092 O O . VAL B 1 322 ? 7.043 33.5 12.492 1 98.81 322 VAL B O 1
ATOM 5095 N N . LEU B 1 323 ? 9.125 32.875 12.102 1 98.81 323 LEU B N 1
ATOM 5096 C CA . LEU B 1 323 ? 9.359 33.719 10.93 1 98.81 323 LEU B CA 1
ATOM 5097 C C . LEU B 1 323 ? 10.086 32.938 9.836 1 98.81 323 LEU B C 1
ATOM 5099 O O . LEU B 1 323 ? 10.961 32.094 10.133 1 98.81 323 LEU B O 1
ATOM 5103 N N . GLY B 1 324 ? 9.727 33.219 8.602 1 98.69 324 GLY B N 1
ATOM 5104 C CA . GLY B 1 324 ? 10.383 32.562 7.469 1 98.69 324 GLY B CA 1
ATOM 5105 C C . GLY B 1 324 ? 10.5 33.469 6.258 1 98.69 324 GLY B C 1
ATOM 5106 O O . GLY B 1 324 ? 9.711 34.406 6.094 1 98.69 324 GLY B O 1
ATOM 5107 N N . ALA B 1 325 ? 11.469 33.188 5.477 1 98.81 325 ALA B N 1
ATOM 5108 C CA . ALA B 1 325 ? 11.688 33.844 4.191 1 98.81 325 ALA B CA 1
ATOM 5109 C C . ALA B 1 325 ? 11.961 32.812 3.092 1 98.81 325 ALA B C 1
ATOM 5111 O O . ALA B 1 325 ? 12.68 31.844 3.311 1 98.81 325 ALA B O 1
ATOM 5112 N N . ASP B 1 326 ? 11.344 33.062 1.981 1 98.5 326 ASP B N 1
ATOM 5113 C CA . ASP B 1 326 ? 11.539 32.219 0.804 1 98.5 326 ASP B CA 1
ATOM 5114 C C . ASP B 1 326 ? 12.023 33.062 -0.385 1 98.5 326 ASP B C 1
ATOM 5116 O O . ASP B 1 326 ? 11.5 34.125 -0.654 1 98.5 326 ASP B O 1
ATOM 5120 N N . TYR B 1 327 ? 12.984 32.531 -0.996 1 98.69 327 TYR B N 1
ATOM 5121 C CA . TYR B 1 327 ? 13.484 33.125 -2.238 1 98.69 327 TYR B CA 1
ATOM 5122 C C . TYR B 1 327 ? 13.398 32.125 -3.383 1 98.69 327 TYR B C 1
ATOM 5124 O O . TYR B 1 327 ? 14.117 31.109 -3.4 1 98.69 327 TYR B O 1
ATOM 5132 N N . GLU B 1 328 ? 12.578 32.469 -4.355 1 98.12 328 GLU B N 1
ATOM 5133 C CA . GLU B 1 328 ? 12.398 31.594 -5.508 1 98.12 328 GLU B CA 1
ATOM 5134 C C . GLU B 1 328 ? 13.508 31.781 -6.535 1 98.12 328 GLU B C 1
ATOM 5136 O O . GLU B 1 328 ? 13.453 32.719 -7.336 1 98.12 328 GLU B O 1
ATOM 5141 N N . LEU B 1 329 ? 14.352 30.797 -6.566 1 97.44 329 LEU B N 1
ATOM 5142 C CA . LEU B 1 329 ? 15.391 30.828 -7.594 1 97.44 329 LEU B CA 1
ATOM 5143 C C . LEU B 1 329 ? 14.812 30.516 -8.969 1 97.44 329 LEU B C 1
ATOM 5145 O O . LEU B 1 329 ? 15.289 31.031 -9.977 1 97.44 329 LEU B O 1
ATOM 5149 N N . SER B 1 330 ? 13.891 29.609 -9.055 1 96.56 330 SER B N 1
ATOM 5150 C CA . SER B 1 330 ? 13.102 29.234 -10.219 1 96.56 330 SER B CA 1
ATOM 5151 C C . SER B 1 330 ? 11.734 28.688 -9.812 1 96.56 330 SER B C 1
ATOM 5153 O O . SER B 1 330 ? 11.398 28.672 -8.625 1 96.56 330 SER B O 1
ATOM 5155 N N . LYS B 1 331 ? 11.023 28.312 -10.781 1 95 331 LYS B N 1
ATOM 5156 C CA . LYS B 1 331 ? 9.719 27.734 -10.477 1 95 331 LYS B CA 1
ATOM 5157 C C . LYS B 1 331 ? 9.859 26.406 -9.734 1 95 331 LYS B C 1
ATOM 5159 O O . LYS B 1 331 ? 8.906 25.938 -9.109 1 95 331 LYS B O 1
ATOM 5164 N N . HIS B 1 332 ? 11.039 25.812 -9.734 1 97.12 332 HIS B N 1
ATOM 5165 C CA . HIS B 1 332 ? 11.219 24.469 -9.188 1 97.12 332 HIS B CA 1
ATOM 5166 C C . HIS B 1 332 ? 12.148 24.484 -7.977 1 97.12 332 HIS B C 1
ATOM 5168 O O . HIS B 1 332 ? 12.289 23.469 -7.281 1 97.12 332 HIS B O 1
ATOM 5174 N N . THR B 1 333 ? 12.797 25.656 -7.781 1 98.19 333 THR B N 1
ATOM 5175 C CA . THR B 1 333 ? 13.805 25.672 -6.723 1 98.19 333 THR B CA 1
ATOM 5176 C C . THR B 1 333 ? 13.578 26.859 -5.789 1 98.19 333 THR B C 1
ATOM 5178 O O . THR B 1 333 ? 13.547 28.016 -6.23 1 98.19 333 THR B O 1
ATOM 5181 N N . THR B 1 334 ? 13.531 26.578 -4.555 1 98.5 334 THR B N 1
ATOM 5182 C CA . THR B 1 334 ? 13.328 27.594 -3.525 1 98.5 334 THR B CA 1
ATOM 5183 C C . THR B 1 334 ? 14.406 27.5 -2.447 1 98.5 334 THR B C 1
ATOM 5185 O O . THR B 1 334 ? 14.672 26.406 -1.928 1 98.5 334 THR B O 1
ATOM 5188 N N . LEU B 1 335 ? 15.008 28.641 -2.148 1 98.69 335 LEU B N 1
ATOM 5189 C CA . LEU B 1 335 ? 15.812 28.781 -0.939 1 98.69 335 LEU B CA 1
ATOM 5190 C C . LEU B 1 335 ? 14.977 29.297 0.219 1 98.69 335 LEU B C 1
ATOM 5192 O O . LEU B 1 335 ? 14.102 30.156 0.024 1 98.69 335 LEU B O 1
ATOM 5196 N N . TYR B 1 336 ? 15.258 28.797 1.415 1 98.81 336 TYR B N 1
ATOM 5197 C CA . TYR B 1 336 ? 14.469 29.297 2.533 1 98.81 336 TYR B CA 1
ATOM 5198 C C . TYR B 1 336 ? 15.344 29.484 3.771 1 98.81 336 TYR B C 1
ATOM 5200 O O . TYR B 1 336 ? 16.344 28.797 3.941 1 98.81 336 TYR B O 1
ATOM 5208 N N . ALA B 1 337 ? 15.016 30.438 4.547 1 98.81 337 ALA B N 1
ATOM 5209 C CA . ALA B 1 337 ? 15.5 30.703 5.898 1 98.81 337 ALA B CA 1
ATOM 5210 C C . ALA B 1 337 ? 14.344 30.859 6.879 1 98.81 337 ALA B C 1
ATOM 5212 O O . ALA B 1 337 ? 13.406 31.625 6.629 1 98.81 337 ALA B O 1
ATOM 5213 N N . GLN B 1 338 ? 14.43 30.078 7.957 1 98.69 338 GLN B N 1
ATOM 5214 C CA . GLN B 1 338 ? 13.336 30.094 8.922 1 98.69 338 GLN B CA 1
ATOM 5215 C C . GLN B 1 338 ? 13.859 30.016 10.352 1 98.69 338 GLN B C 1
ATOM 5217 O O . GLN B 1 338 ? 14.914 29.438 10.602 1 98.69 338 GLN B O 1
ATOM 5222 N N . GLY B 1 339 ? 13.188 30.625 11.219 1 98.75 339 GLY B N 1
ATOM 5223 C CA . GLY B 1 339 ? 13.516 30.609 12.641 1 98.75 339 GLY B CA 1
ATOM 5224 C C . GLY B 1 339 ? 12.305 30.828 13.531 1 98.75 339 GLY B C 1
ATOM 5225 O O . GLY B 1 339 ? 11.297 31.391 13.094 1 98.75 339 GLY B O 1
ATOM 5226 N N . GLY B 1 340 ? 12.43 30.328 14.742 1 98.69 340 GLY B N 1
ATOM 5227 C CA . GLY B 1 340 ? 11.32 30.5 15.672 1 98.69 340 GLY B CA 1
ATOM 5228 C C . GLY B 1 340 ? 11.656 30.062 17.094 1 98.69 340 GLY B C 1
ATOM 5229 O O . GLY B 1 340 ? 12.789 29.688 17.375 1 98.69 340 GLY B O 1
ATOM 5230 N N . ARG B 1 341 ? 10.703 30.281 17.891 1 98.62 341 ARG B N 1
ATOM 5231 C CA . ARG B 1 341 ? 10.789 29.906 19.297 1 98.62 341 ARG B CA 1
ATOM 5232 C C . ARG B 1 341 ? 9.469 29.344 19.797 1 98.62 341 ARG B C 1
ATOM 5234 O O . ARG B 1 341 ? 8.398 29.844 19.438 1 98.62 341 ARG B O 1
ATOM 5241 N N . VAL B 1 342 ? 9.586 28.312 20.562 1 98.5 342 VAL B N 1
ATOM 5242 C CA . VAL B 1 342 ? 8.414 27.766 21.234 1 98.5 342 VAL B CA 1
ATOM 5243 C C . VAL B 1 342 ? 8.633 27.75 22.75 1 98.5 342 VAL B C 1
ATOM 5245 O O . VAL B 1 342 ? 9.711 27.391 23.219 1 98.5 342 VAL B O 1
ATOM 5248 N N . ASP B 1 343 ? 7.664 28.219 23.422 1 98.44 343 ASP B N 1
ATOM 5249 C CA . ASP B 1 343 ? 7.656 28.172 24.891 1 98.44 343 ASP B CA 1
ATOM 5250 C C . ASP B 1 343 ? 6.672 27.125 25.391 1 98.44 343 ASP B C 1
ATOM 5252 O O . ASP B 1 343 ? 5.488 27.406 25.578 1 98.44 343 ASP B O 1
ATOM 5256 N N . ASN B 1 344 ? 7.25 25.969 25.656 1 97.62 344 ASN B N 1
ATOM 5257 C CA . ASN B 1 344 ? 6.465 24.875 26.219 1 97.62 344 ASN B CA 1
ATOM 5258 C C . ASN B 1 344 ? 6.406 24.953 27.734 1 97.62 344 ASN B C 1
ATOM 5260 O O . ASN B 1 344 ? 7.438 25.125 28.391 1 97.62 344 ASN B O 1
ATOM 5264 N N . ARG B 1 345 ? 5.258 24.797 28.281 1 97.25 345 ARG B N 1
ATOM 5265 C CA . ARG B 1 345 ? 5.055 24.766 29.719 1 97.25 345 ARG B CA 1
ATOM 5266 C C . ARG B 1 345 ? 4.332 23.484 30.141 1 97.25 345 ARG B C 1
ATOM 5268 O O . ARG B 1 345 ? 3.643 22.859 29.328 1 97.25 345 ARG B O 1
ATOM 5275 N N . GLY B 1 346 ? 4.535 23.109 31.453 1 95.25 346 GLY B N 1
ATOM 5276 C CA . GLY B 1 346 ? 3.984 21.844 31.906 1 95.25 346 GLY B CA 1
ATOM 5277 C C . GLY B 1 346 ? 4.582 20.641 31.188 1 95.25 346 GLY B C 1
ATOM 5278 O O . GLY B 1 346 ? 5.805 20.484 31.141 1 95.25 346 GLY B O 1
ATOM 5279 N N . THR B 1 347 ? 3.748 19.828 30.531 1 94 347 THR B N 1
ATOM 5280 C CA . THR B 1 347 ? 4.227 18.625 29.859 1 94 347 THR B CA 1
ATOM 5281 C C . THR B 1 347 ? 4.191 18.812 28.344 1 94 347 THR B C 1
ATOM 5283 O O . THR B 1 347 ? 4.289 17.828 27.594 1 94 347 THR B O 1
ATOM 5286 N N . MET B 1 348 ? 3.928 20.078 27.938 1 96.5 348 MET B N 1
ATOM 5287 C CA . MET B 1 348 ? 3.809 20.312 26.5 1 96.5 348 MET B CA 1
ATOM 5288 C C . MET B 1 348 ? 5.145 20.109 25.797 1 96.5 348 MET B C 1
ATOM 5290 O O . MET B 1 348 ? 6.203 20.344 26.391 1 96.5 348 MET B O 1
ATOM 5294 N N . ALA B 1 349 ? 5.102 19.641 24.594 1 95.94 349 ALA B N 1
ATOM 5295 C CA . ALA B 1 349 ? 6.293 19.406 23.781 1 95.94 349 ALA B CA 1
ATOM 5296 C C . ALA B 1 349 ? 6.043 19.75 22.312 1 95.94 349 ALA B C 1
ATOM 5298 O O . ALA B 1 349 ? 6.359 18.969 21.422 1 95.94 349 ALA B O 1
ATOM 5299 N N . GLN B 1 350 ? 5.453 20.875 22.078 1 96.19 350 GLN B N 1
ATOM 5300 C CA . GLN B 1 350 ? 5.277 21.359 20.703 1 96.19 350 GLN B CA 1
ATOM 5301 C C . GLN B 1 350 ? 6.621 21.547 20.016 1 96.19 350 GLN B C 1
ATOM 5303 O O . GLN B 1 350 ? 7.547 22.125 20.578 1 96.19 350 GLN B O 1
ATOM 5308 N N . MET B 1 351 ? 6.723 21.031 18.859 1 96.25 351 MET B N 1
ATOM 5309 C CA . MET B 1 351 ? 7.961 21.125 18.094 1 96.25 351 MET B CA 1
ATOM 5310 C C . MET B 1 351 ? 7.918 22.312 17.141 1 96.25 351 MET B C 1
ATOM 5312 O O . MET B 1 351 ? 6.84 22.797 16.797 1 96.25 351 MET B O 1
ATOM 5316 N N . LEU B 1 352 ? 9.07 22.734 16.672 1 96.62 352 LEU B N 1
ATOM 5317 C CA . LEU B 1 352 ? 9.164 23.766 15.648 1 96.62 352 LEU B CA 1
ATOM 5318 C C . LEU B 1 352 ? 9.336 23.141 14.266 1 96.62 352 LEU B C 1
ATOM 5320 O O . LEU B 1 352 ? 8.797 23.641 13.281 1 96.62 352 LEU B O 1
ATOM 5324 N N . ALA B 1 353 ? 10.094 22.062 14.242 1 96.62 353 ALA B N 1
ATOM 5325 C CA . ALA B 1 353 ? 10.344 21.359 12.992 1 96.62 353 ALA B CA 1
ATOM 5326 C C . ALA B 1 353 ? 9.727 19.969 13.008 1 96.62 353 ALA B C 1
ATOM 5328 O O . ALA B 1 353 ? 9.891 19.219 13.977 1 96.62 353 ALA B O 1
ATOM 5329 N N . TYR B 1 354 ? 9.062 19.672 11.922 1 95.75 354 TYR B N 1
ATOM 5330 C CA . TYR B 1 354 ? 8.406 18.375 11.781 1 95.75 354 TYR B CA 1
ATOM 5331 C C . TYR B 1 354 ? 9.383 17.25 12.078 1 95.75 354 TYR B C 1
ATOM 5333 O O . TYR B 1 354 ? 10.453 17.156 11.477 1 95.75 354 TYR B O 1
ATOM 5341 N N . GLY B 1 355 ? 9.031 16.406 13.031 1 91.94 355 GLY B N 1
ATOM 5342 C CA . GLY B 1 355 ? 9.805 15.203 13.312 1 91.94 355 GLY B CA 1
ATOM 5343 C C . GLY B 1 355 ? 11.008 15.461 14.195 1 91.94 355 GLY B C 1
ATOM 5344 O O . GLY B 1 355 ? 11.828 14.57 14.414 1 91.94 355 GLY B O 1
ATOM 5345 N N . GLN B 1 356 ? 11.164 16.656 14.648 1 94.19 356 GLN B N 1
ATOM 5346 C CA . GLN B 1 356 ? 12.273 17.016 15.523 1 94.19 356 GLN B CA 1
ATOM 5347 C C . GLN B 1 356 ? 11.797 17.203 16.969 1 94.19 356 GLN B C 1
ATOM 5349 O O . GLN B 1 356 ? 11.305 18.266 17.328 1 94.19 356 GLN B O 1
ATOM 5354 N N . PRO B 1 357 ? 12.094 16.234 17.828 1 94.31 357 PRO B N 1
ATOM 5355 C CA . PRO B 1 357 ? 11.578 16.328 19.203 1 94.31 357 PRO B CA 1
ATOM 5356 C C . PRO B 1 357 ? 12.219 17.469 20 1 94.31 357 PRO B C 1
ATOM 5358 O O . PRO B 1 357 ? 13.367 17.844 19.734 1 94.31 357 PRO B O 1
ATOM 5361 N N . VAL B 1 358 ? 11.461 17.953 20.922 1 94.5 358 VAL B N 1
ATOM 5362 C CA . VAL B 1 358 ? 11.938 18.922 21.891 1 94.5 358 VAL B CA 1
ATOM 5363 C C . VAL B 1 358 ? 11.719 18.391 23.312 1 94.5 358 VAL B C 1
ATOM 5365 O O . VAL B 1 358 ? 10.867 17.531 23.516 1 94.5 358 VAL B O 1
ATOM 5368 N N . ALA B 1 359 ? 12.469 18.891 24.234 1 93.81 359 ALA B N 1
ATOM 5369 C CA . ALA B 1 359 ? 12.266 18.5 25.625 1 93.81 359 ALA B CA 1
ATOM 5370 C C . ALA B 1 359 ? 10.961 19.062 26.172 1 93.81 359 ALA B C 1
ATOM 5372 O O . ALA B 1 359 ? 10.688 20.266 26.016 1 93.81 359 ALA B O 1
ATOM 5373 N N . PRO B 1 360 ? 10.195 18.219 26.859 1 94.75 360 PRO B N 1
ATOM 5374 C CA . PRO B 1 360 ? 8.914 18.719 27.375 1 94.75 360 PRO B CA 1
ATOM 5375 C C . PRO B 1 360 ? 9.094 19.797 28.438 1 94.75 360 PRO B C 1
ATOM 5377 O O . PRO B 1 360 ? 10.016 19.734 29.25 1 94.75 360 PRO B O 1
ATOM 5380 N N . GLY B 1 361 ? 8.195 20.797 28.375 1 96 361 GLY B N 1
ATOM 5381 C CA . GLY B 1 361 ? 8.133 21.828 29.391 1 96 361 GLY B CA 1
ATOM 5382 C C . GLY B 1 361 ? 9.258 22.828 29.297 1 96 361 GLY B C 1
ATOM 5383 O O . GLY B 1 361 ? 9.516 23.578 30.25 1 96 361 GLY B O 1
ATOM 5384 N N . LEU B 1 362 ? 9.93 22.797 28.234 1 96.12 362 LEU B N 1
ATOM 5385 C CA . LEU B 1 362 ? 11.062 23.688 28.062 1 96.12 362 LEU B CA 1
ATOM 5386 C C . LEU B 1 362 ? 10.922 24.516 26.797 1 96.12 362 LEU B C 1
ATOM 5388 O O . LEU B 1 362 ? 10.375 24.047 25.797 1 96.12 362 LEU B O 1
ATOM 5392 N N . ALA B 1 363 ? 11.422 25.719 26.875 1 96.88 363 ALA B N 1
ATOM 5393 C CA . ALA B 1 363 ? 11.469 26.547 25.688 1 96.88 363 ALA B CA 1
ATOM 5394 C C . ALA B 1 363 ? 12.547 26.078 24.719 1 96.88 363 ALA B C 1
ATOM 5396 O O . ALA B 1 363 ? 13.578 25.547 25.141 1 96.88 363 ALA B O 1
ATOM 5397 N N . THR B 1 364 ? 12.289 26.266 23.5 1 97.44 364 THR B N 1
ATOM 5398 C CA . THR B 1 364 ? 13.242 25.891 22.453 1 97.44 364 THR B CA 1
ATOM 5399 C C . THR B 1 364 ? 13.281 26.953 21.359 1 97.44 364 THR B C 1
ATOM 5401 O O . THR B 1 364 ? 12.242 27.469 20.953 1 97.44 364 THR B O 1
ATOM 5404 N N . THR B 1 365 ? 14.43 27.328 20.938 1 98.44 365 THR B N 1
ATOM 5405 C CA . THR B 1 365 ? 14.672 28.156 19.766 1 98.44 365 THR B CA 1
ATOM 5406 C C . THR B 1 365 ? 15.344 27.344 18.672 1 98.44 365 THR B C 1
ATOM 5408 O O . THR B 1 365 ? 16.234 26.531 18.938 1 98.44 365 THR B O 1
ATOM 5411 N N . ALA B 1 366 ? 14.898 27.578 17.438 1 98.56 366 ALA B N 1
ATOM 5412 C CA . ALA B 1 366 ? 15.484 26.844 16.328 1 98.56 366 ALA B CA 1
ATOM 5413 C C . ALA B 1 366 ? 15.57 27.719 15.07 1 98.56 366 ALA B C 1
ATOM 5415 O O . ALA B 1 366 ? 14.836 28.703 14.945 1 98.56 366 ALA B O 1
ATOM 5416 N N . ALA B 1 367 ? 16.5 27.375 14.258 1 98.69 367 ALA B N 1
ATOM 5417 C CA . ALA B 1 367 ? 16.688 28 12.945 1 98.69 367 ALA B CA 1
ATOM 5418 C C . ALA B 1 367 ? 17.062 26.953 11.898 1 98.69 367 ALA B C 1
ATOM 5420 O O . ALA B 1 367 ? 17.766 25.984 12.195 1 98.69 367 ALA B O 1
ATOM 5421 N N . MET B 1 368 ? 16.594 27.219 10.664 1 98.69 368 MET B N 1
ATOM 5422 C CA . MET B 1 368 ? 16.875 26.281 9.586 1 98.69 368 MET B CA 1
ATOM 5423 C C . MET B 1 368 ? 17.094 27.016 8.266 1 98.69 368 MET B C 1
ATOM 5425 O O . MET B 1 368 ? 16.344 27.938 7.938 1 98.69 368 MET B O 1
ATOM 5429 N N . LEU B 1 369 ? 18.141 26.719 7.594 1 98.75 369 LEU B N 1
ATOM 5430 C CA . LEU B 1 369 ? 18.438 27.141 6.23 1 98.75 369 LEU B CA 1
ATOM 5431 C C . LEU B 1 369 ? 18.453 25.938 5.281 1 98.75 369 LEU B C 1
ATOM 5433 O O . LEU B 1 369 ? 18.969 24.875 5.621 1 98.75 369 LEU B O 1
ATOM 5437 N N . GLY B 1 370 ? 17.734 26.156 4.133 1 98.69 370 GLY B N 1
ATOM 5438 C CA . GLY B 1 370 ? 17.719 25 3.24 1 98.69 370 GLY B CA 1
ATOM 5439 C C . GLY B 1 370 ? 17.234 25.344 1.845 1 98.69 370 GLY B C 1
ATOM 5440 O O . GLY B 1 370 ? 17.141 26.516 1.48 1 98.69 370 GLY B O 1
ATOM 5441 N N . MET B 1 371 ? 17.062 24.297 1.081 1 98.69 371 MET B N 1
ATOM 5442 C CA . MET B 1 371 ? 16.625 24.375 -0.309 1 98.69 371 MET B CA 1
ATOM 5443 C C . MET B 1 371 ? 15.633 23.266 -0.64 1 98.69 371 MET B C 1
ATOM 5445 O O . MET B 1 371 ? 15.812 22.125 -0.197 1 98.69 371 MET B O 1
ATOM 5449 N N . ARG B 1 372 ? 14.656 23.641 -1.431 1 98.69 372 ARG B N 1
ATOM 5450 C CA . ARG B 1 372 ? 13.727 22.641 -1.966 1 98.69 372 ARG B CA 1
ATOM 5451 C C . ARG B 1 372 ? 13.703 22.688 -3.49 1 98.69 372 ARG B C 1
ATOM 5453 O O . ARG B 1 372 ? 13.617 23.766 -4.086 1 98.69 372 ARG B O 1
ATOM 5460 N N . HIS B 1 373 ? 13.781 21.516 -4.082 1 98.62 373 HIS B N 1
ATOM 5461 C CA . HIS B 1 373 ? 13.734 21.375 -5.531 1 98.62 373 HIS B CA 1
ATOM 5462 C C . HIS B 1 373 ? 12.695 20.344 -5.949 1 98.62 373 HIS B C 1
ATOM 5464 O O . HIS B 1 373 ? 12.68 19.219 -5.434 1 98.62 373 HIS B O 1
ATOM 5470 N N . SER B 1 374 ? 11.906 20.781 -6.867 1 97.94 374 SER B N 1
ATOM 5471 C CA . SER B 1 374 ? 10.883 19.875 -7.383 1 97.94 374 SER B CA 1
ATOM 5472 C C . SER B 1 374 ? 11.156 19.516 -8.836 1 97.94 374 SER B C 1
ATOM 5474 O O . SER B 1 374 ? 11.773 20.281 -9.57 1 97.94 374 SER B O 1
ATOM 5476 N N . PHE B 1 375 ? 10.656 18.344 -9.273 1 96.94 375 PHE B N 1
ATOM 5477 C CA . PHE B 1 375 ? 10.805 17.891 -10.648 1 96.94 375 PHE B CA 1
ATOM 5478 C C . PHE B 1 375 ? 9.539 17.172 -11.125 1 96.94 375 PHE B C 1
ATOM 5480 O O . PHE B 1 375 ? 8.766 16.672 -10.305 1 96.94 375 PHE B O 1
#

Solvent-accessible surface area (backbone atoms only — not comparable to full-atom values): 34295 Å² total; per-residue (Å²): 137,76,77,74,60,62,66,60,56,69,63,55,66,75,62,58,81,66,74,68,48,64,67,46,78,42,79,37,36,32,45,16,40,29,45,35,39,28,58,39,16,24,92,38,42,43,66,77,31,57,70,48,36,41,33,55,26,68,35,51,24,56,52,46,73,16,33,40,33,41,35,34,40,34,47,71,56,95,66,29,30,40,35,40,36,40,25,19,38,36,37,37,29,52,12,25,55,27,52,20,68,45,64,81,36,66,30,81,46,42,41,22,43,32,47,32,40,36,36,90,77,20,37,39,39,35,27,28,28,65,34,68,57,52,57,43,51,20,62,17,28,59,49,47,42,18,24,46,47,26,65,44,22,48,50,50,18,54,20,33,58,63,66,32,62,76,51,36,45,36,40,35,45,44,53,63,45,38,64,57,22,38,37,40,34,45,48,71,58,95,35,32,33,45,35,42,37,41,16,64,36,85,39,88,95,40,76,46,12,38,16,34,36,35,44,34,41,39,34,48,58,98,38,42,26,39,24,40,34,42,34,41,32,14,48,42,54,60,60,82,89,60,80,64,80,32,45,51,36,16,27,25,38,37,40,27,28,20,42,48,59,93,51,36,33,41,18,36,34,42,33,39,34,29,19,72,74,44,51,81,78,27,36,34,42,38,40,38,38,22,43,28,36,48,80,45,99,42,34,36,39,31,30,38,37,37,40,38,36,31,77,75,42,80,64,26,29,33,42,34,42,29,41,36,37,39,38,47,78,46,100,42,30,33,38,37,42,35,38,37,38,30,46,19,27,58,54,22,36,52,34,51,39,60,93,42,38,27,21,33,36,38,61,37,45,39,38,37,42,36,44,34,41,50,87,140,83,84,71,68,71,67,60,68,71,62,64,73,69,67,67,72,82,68,75,51,63,66,47,79,44,79,40,37,30,46,18,40,29,44,33,39,28,58,38,17,24,90,39,42,43,67,77,31,58,70,71,40,60,47,75,41,84,34,52,22,56,53,47,73,16,31,41,34,43,37,36,41,34,47,71,58,95,67,29,29,40,36,39,38,38,24,20,40,36,36,73,83,78,66,43,65,28,51,15,68,44,64,80,35,57,12,66,17,36,42,23,18,33,47,31,41,36,36,91,75,21,38,40,40,38,16,14,29,64,35,68,54,51,57,41,50,18,62,16,28,60,52,48,40,19,24,45,46,24,65,43,20,49,48,49,18,53,20,33,58,64,67,33,61,77,49,36,45,37,42,36,46,42,53,63,47,40,50,29,22,39,36,40,35,47,49,69,60,94,34,31,33,44,35,44,38,42,16,54,36,46,38,47,78,39,78,48,12,38,17,35,38,35,44,33,41,39,34,48,57,98,40,42,27,39,24,38,35,41,33,40,32,15,46,43,54,60,59,81,88,59,78,65,79,33,46,51,36,16,27,24,39,37,40,28,28,22,41,47,58,92,50,36,34,41,18,37,35,44,34,41,34,30,18,72,75,42,52,81,78,26,35,33,41,37,39,38,39,24,42,26,38,47,80,46,99,44,33,36,37,32,30,36,39,37,41,37,38,31,75,75,40,78,64,26,28,31,42,34,42,29,42,36,38,41,38,48,78,47,99,41,33,35,39,38,42,36,38,37,37,29,45,21,25,57,55,22,37,54,34,51,38,57,94,44,40,29,20,36,35,38,61,36,43,38,38,36,42,36,41,36,40,49,90

Nearest PDB structures (foldseek):
  5oyk-assembly1_A  TM=7.421E-01  e=2.878E-15  Vibrio cholerae
  6ehd-assembly1_A  TM=7.109E-01  e=1.559E-15  Vibrio cholerae O395
  4ctd-assembly1_A  TM=5.482E-01  e=6.999E-04  Escherichia coli K-12
  5fp2-assembly1_A  TM=3.590E-01  e=2.518E-04  Pseudomonas aeruginosa PAO1
  1nqf-assembly1_A  TM=3.166E-01  e=8.562E-03  Escherichia coli

Foldseek 3Di:
DDPVPPVVVVVPVVVPPPPQQPKDKDKKWKWWKWKKWKAWFFPWLALQTDTPGIDIDIFTFQFHFTKIKMKMWTDPDPFKIKIWIAMWGATPVPRHTDFAQAFQHGDPRRADGWIWMAGQFFIKIWFKHFDVVLQLLLQQWPSSLGQFATPVLLQVLLQSLLPAGPRHQQTQEDGRMDGGKIKTKGDDDQQKIKIKMKHFCPAPDDRLFFIKIKIKIWGDDPFKIKIKIWIWGFCTRDDHPDGTDNQGFYIKIKIKMWGDDVFKIKIKMKMWIATPNCRLRRIKIKIKIKIKGDPDPFKIKIKMWMKMAGPNDRQWIKIKIKIKMWGHPDPFKIKMKMKIKMQTGDSGWRDRGHPTTGRHHHMMIMIITIMMGID/DDPPPPVPVVPVVPPDPPPPFDKDKDKKWKWWKWKKWKAWAFPWLALQTDTPGIDIDIFTFQFHFTKIKMKMWTDPDPFKIKIWIAMWGATPVPRHTDFAQAFQDGDPRRADGWIWMAGQFFIKIWFKHFDVVLQLLLQQWPSSLGQFATPVLLQVLLQSLLPAGRRHQQTQEDGRMDGGKIKGKGDADQQKIKIKIKHFCPAPDDRLFFIKIKIKIWGDDPFKIKIWIWIWGFCTRDDHPDGTDNQGFYIKIKIKMWGDDVFKIKMKMKMWIATPNCRLRRIKIKIKIKIKGDPDPFKIKIKMWMKMAGPNDRQWIKIKIKIKMWGHPDPFKIKMKMKIKMQTGDSGWRDRGHPTTGHHHHMMIMIITIMMGID

Radius of gyration: 29.36 Å; Cα contacts (8 Å, |Δi|>4): 2320; chains: 2; bounding box: 108×81×74 Å

Secondary structure (DSSP, 8-state):
--TTSHHHHTTTGGGS------EEEEEEEEEEEEEEEESS--SSS-TTPPP---EEEEEE-SSS-EEEEEEEEEEEETTEEEEEEEEEEE-TTT-PBPB-SSTT-B-TTSSEEEEEEEETTEEEEEEEEE-HHHHHHHHT-TTTT-SBSSHHHHHHHHHHHTT--SSSS--SSS-SEEEEEEEEEPPPBTTEEEEEEEE----TT-TTTT-EEEEEEEEE-SSEEEEEEEEEEES-SPPTTPPP---EEEEEEEEEEEEEETTEEEEEEEEEEE-GGGTTT-EEEEEEEEEEEE-SSSEEEEEEEEEEEESS-TT-EEEEEEEEEEEESSSSEEEEEEEEEEEE-TT----SBTT----TTSEEEEEEEEEEEE-/--SSSSSGGGSGGGGS------EEEEEEEEEEEEEEEESS--SSS-TTPPP---EEEEEE-SSS-EEEEEEEEEEEETTEEEEEEEEEEE-TTT-PBPB-SSTT-B-TTSSEEEEEEEETTEEEEEEEEE-HHHHHHHHT-TTTT-SBSSHHHHHHHHHHHTT--SSSS--SSS-SEEEEEEEEEPPPBTTEEEEEEEE----TT-TTTT-EEEEEEEEE-SSEEEEEEEEEEES-SPPTTPPP---EEEEEEEEEEEEEETTEEEEEEEEEEE-GGGTTT-EEEEEEEEEEEESSSSEEEEEEEEEEEESS-TT-EEEEEEEEEEEESSSSEEEEEEEEEEEE-TT----SBTT----TTSEEEEEEEEEEEE-

Sequence (750 aa):
MNAKSIAAAALAVAQAGLAHAQSSVTLYGALDAGVLWQNTSAASFSPTAPNTGAVVRFKDGGVYSSLWGIKGTEDLGGGYRVNFRLQGAFDGGTGKFGLSDAPGAVAAFNQIATLGVSGPFGTFNAGRQIVPMIYAMADTDVRAARFFGSVLTAWLGLNTAAGWPGNSTNAPIGALYDSDALVYQSPAFGGASLALEYAPGGVPGGVQRGARASIVLKYASNALNLAAVYYNGHDTNPAPGASATGLDNNRFVYVGAQYKLKDVAVSASYGNGRNPARGDRVNLDMFAFGLGYRVSPFFRVSSGVYYLKDRNRSANRSTSIVLGADYELSKHTTLYAQGGRVDNRGTMAQMLAYGQPVAPGLATTAAMLGMRHSFMNAKSIAAAALAVAQAGLAHAQSSVTLYGALDAGVLWQNTSAASFSPTAPNTGAVVRFKDGGVYSSLWGIKGTEDLGGGYRVNFRLQGAFDGGTGKFGLSDAPGAVAAFNQIATLGVSGPFGTFNAGRQIVPMIYAMADTDVRAARFFGSVLTAWLGLNTAAGWPGNSTNAPIGALYDSDALVYQSPAFGGASLALEYAPGGVPGGVQRGARASIVLKYASNALNLAAVYYNGHDTNPAPGASATGLDNNRFVYVGAQYKLKDVAVSASYGNGRNPARGDRVNLDMFAFGLGYRVSPFFRVSSGVYYLKDRNRSANRSTSIVLGADYELSKHTTLYAQGGRVDNRGTMAQMLAYGQPVAPGLATTAAMLGMRHSF

Organism: Burkholderia pseudomallei (strain K96243) (NCBI:txid272560)